Protein AF-A0A3D1RCG9-F1 (afdb_monomer_lite)

Structure (mmCIF, N/CA/C/O backbone):
data_AF-A0A3D1RCG9-F1
#
_entry.id   AF-A0A3D1RCG9-F1
#
loop_
_atom_site.group_PDB
_atom_site.id
_atom_site.type_symbol
_atom_site.label_atom_id
_atom_site.label_alt_id
_atom_site.label_comp_id
_atom_site.label_asym_id
_atom_site.label_entity_id
_atom_site.label_seq_id
_atom_site.pdbx_PDB_ins_code
_atom_site.Cartn_x
_atom_site.Cartn_y
_atom_site.Cartn_z
_atom_site.occupancy
_atom_site.B_iso_or_equiv
_atom_site.auth_seq_id
_atom_site.auth_comp_id
_atom_site.auth_asym_id
_atom_site.auth_atom_id
_atom_site.pdbx_PDB_model_num
ATOM 1 N N . MET A 1 1 ? 2.437 -28.682 -64.687 1.00 34.19 1 MET A N 1
ATOM 2 C CA . MET A 1 1 ? 3.011 -30.013 -64.985 1.00 34.19 1 MET A CA 1
ATOM 3 C C . MET A 1 1 ? 4.506 -29.854 -64.715 1.00 34.19 1 MET A C 1
ATOM 5 O O . MET A 1 1 ? 5.179 -29.267 -65.538 1.00 34.19 1 MET A O 1
ATOM 9 N N . TRP A 1 2 ? 5.026 -30.056 -63.510 1.00 29.64 2 TRP A N 1
ATOM 10 C CA . TRP A 1 2 ? 5.151 -31.311 -62.768 1.00 29.64 2 TRP A CA 1
ATOM 11 C C . TRP A 1 2 ? 5.197 -31.039 -61.247 1.00 29.64 2 TRP A C 1
ATOM 13 O O . TRP A 1 2 ? 5.788 -30.066 -60.798 1.00 29.64 2 TRP A O 1
ATOM 23 N N . VAL A 1 3 ? 4.573 -31.942 -60.502 1.00 31.45 3 VAL A N 1
ATOM 24 C CA . VAL A 1 3 ? 4.642 -32.264 -59.059 1.00 31.45 3 VAL A CA 1
ATOM 25 C C . VAL A 1 3 ? 4.696 -33.816 -59.059 1.00 31.45 3 VAL A C 1
ATOM 27 O O . VAL A 1 3 ? 4.182 -34.364 -60.044 1.00 31.45 3 VAL A O 1
ATOM 30 N N . PRO A 1 4 ? 5.220 -34.578 -58.066 1.00 47.38 4 PRO A N 1
ATOM 31 C CA . PRO A 1 4 ? 5.682 -34.233 -56.707 1.00 47.38 4 PRO A CA 1
ATOM 32 C C . PRO A 1 4 ? 7.040 -34.858 -56.303 1.00 47.38 4 PRO A C 1
ATOM 34 O O . PRO A 1 4 ? 7.557 -35.753 -56.966 1.00 47.38 4 PRO A O 1
ATOM 37 N N . LEU A 1 5 ? 7.525 -34.521 -55.103 1.00 31.67 5 LEU A N 1
ATOM 38 C CA . LEU A 1 5 ? 7.952 -35.575 -54.178 1.00 31.67 5 LEU A CA 1
ATOM 39 C C . LEU A 1 5 ? 7.589 -35.191 -52.738 1.00 31.67 5 LEU A C 1
ATOM 41 O O . LEU A 1 5 ? 8.054 -34.187 -52.208 1.00 31.67 5 LEU A O 1
ATOM 45 N N . ALA A 1 6 ? 6.703 -35.992 -52.153 1.00 33.25 6 ALA A N 1
ATOM 46 C CA . ALA A 1 6 ? 6.346 -35.972 -50.747 1.00 33.25 6 ALA A CA 1
ATOM 47 C C . ALA A 1 6 ? 7.415 -36.724 -49.943 1.00 33.25 6 ALA A C 1
ATOM 49 O O . ALA A 1 6 ? 7.851 -37.795 -50.364 1.00 33.25 6 ALA A O 1
ATOM 50 N N . ALA A 1 7 ? 7.785 -36.200 -48.777 1.00 33.34 7 ALA A N 1
ATOM 51 C CA . ALA A 1 7 ? 8.502 -36.948 -47.753 1.00 33.34 7 ALA A CA 1
ATOM 52 C C . ALA A 1 7 ? 7.617 -37.008 -46.503 1.00 33.34 7 ALA A C 1
ATOM 54 O O . ALA A 1 7 ? 7.304 -35.986 -45.896 1.00 33.34 7 ALA A O 1
ATOM 55 N N . LEU A 1 8 ? 7.176 -38.223 -46.183 1.00 32.25 8 LEU A N 1
ATOM 56 C CA . LEU A 1 8 ? 6.490 -38.603 -44.954 1.00 32.25 8 LEU A CA 1
ATOM 57 C C . LEU A 1 8 ? 7.491 -39.355 -44.060 1.00 32.25 8 LEU A C 1
ATOM 59 O O . LEU A 1 8 ? 8.308 -40.113 -44.580 1.00 32.25 8 LEU A O 1
ATOM 63 N N . LEU A 1 9 ? 7.280 -39.226 -42.745 1.00 29.39 9 LEU A N 1
ATOM 64 C CA . LEU A 1 9 ? 7.710 -40.105 -41.641 1.00 29.39 9 LEU A CA 1
ATOM 65 C C . LEU A 1 9 ? 9.187 -40.077 -41.209 1.00 29.39 9 LEU A C 1
ATOM 67 O O . LEU A 1 9 ? 10.054 -40.638 -41.865 1.00 29.39 9 LEU A O 1
ATOM 71 N N . ALA A 1 10 ? 9.425 -39.619 -39.975 1.00 29.39 10 ALA A N 1
ATOM 72 C CA . ALA A 1 10 ? 9.486 -40.540 -38.833 1.00 29.39 10 ALA A CA 1
ATOM 73 C C . ALA A 1 10 ? 9.425 -39.766 -37.502 1.00 29.39 10 ALA A C 1
ATOM 75 O O . ALA A 1 10 ? 10.284 -38.939 -37.206 1.00 29.39 10 ALA A O 1
ATOM 76 N N . ALA A 1 11 ? 8.398 -40.057 -36.703 1.00 34.09 11 ALA A N 1
ATOM 77 C CA . ALA A 1 11 ? 8.335 -39.706 -35.293 1.00 34.09 11 ALA A CA 1
ATOM 78 C C . ALA A 1 11 ? 9.263 -40.653 -34.519 1.00 34.09 11 ALA A C 1
ATOM 80 O O . ALA A 1 11 ? 9.048 -41.865 -34.516 1.00 34.09 11 ALA A O 1
ATOM 81 N N . GLY A 1 12 ? 10.299 -40.102 -33.892 1.00 29.33 12 GLY A N 1
ATOM 82 C CA . GLY A 1 12 ? 11.113 -40.804 -32.908 1.00 29.33 12 GLY A CA 1
ATOM 83 C C . GLY A 1 12 ? 10.587 -40.500 -31.513 1.00 29.33 12 GLY A C 1
ATOM 84 O O . GLY A 1 12 ? 10.895 -39.446 -30.969 1.00 29.33 12 GLY A O 1
ATOM 85 N N . LEU A 1 13 ? 9.801 -41.417 -30.940 1.00 31.75 13 LEU A N 1
ATOM 86 C CA . LEU A 1 13 ? 9.673 -41.515 -29.488 1.00 31.75 13 LEU A CA 1
ATOM 87 C C . LEU A 1 13 ? 11.038 -41.950 -28.946 1.00 31.75 13 LEU A C 1
ATOM 89 O O . LEU A 1 13 ? 11.442 -43.097 -29.145 1.00 31.75 13 LEU A O 1
ATOM 93 N N . LEU A 1 14 ? 11.741 -41.042 -28.274 1.00 31.98 14 LEU A N 1
ATOM 94 C CA . LEU A 1 14 ? 12.840 -41.408 -27.392 1.00 31.98 14 LEU A CA 1
ATOM 95 C C . LEU A 1 14 ? 12.258 -41.558 -25.986 1.00 31.98 14 LEU A C 1
ATOM 97 O O . LEU A 1 14 ? 11.885 -40.580 -25.344 1.00 31.98 14 LEU A O 1
ATOM 101 N N . ALA A 1 15 ? 12.130 -42.809 -25.552 1.00 32.38 15 ALA A N 1
ATOM 102 C CA . ALA A 1 15 ? 11.925 -43.149 -24.157 1.00 32.38 15 ALA A CA 1
ATOM 103 C C . ALA A 1 15 ? 13.205 -42.787 -23.389 1.00 32.38 15 ALA A C 1
ATOM 105 O O . ALA A 1 15 ? 14.261 -43.363 -23.657 1.00 32.38 15 ALA A O 1
ATOM 106 N N . CYS A 1 16 ? 13.116 -41.834 -22.464 1.00 31.16 16 CYS A N 1
ATOM 107 C CA . CYS A 1 16 ? 14.121 -41.674 -21.421 1.00 31.16 16 CYS A CA 1
ATOM 108 C C . CYS A 1 16 ? 13.727 -42.595 -20.269 1.00 31.16 16 CYS A C 1
ATOM 110 O O . CYS A 1 16 ? 12.628 -42.490 -19.730 1.00 31.16 16 CYS A O 1
ATOM 112 N N . ALA A 1 17 ? 14.618 -43.543 -20.000 1.00 34.47 17 ALA A N 1
ATOM 113 C CA . ALA A 1 17 ? 14.542 -44.487 -18.907 1.00 34.47 17 ALA A CA 1
ATOM 114 C C . ALA A 1 17 ? 14.677 -43.780 -17.553 1.00 34.47 17 ALA A C 1
ATOM 116 O O . AL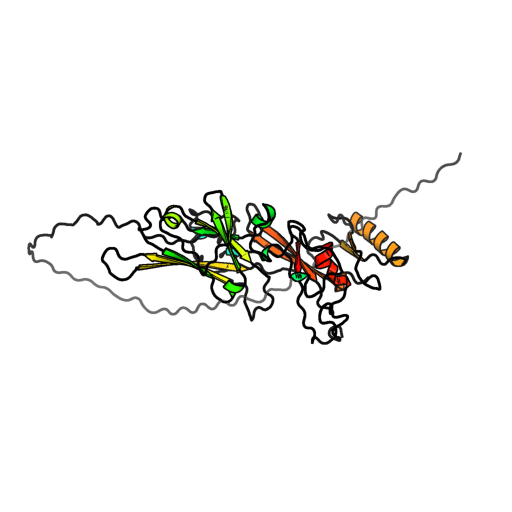A A 1 17 ? 15.325 -42.737 -17.444 1.00 34.47 17 ALA A O 1
ATOM 117 N N . ASP A 1 18 ? 14.054 -44.406 -16.563 1.00 35.06 18 ASP A N 1
ATOM 118 C CA . ASP A 1 18 ? 14.111 -44.105 -15.142 1.00 35.06 18 ASP A CA 1
ATOM 119 C C . ASP A 1 18 ? 15.556 -44.055 -14.622 1.00 35.06 18 ASP A C 1
ATOM 121 O O . ASP A 1 18 ? 16.304 -45.022 -14.756 1.00 35.06 18 ASP A O 1
ATOM 125 N N . ASP A 1 19 ? 15.911 -42.948 -13.975 1.00 33.25 19 ASP A N 1
ATOM 126 C CA . ASP A 1 19 ? 16.990 -42.875 -12.988 1.00 33.25 19 ASP A CA 1
ATOM 127 C C . ASP A 1 19 ? 16.524 -41.895 -11.897 1.00 33.25 19 ASP A C 1
ATOM 129 O O . ASP A 1 19 ? 16.665 -40.677 -12.018 1.00 33.25 19 ASP A O 1
ATOM 133 N N . GLU A 1 20 ? 15.887 -42.433 -10.852 1.00 36.00 20 GLU A N 1
ATOM 134 C CA . GLU A 1 20 ? 15.619 -41.727 -9.594 1.00 36.00 20 GLU A CA 1
ATOM 135 C C . GLU A 1 20 ? 16.940 -41.518 -8.832 1.00 36.00 20 GLU A C 1
ATOM 137 O O . GLU A 1 20 ? 17.564 -42.499 -8.410 1.00 36.00 20 GLU A O 1
ATOM 142 N N . PRO A 1 21 ? 17.371 -40.276 -8.551 1.00 39.41 21 PRO A N 1
ATOM 143 C CA . PRO A 1 21 ? 18.319 -40.038 -7.479 1.00 39.41 21 PRO A CA 1
ATOM 144 C C . PRO A 1 21 ? 17.587 -40.052 -6.130 1.00 39.41 21 PRO A C 1
ATOM 146 O O . PRO A 1 21 ? 16.629 -39.315 -5.903 1.00 39.41 21 PRO A O 1
ATOM 149 N N . ALA A 1 22 ? 18.072 -40.908 -5.231 1.00 37.47 22 ALA A N 1
ATOM 150 C CA . ALA A 1 22 ? 17.589 -41.081 -3.867 1.00 37.47 22 ALA A CA 1
ATOM 151 C C . ALA A 1 22 ? 17.413 -39.749 -3.111 1.00 37.47 22 ALA A C 1
ATOM 153 O O . ALA A 1 22 ? 18.302 -38.894 -3.098 1.00 37.47 22 ALA A O 1
ATOM 154 N N . ALA A 1 23 ? 16.270 -39.621 -2.433 1.00 36.56 23 ALA A N 1
ATOM 155 C CA . ALA A 1 23 ? 15.947 -38.504 -1.557 1.00 36.56 23 ALA A CA 1
ATOM 156 C C . ALA A 1 23 ? 16.976 -38.356 -0.415 1.00 36.56 23 ALA A C 1
ATOM 158 O O . ALA A 1 23 ? 17.335 -39.356 0.218 1.00 36.56 23 ALA A O 1
ATOM 159 N N . PRO A 1 24 ? 17.431 -37.131 -0.093 1.00 39.31 24 PRO A N 1
ATOM 160 C CA . PRO A 1 24 ? 18.223 -36.895 1.103 1.00 39.31 24 PRO A CA 1
ATOM 161 C C . PRO A 1 24 ? 17.350 -37.065 2.355 1.00 39.31 24 PRO A C 1
ATOM 163 O O . PRO A 1 24 ? 16.297 -36.448 2.506 1.00 39.31 24 PRO A O 1
ATOM 166 N N . THR A 1 25 ? 17.812 -37.926 3.256 1.00 38.97 25 THR A N 1
ATOM 167 C CA . THR A 1 25 ? 17.244 -38.188 4.582 1.00 38.97 25 THR A CA 1
ATOM 168 C C . THR A 1 25 ? 17.194 -36.915 5.430 1.00 38.97 25 THR A C 1
ATOM 170 O O . THR A 1 25 ? 18.218 -36.253 5.608 1.00 38.97 25 THR A O 1
ATOM 173 N N . ALA A 1 26 ? 16.017 -36.606 5.979 1.00 37.47 26 ALA A N 1
ATOM 174 C CA . ALA A 1 26 ? 15.819 -35.550 6.968 1.00 37.47 26 ALA A CA 1
ATOM 175 C C . ALA A 1 26 ? 16.604 -35.847 8.265 1.00 37.47 26 ALA A C 1
ATOM 177 O O . ALA A 1 26 ? 16.613 -37.000 8.702 1.00 37.47 26 ALA A O 1
ATOM 178 N N . PRO A 1 27 ? 17.248 -34.849 8.898 1.00 35.97 27 PRO A N 1
ATOM 179 C CA . PRO A 1 27 ? 17.785 -35.003 10.242 1.00 35.97 27 PRO A CA 1
ATOM 180 C C . PRO A 1 27 ? 16.684 -34.891 11.308 1.00 35.97 27 PRO A C 1
ATOM 182 O O . PRO A 1 27 ? 15.728 -34.127 11.177 1.00 35.97 27 PRO A O 1
ATOM 185 N N . ASP A 1 28 ? 16.869 -35.693 12.353 1.00 31.50 28 ASP A N 1
ATOM 186 C CA . ASP A 1 28 ? 15.939 -36.025 13.427 1.00 31.50 28 ASP A CA 1
ATOM 187 C C . ASP A 1 28 ? 15.313 -34.833 14.169 1.00 31.50 28 ASP A C 1
ATOM 189 O O . ASP A 1 28 ? 15.989 -33.913 14.636 1.00 31.50 28 ASP A O 1
ATOM 193 N N . ALA A 1 29 ? 14.000 -34.939 14.387 1.00 32.19 29 ALA A N 1
ATOM 194 C CA . ALA A 1 29 ? 13.270 -34.183 15.392 1.00 32.19 29 ALA A CA 1
ATOM 195 C C . ALA A 1 29 ? 13.639 -34.705 16.791 1.00 32.19 29 ALA A C 1
ATOM 197 O O . ALA A 1 29 ? 13.179 -35.763 17.222 1.00 32.19 29 ALA A O 1
ATOM 198 N N . ALA A 1 30 ? 14.464 -33.955 17.519 1.00 31.39 30 ALA A N 1
ATOM 199 C CA . ALA A 1 30 ? 14.709 -34.206 18.932 1.00 31.39 30 ALA A CA 1
ATOM 200 C C . ALA A 1 30 ? 13.603 -33.554 19.775 1.00 31.39 30 ALA A C 1
ATOM 202 O O . ALA A 1 30 ? 13.588 -32.344 19.995 1.00 31.39 30 ALA A O 1
ATOM 203 N N . SER A 1 31 ? 12.684 -34.389 20.262 1.00 30.66 31 SER A N 1
ATOM 204 C CA . SER A 1 31 ? 11.810 -34.072 21.387 1.00 30.66 31 SER A CA 1
ATOM 205 C C . SER A 1 31 ? 12.621 -34.033 22.684 1.00 30.66 31 SER A C 1
ATOM 207 O O . SER A 1 31 ? 13.357 -34.980 22.970 1.00 30.66 31 SER A O 1
ATOM 209 N N . ALA A 1 32 ? 12.403 -33.024 23.519 1.00 31.39 32 ALA A N 1
ATOM 210 C CA . ALA A 1 32 ? 12.687 -33.115 24.945 1.00 31.39 32 ALA A CA 1
ATOM 211 C C . ALA A 1 32 ? 11.501 -32.524 25.711 1.00 31.39 32 ALA A C 1
ATOM 213 O O . ALA A 1 32 ? 11.423 -31.323 25.954 1.00 31.39 32 ALA A O 1
ATOM 214 N N . ALA A 1 33 ? 10.558 -33.402 26.047 1.00 30.77 33 ALA A N 1
ATOM 215 C CA . ALA A 1 33 ? 9.705 -33.225 27.207 1.00 30.77 33 ALA A CA 1
ATOM 216 C C . ALA A 1 33 ? 10.542 -33.581 28.442 1.00 30.77 33 ALA A C 1
ATOM 218 O O . ALA A 1 33 ? 11.133 -34.662 28.479 1.00 30.77 33 ALA A O 1
ATOM 219 N N . ASP A 1 34 ? 10.582 -32.694 29.435 1.00 30.09 34 ASP A N 1
ATOM 220 C CA . ASP A 1 34 ? 10.979 -33.059 30.791 1.00 30.09 34 ASP A CA 1
ATOM 221 C C . ASP A 1 34 ? 9.743 -33.010 31.688 1.00 30.09 34 ASP A C 1
ATOM 223 O O . ASP A 1 34 ? 9.008 -32.021 31.742 1.00 30.09 34 ASP A O 1
ATOM 227 N N . ALA A 1 35 ? 9.498 -34.146 32.329 1.00 31.56 35 ALA A N 1
ATOM 228 C CA . ALA A 1 35 ? 8.375 -34.427 33.191 1.00 31.56 35 ALA A CA 1
ATOM 229 C C . ALA A 1 35 ? 8.864 -34.366 34.640 1.00 31.56 35 ALA A C 1
ATOM 231 O O . ALA A 1 35 ? 9.537 -35.274 35.122 1.00 31.56 35 ALA A O 1
ATOM 232 N N . GLY A 1 36 ? 8.476 -33.312 35.355 1.00 28.45 36 GLY A N 1
ATOM 233 C CA . GLY A 1 36 ? 8.586 -33.243 36.808 1.00 28.45 36 GLY A CA 1
ATOM 234 C C . GLY A 1 36 ? 7.328 -33.801 37.468 1.00 28.45 36 GLY A C 1
ATOM 235 O O . GLY A 1 36 ? 6.353 -33.079 37.651 1.00 28.45 36 GLY A O 1
ATOM 236 N N . ALA A 1 37 ? 7.346 -35.083 37.828 1.00 32.75 37 ALA A N 1
ATOM 237 C CA . ALA A 1 37 ? 6.343 -35.708 38.685 1.00 32.75 37 ALA A CA 1
ATOM 238 C C . ALA A 1 37 ? 6.680 -35.479 40.165 1.00 32.75 37 ALA A C 1
ATOM 240 O O . ALA A 1 37 ? 7.789 -35.819 40.569 1.00 32.75 37 ALA A O 1
ATOM 241 N N . LEU A 1 38 ? 5.720 -35.029 40.986 1.00 33.28 38 LEU A N 1
ATOM 242 C CA . LEU A 1 38 ? 5.709 -35.292 42.432 1.00 33.28 38 LEU A CA 1
ATOM 243 C C . LEU A 1 38 ? 4.276 -35.434 42.993 1.00 33.28 38 LEU A C 1
ATOM 245 O O . LEU A 1 38 ? 3.543 -34.466 43.150 1.00 33.28 38 LEU A O 1
ATOM 249 N N . SER A 1 39 ? 3.969 -36.696 43.314 1.00 33.34 39 SER A N 1
ATOM 250 C CA . SER A 1 39 ? 3.220 -37.232 44.467 1.00 33.34 39 SER A CA 1
ATOM 251 C C . SER A 1 39 ? 1.773 -36.808 44.764 1.00 33.34 39 SER A C 1
ATOM 253 O O . SER A 1 39 ? 1.505 -35.769 45.359 1.00 33.34 39 SER A O 1
ATOM 255 N N . ASP A 1 40 ? 0.892 -37.776 44.505 1.00 30.92 40 ASP A N 1
ATOM 256 C CA . ASP A 1 40 ? -0.314 -38.130 45.260 1.00 30.92 40 ASP A CA 1
ATOM 257 C C . ASP A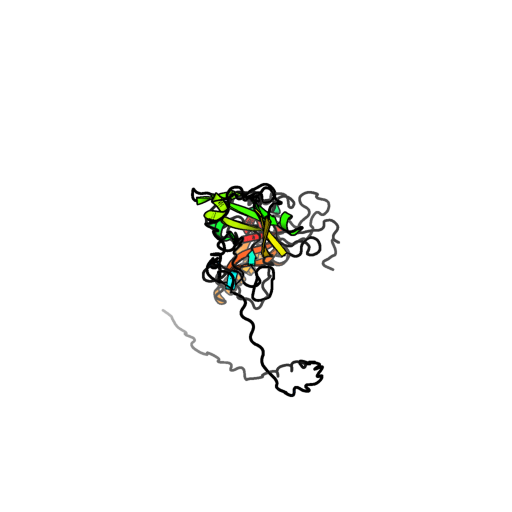 1 40 ? 0.031 -38.604 46.690 1.00 30.92 40 ASP A C 1
ATOM 259 O O . ASP A 1 40 ? 0.975 -39.382 46.860 1.00 30.92 40 ASP A O 1
ATOM 263 N N . ALA A 1 41 ? -0.733 -38.144 47.691 1.00 32.12 41 ALA A N 1
ATOM 264 C CA . ALA A 1 41 ? -1.102 -38.919 48.881 1.00 32.12 41 ALA A CA 1
ATOM 265 C C . ALA A 1 41 ? -2.119 -38.167 49.772 1.00 32.12 41 ALA A C 1
ATOM 267 O O . ALA A 1 41 ? -1.760 -37.235 50.489 1.00 32.12 41 ALA A O 1
ATOM 268 N N . GLY A 1 42 ? -3.345 -38.694 49.843 1.00 29.84 42 GLY A N 1
ATOM 269 C CA . GLY A 1 42 ? -3.958 -39.013 51.140 1.00 29.84 42 GLY A CA 1
ATOM 270 C C . GLY A 1 42 ? -5.070 -38.101 51.673 1.00 29.84 42 GLY A C 1
ATOM 271 O O . GLY A 1 42 ? -4.811 -37.161 52.417 1.00 29.84 42 GLY A O 1
ATOM 272 N N . ALA A 1 43 ? -6.320 -38.508 51.439 1.00 35.28 43 ALA A N 1
ATOM 273 C CA . ALA A 1 43 ? -7.392 -38.385 52.434 1.00 35.28 43 ALA A CA 1
ATOM 274 C C . ALA A 1 43 ? -7.352 -39.605 53.381 1.00 35.28 43 ALA A C 1
ATOM 276 O O . ALA A 1 43 ? -6.892 -40.679 52.971 1.00 35.28 43 ALA A O 1
ATOM 277 N N . PRO A 1 44 ? -7.828 -39.463 54.630 1.00 46.09 44 PRO A N 1
ATOM 278 C CA . PRO A 1 44 ? -9.066 -40.171 54.962 1.00 46.09 44 PRO A CA 1
ATOM 279 C C . PRO A 1 44 ? -10.031 -39.418 55.901 1.00 46.09 44 PRO A C 1
ATOM 281 O O . PRO A 1 44 ? -9.686 -38.430 56.547 1.00 46.09 44 PRO A O 1
ATOM 284 N N . ASP A 1 45 ? -11.244 -39.970 55.917 1.00 34.00 45 ASP A N 1
ATOM 285 C CA . ASP A 1 45 ? -12.447 -39.687 56.708 1.00 34.00 45 ASP A CA 1
ATOM 286 C C . ASP A 1 45 ? -12.225 -39.512 58.226 1.00 34.00 45 ASP A C 1
ATOM 288 O O . ASP A 1 45 ? -11.363 -40.182 58.789 1.00 34.00 45 ASP A O 1
ATOM 292 N N . ASP A 1 46 ? -13.070 -38.718 58.909 1.00 33.91 46 ASP A N 1
ATOM 293 C CA . ASP A 1 46 ? -14.019 -39.260 59.909 1.00 33.91 46 ASP A CA 1
ATOM 294 C C . ASP A 1 46 ? -15.072 -38.232 60.398 1.00 33.91 46 ASP A C 1
ATOM 296 O O . ASP A 1 46 ? -14.913 -37.016 60.306 1.00 33.91 46 ASP A O 1
ATOM 300 N N . ALA A 1 47 ? -16.166 -38.793 60.907 1.00 33.12 47 ALA A N 1
ATOM 301 C CA . ALA A 1 47 ? -17.494 -38.271 61.189 1.00 33.12 47 ALA A CA 1
ATOM 302 C C . ALA A 1 47 ? -17.676 -37.394 62.452 1.00 33.12 47 ALA A C 1
ATOM 304 O O . ALA A 1 47 ? -16.900 -37.450 63.402 1.00 33.12 47 ALA A O 1
ATOM 305 N N . GLY A 1 48 ? -18.830 -36.703 62.516 1.00 30.06 48 GLY A N 1
ATOM 306 C CA . GLY A 1 48 ? -19.470 -36.273 63.773 1.00 30.06 48 GLY A CA 1
ATOM 307 C C . GLY A 1 48 ? -20.329 -35.002 63.666 1.00 30.06 48 GLY A C 1
ATOM 308 O O . GLY A 1 48 ? -19.793 -33.906 63.755 1.00 30.06 48 GLY A O 1
ATOM 309 N N . GLY A 1 49 ? -21.654 -35.135 63.494 1.00 29.19 49 GLY A N 1
ATOM 310 C CA . GLY A 1 49 ? -22.626 -34.024 63.641 1.00 29.19 49 GLY A CA 1
ATOM 311 C C . GLY A 1 49 ? -23.071 -33.817 65.099 1.00 29.19 49 GLY A C 1
ATOM 312 O O . GLY A 1 49 ? -22.386 -34.303 65.997 1.00 29.19 49 GLY A O 1
ATOM 313 N N . PRO A 1 50 ? -24.289 -33.304 65.358 1.00 49.41 50 PRO A N 1
ATOM 314 C CA . PRO A 1 50 ? -24.965 -32.127 64.801 1.00 49.41 50 PRO A CA 1
ATOM 315 C C . PRO A 1 50 ? -25.164 -31.046 65.895 1.00 49.41 50 PRO A C 1
ATOM 317 O O . PRO A 1 50 ? -25.098 -31.365 67.074 1.00 49.41 50 PRO A O 1
ATOM 320 N N . ASP A 1 51 ? -25.484 -29.803 65.531 1.00 33.34 51 ASP A N 1
ATOM 321 C CA . ASP A 1 51 ? -26.274 -28.931 66.413 1.00 33.34 51 ASP A CA 1
ATOM 322 C C . ASP A 1 51 ? -27.071 -27.920 65.583 1.00 33.34 51 ASP A C 1
ATOM 324 O O . ASP A 1 51 ? -26.559 -27.257 64.679 1.00 33.34 51 ASP A O 1
ATOM 328 N N . GLU A 1 52 ? -28.366 -27.898 65.875 1.00 36.50 52 GLU A N 1
ATOM 329 C CA . GLU A 1 52 ? -29.378 -27.014 65.325 1.00 36.50 52 GLU A CA 1
ATOM 330 C C . GLU A 1 52 ? -29.191 -25.614 65.918 1.00 36.50 52 GLU A C 1
ATOM 332 O O . GLU A 1 52 ? -29.190 -25.463 67.138 1.00 36.50 52 GLU A O 1
ATOM 337 N N . ASP A 1 53 ? -29.122 -24.577 65.082 1.00 36.44 53 ASP A N 1
ATOM 338 C CA . ASP A 1 53 ? -29.618 -23.272 65.510 1.00 36.44 53 ASP A CA 1
ATOM 339 C C . ASP A 1 53 ? -30.256 -22.515 64.344 1.00 36.44 53 ASP A C 1
ATOM 341 O O . ASP A 1 53 ? -29.718 -22.398 63.240 1.00 36.44 53 ASP A O 1
ATOM 345 N N . ALA A 1 54 ? -31.474 -22.064 64.607 1.00 39.19 54 ALA A N 1
ATOM 346 C CA . ALA A 1 54 ? -32.373 -21.436 63.667 1.00 39.19 54 ALA A CA 1
ATOM 347 C C . ALA A 1 54 ? -32.060 -19.936 63.594 1.00 39.19 54 ALA A C 1
ATOM 349 O O . ALA A 1 54 ? -32.430 -19.166 64.477 1.00 39.19 54 ALA A O 1
ATOM 350 N N . GLY A 1 55 ? -31.419 -19.511 62.506 1.00 31.30 55 GLY A N 1
ATOM 351 C CA . GLY A 1 55 ? -31.226 -18.104 62.156 1.00 31.30 55 GLY A CA 1
ATOM 352 C C . GLY A 1 55 ? -31.821 -17.826 60.781 1.00 31.30 55 GLY A C 1
ATOM 353 O O . GLY A 1 55 ? -31.411 -18.434 59.799 1.00 31.30 55 GLY A O 1
ATOM 354 N N . GLY A 1 56 ? -32.824 -16.948 60.724 1.00 30.66 56 GLY A N 1
ATOM 355 C CA . GLY A 1 56 ? -33.575 -16.617 59.514 1.00 30.66 56 GLY A CA 1
ATOM 356 C C . GLY A 1 56 ? -32.692 -16.191 58.339 1.00 30.66 56 GLY A C 1
ATOM 357 O O . GLY A 1 56 ? -31.806 -15.350 58.480 1.00 30.66 56 GLY A O 1
ATOM 358 N N . LEU A 1 57 ? -32.982 -16.773 57.176 1.00 32.16 57 LEU A N 1
ATOM 359 C CA . LEU A 1 57 ? -32.442 -16.362 55.886 1.00 32.16 57 LEU A CA 1
ATOM 360 C C . LEU A 1 57 ? -32.845 -14.902 55.613 1.00 32.16 57 LEU A C 1
ATOM 362 O O . LEU A 1 57 ? -34.044 -14.604 55.658 1.00 32.16 57 LEU A O 1
ATOM 366 N N . PRO A 1 58 ? -31.899 -13.990 55.331 1.00 36.81 58 PRO A N 1
ATOM 367 C CA . PRO A 1 58 ? -32.246 -12.730 54.702 1.00 36.81 58 PRO A CA 1
ATOM 368 C C . PRO A 1 58 ? -32.796 -13.012 53.303 1.00 36.81 58 PRO A C 1
ATOM 370 O O . PRO A 1 58 ? -32.308 -13.887 52.587 1.00 36.81 58 PRO A O 1
ATOM 373 N N . ASP A 1 59 ? -33.851 -12.270 52.987 1.00 35.84 59 ASP A N 1
ATOM 374 C CA . ASP A 1 59 ? -34.503 -12.138 51.690 1.00 35.84 59 ASP A CA 1
ATOM 375 C C . ASP A 1 59 ? -33.482 -12.257 50.550 1.00 35.84 59 ASP A C 1
ATOM 377 O O 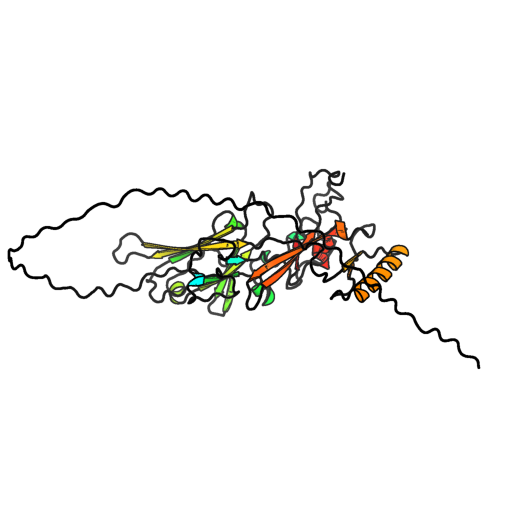. ASP A 1 59 ? -32.546 -11.457 50.451 1.00 35.84 59 ASP A O 1
ATOM 381 N N . ALA A 1 60 ? -33.617 -13.311 49.743 1.00 38.19 60 ALA A N 1
ATOM 382 C CA . ALA A 1 60 ? -32.834 -13.475 48.534 1.00 38.19 60 ALA A CA 1
ATOM 383 C C . ALA A 1 60 ? -33.296 -12.382 47.574 1.00 38.19 60 ALA A C 1
ATOM 385 O O . ALA A 1 60 ? -34.306 -12.541 46.889 1.00 38.19 60 ALA A O 1
ATOM 386 N N . GLY A 1 61 ? -32.574 -11.259 47.590 1.00 35.00 61 GLY A N 1
ATOM 387 C CA . GLY A 1 61 ? -32.712 -10.214 46.592 1.00 35.00 61 GLY A CA 1
ATOM 388 C C . GLY A 1 61 ? -32.746 -10.855 45.212 1.00 35.00 61 GLY A C 1
ATOM 389 O O . GLY A 1 61 ? -31.980 -11.783 44.931 1.00 35.00 61 GLY A O 1
ATOM 390 N N . GLU A 1 62 ? -33.690 -10.396 44.392 1.00 40.00 62 GLU A N 1
ATOM 391 C CA . GLU A 1 62 ? -33.739 -10.719 42.972 1.00 40.00 62 GLU A CA 1
ATOM 392 C C . GLU A 1 62 ? -32.317 -10.650 42.396 1.00 40.00 62 GLU A C 1
ATOM 394 O O . GLU A 1 62 ? -31.572 -9.731 42.756 1.00 40.00 62 GLU A O 1
ATOM 399 N N . PRO A 1 63 ? -31.904 -11.611 41.547 1.00 40.84 63 PRO A N 1
ATOM 400 C CA . PRO A 1 63 ? -30.645 -11.471 40.844 1.00 40.84 63 PRO A CA 1
ATOM 401 C C . PRO A 1 63 ? -30.717 -10.144 40.100 1.00 40.84 63 PRO A C 1
ATOM 403 O O . PRO A 1 63 ? -31.607 -9.950 39.270 1.00 40.84 63 PRO A O 1
ATOM 406 N N . ASP A 1 64 ? -29.813 -9.235 40.463 1.00 41.12 64 ASP A N 1
ATOM 407 C CA . ASP A 1 64 ? -29.525 -8.039 39.696 1.00 41.12 64 ASP A CA 1
ATOM 408 C C . ASP A 1 64 ? -29.406 -8.503 38.246 1.00 41.12 64 ASP A C 1
ATOM 410 O O . ASP A 1 64 ? -28.560 -9.345 37.920 1.00 41.12 64 ASP A O 1
ATOM 414 N N . ALA A 1 65 ? -30.365 -8.093 37.416 1.00 42.25 65 ALA A N 1
ATOM 415 C CA . ALA A 1 65 ? -30.340 -8.360 35.995 1.00 42.25 65 ALA A CA 1
ATOM 416 C C . ALA A 1 65 ? -29.176 -7.529 35.476 1.00 42.25 65 ALA A C 1
ATOM 418 O O . ALA A 1 65 ? -29.368 -6.372 35.104 1.00 42.25 65 ALA A O 1
ATOM 419 N N . GLY A 1 66 ? -27.976 -8.111 35.591 1.00 38.72 66 GLY A N 1
ATOM 420 C CA . GLY A 1 66 ? -26.712 -7.452 35.347 1.00 38.72 66 GLY A CA 1
ATOM 421 C C . GLY A 1 66 ? -26.845 -6.648 34.076 1.00 38.72 66 GLY A C 1
ATOM 422 O O . GLY A 1 66 ? -27.297 -7.177 33.054 1.00 38.72 66 GLY A O 1
ATOM 423 N N . LEU A 1 67 ? -26.537 -5.355 34.187 1.00 41.19 67 LEU A N 1
ATOM 424 C CA . LEU A 1 67 ? -26.453 -4.473 33.037 1.00 41.19 67 LEU A CA 1
ATOM 425 C C . LEU A 1 67 ? -25.733 -5.247 31.922 1.00 41.19 67 LEU A C 1
ATOM 427 O O . LEU A 1 67 ? -24.718 -5.891 32.211 1.00 41.19 67 LEU A O 1
ATOM 431 N N . PRO A 1 68 ? -26.280 -5.281 30.693 1.00 51.66 68 PRO A N 1
ATOM 432 C CA . PRO A 1 68 ? -25.635 -5.997 29.604 1.00 51.66 68 PRO A CA 1
ATOM 433 C C . PRO A 1 68 ? -24.176 -5.550 29.541 1.00 51.66 68 PRO A C 1
ATOM 435 O O . PRO A 1 68 ? -23.913 -4.346 29.587 1.00 51.66 68 PRO A O 1
ATOM 438 N N . LEU A 1 69 ? -23.266 -6.533 29.526 1.00 58.44 69 LEU A N 1
ATOM 439 C CA . LEU A 1 69 ? -21.818 -6.325 29.562 1.00 58.44 69 LEU A CA 1
ATOM 440 C C . LEU A 1 69 ? -21.443 -5.191 28.606 1.00 58.44 69 LEU A C 1
ATOM 442 O O . LEU A 1 69 ? -21.957 -5.120 27.488 1.00 58.44 69 LEU A O 1
ATOM 446 N N . ALA A 1 70 ? -20.595 -4.279 29.067 1.00 62.59 70 ALA A N 1
ATOM 447 C CA . ALA A 1 70 ? -20.048 -3.259 28.196 1.00 62.59 70 ALA A CA 1
ATOM 448 C C . ALA A 1 70 ? -19.198 -3.948 27.121 1.00 62.59 70 ALA A C 1
ATOM 450 O O . ALA A 1 70 ? -18.332 -4.760 27.443 1.00 62.59 70 ALA A O 1
ATOM 451 N N . ILE A 1 71 ? -19.497 -3.665 25.853 1.00 82.12 71 ILE A N 1
ATOM 452 C CA . ILE A 1 71 ? -18.831 -4.277 24.702 1.00 82.12 71 ILE A CA 1
ATOM 453 C C . ILE A 1 71 ? -18.133 -3.136 23.970 1.00 82.12 71 ILE A C 1
ATOM 455 O O . ILE A 1 71 ? -18.762 -2.359 23.258 1.00 82.12 71 ILE A O 1
ATOM 459 N N . ILE A 1 72 ? -16.838 -2.987 24.225 1.00 92.75 72 ILE A N 1
ATOM 460 C CA . ILE A 1 72 ? -15.931 -2.293 23.317 1.00 92.75 72 ILE A CA 1
ATOM 461 C C . ILE A 1 72 ? -15.208 -3.402 22.590 1.00 92.75 72 ILE A C 1
ATOM 463 O O . ILE A 1 72 ? -14.578 -4.228 23.239 1.00 92.75 72 ILE A O 1
ATOM 467 N N . ASP A 1 73 ? -15.412 -3.447 21.283 1.00 95.38 73 ASP A N 1
ATOM 468 C CA . ASP A 1 73 ? -15.105 -4.613 20.473 1.00 95.38 73 ASP A CA 1
ATOM 469 C C . ASP A 1 73 ? -14.760 -4.128 19.059 1.00 95.38 73 ASP A C 1
ATOM 471 O O . ASP A 1 73 ? -15.562 -3.446 18.397 1.00 95.38 73 ASP A O 1
ATOM 475 N N . LEU A 1 74 ? -13.523 -4.396 18.655 1.00 96.75 74 LEU A N 1
ATOM 476 C CA . LEU A 1 74 ? -13.031 -4.225 17.304 1.00 96.75 74 LEU A CA 1
ATOM 477 C C . LEU A 1 74 ? -13.114 -5.564 16.571 1.00 96.75 74 LEU A C 1
ATOM 479 O O . LEU A 1 74 ? -12.887 -6.623 17.131 1.00 96.75 74 LEU A O 1
ATOM 483 N N . ARG A 1 75 ? -13.395 -5.511 15.267 1.00 97.75 75 ARG A N 1
ATOM 484 C CA . ARG A 1 75 ? -13.368 -6.690 14.393 1.00 97.75 75 ARG A CA 1
ATOM 485 C C . ARG A 1 75 ? -12.607 -6.425 13.113 1.00 97.75 75 ARG A C 1
ATOM 487 O O . ARG A 1 75 ? -12.770 -5.374 12.485 1.00 97.75 75 ARG A O 1
ATOM 494 N N . ALA A 1 76 ? -11.804 -7.401 12.719 1.00 97.81 76 ALA A N 1
ATOM 495 C CA . ALA A 1 76 ? -11.084 -7.446 11.458 1.00 97.81 76 ALA A CA 1
ATOM 496 C C . ALA A 1 76 ? -10.975 -8.900 10.990 1.00 97.81 76 ALA A C 1
ATOM 498 O O . ALA A 1 76 ? -11.199 -9.826 11.764 1.00 97.81 76 ALA A O 1
ATOM 499 N N . ASP A 1 77 ? -10.549 -9.086 9.744 1.00 97.62 77 ASP A N 1
ATOM 500 C CA . ASP A 1 77 ? -10.341 -10.404 9.144 1.00 97.62 77 ASP A CA 1
ATOM 501 C C . ASP A 1 77 ? -9.069 -11.066 9.713 1.00 97.62 77 ASP A C 1
ATOM 503 O O . ASP A 1 77 ? -7.997 -11.088 9.095 1.00 97.62 77 ASP A O 1
ATOM 507 N N . VAL A 1 78 ? -9.144 -11.535 10.962 1.00 97.25 78 VAL A N 1
ATOM 508 C CA . VAL A 1 78 ? -8.019 -12.196 11.640 1.00 97.25 78 VAL A CA 1
ATOM 509 C C . VAL A 1 78 ? -7.950 -13.688 11.322 1.00 97.25 78 VAL A C 1
ATOM 511 O O . VAL A 1 78 ? -6.875 -14.270 11.472 1.00 97.25 78 VAL A O 1
ATOM 514 N N . ASN A 1 79 ? -9.042 -14.300 10.854 1.00 95.88 79 ASN A N 1
ATOM 515 C CA . ASN A 1 79 ? -9.081 -15.697 10.412 1.00 95.88 79 ASN A CA 1
ATOM 516 C C . ASN A 1 79 ? -8.673 -15.864 8.927 1.00 95.88 79 ASN A C 1
ATOM 518 O O . ASN A 1 79 ? -8.373 -16.981 8.496 1.00 95.88 79 ASN A O 1
ATOM 522 N N . ARG A 1 80 ? -8.549 -14.748 8.191 1.00 96.25 80 ARG A N 1
ATOM 523 C CA . ARG A 1 80 ? -8.033 -14.625 6.820 1.00 96.25 80 ARG A CA 1
ATOM 524 C C . ARG A 1 80 ? -8.919 -15.284 5.771 1.00 96.25 80 ARG A C 1
ATOM 526 O O . ARG A 1 80 ? -8.399 -15.886 4.823 1.00 96.25 80 ARG A O 1
ATOM 533 N N . ASP A 1 81 ? -10.232 -15.182 5.930 1.00 95.12 81 ASP A N 1
ATOM 534 C CA . ASP A 1 81 ? -11.207 -15.680 4.956 1.00 95.12 81 ASP A CA 1
ATOM 535 C C . ASP A 1 81 ? -11.680 -14.614 3.946 1.00 95.12 81 ASP A C 1
ATOM 537 O O . ASP A 1 81 ? -12.340 -14.941 2.949 1.00 95.12 81 ASP A O 1
ATOM 541 N N . GLY A 1 82 ? -11.252 -13.363 4.148 1.00 95.69 82 GLY A N 1
ATOM 542 C CA . GLY A 1 82 ? -11.522 -12.227 3.279 1.00 95.69 82 GLY A CA 1
ATOM 543 C C . GLY A 1 82 ? -12.770 -11.425 3.640 1.00 95.69 82 GLY A C 1
ATOM 544 O O . GLY A 1 82 ? -13.139 -10.532 2.873 1.00 95.69 82 GLY A O 1
ATOM 545 N N . VAL A 1 83 ? -13.451 -11.729 4.745 1.00 95.12 83 VAL A N 1
ATOM 546 C CA . VAL A 1 83 ? -14.645 -11.013 5.216 1.00 95.12 83 VAL A CA 1
ATOM 547 C C . VAL A 1 83 ? -14.437 -10.574 6.672 1.00 95.12 83 VAL A C 1
ATOM 549 O O . VAL A 1 83 ? -13.547 -11.060 7.347 1.00 95.12 83 VAL A O 1
ATOM 552 N N . VAL A 1 84 ? -15.208 -9.576 7.121 1.00 96.88 84 VAL A N 1
ATOM 553 C CA . VAL A 1 84 ? -15.336 -9.236 8.548 1.00 96.88 84 VAL A CA 1
ATOM 554 C C . VAL A 1 84 ? -16.763 -9.564 8.986 1.00 96.88 84 VAL A C 1
ATOM 556 O O . VAL A 1 84 ? -17.697 -8.827 8.643 1.00 96.88 84 VAL A O 1
ATOM 559 N N . ASP A 1 85 ? -16.939 -10.677 9.690 1.00 95.12 85 ASP A N 1
ATOM 560 C CA . ASP A 1 85 ? -18.182 -11.156 10.293 1.00 95.12 85 ASP A CA 1
ATOM 561 C C . ASP A 1 85 ? -18.191 -10.927 11.814 1.00 95.12 85 ASP A C 1
ATOM 563 O O . ASP A 1 85 ? -17.603 -11.660 12.606 1.00 95.12 85 ASP A O 1
ATOM 567 N N . LEU A 1 86 ? -18.982 -9.939 12.243 1.00 95.44 86 LEU A N 1
ATOM 568 C CA . LEU A 1 86 ? -19.112 -9.550 13.652 1.00 95.44 86 LEU A CA 1
ATOM 569 C C . LEU A 1 86 ? -19.660 -10.660 14.564 1.00 95.44 86 LEU A C 1
ATOM 571 O O . LEU A 1 86 ? -19.589 -10.525 15.791 1.00 95.44 86 LEU A O 1
ATOM 575 N N . GLU A 1 87 ? -20.259 -11.707 13.996 1.00 93.94 87 GLU A N 1
ATOM 576 C CA . GLU A 1 87 ? -20.819 -12.840 14.731 1.00 93.94 87 GLU A CA 1
ATOM 577 C C . GLU A 1 87 ? -19.917 -14.083 14.701 1.00 93.94 87 GLU A C 1
ATOM 579 O O . GLU A 1 87 ? -20.219 -15.057 15.400 1.00 93.94 87 GLU A O 1
ATOM 584 N N . ASP A 1 88 ? -18.810 -14.062 13.951 1.00 93.75 88 ASP A N 1
ATOM 585 C CA . ASP A 1 88 ? -17.835 -15.149 13.942 1.00 93.75 88 ASP A CA 1
ATOM 586 C C . ASP A 1 88 ? -16.867 -15.017 15.136 1.00 93.75 88 ASP A C 1
ATOM 588 O O . ASP A 1 88 ? -16.044 -14.102 15.187 1.00 93.75 88 ASP A O 1
ATOM 592 N N . PRO A 1 89 ? -16.898 -15.940 16.119 1.00 92.06 89 PRO A N 1
ATOM 593 C CA . PRO A 1 89 ? -15.993 -15.881 17.265 1.00 92.06 89 PRO A CA 1
ATOM 594 C C . PRO A 1 89 ? -14.522 -16.116 16.893 1.00 92.06 89 PRO A C 1
ATOM 596 O O . PRO A 1 89 ? -13.644 -15.867 17.716 1.00 92.06 89 PRO A O 1
ATOM 599 N N . THR A 1 90 ? -14.230 -16.631 15.695 1.00 91.88 90 THR A N 1
ATOM 600 C CA . THR A 1 90 ? -12.852 -16.770 15.210 1.00 91.88 90 THR A CA 1
ATOM 601 C C . THR A 1 90 ? -12.237 -15.435 14.805 1.00 91.88 90 THR A C 1
ATOM 603 O O . THR A 1 90 ? -11.013 -15.361 14.733 1.00 91.88 90 THR A O 1
ATOM 606 N N . GLU A 1 91 ? -13.049 -14.389 14.613 1.00 91.12 91 GLU A N 1
ATOM 607 C CA . GLU A 1 91 ? -12.551 -13.030 14.392 1.00 91.12 91 GLU A CA 1
ATOM 608 C C . GLU A 1 91 ? -12.169 -12.292 15.682 1.00 91.12 91 GLU A C 1
ATOM 610 O O . GLU A 1 91 ? -11.368 -11.369 15.647 1.00 91.12 91 GLU A O 1
ATOM 615 N N . ASP A 1 92 ? -12.722 -12.718 16.818 1.00 91.56 92 ASP A N 1
ATOM 616 C CA . ASP A 1 92 ? -12.437 -12.180 18.159 1.00 91.56 92 ASP A CA 1
ATOM 617 C C . ASP A 1 92 ? -11.271 -12.905 18.840 1.00 91.56 92 ASP A C 1
ATOM 619 O O . ASP A 1 92 ? -10.571 -12.395 19.715 1.00 91.56 92 ASP A O 1
ATOM 623 N N . TRP A 1 93 ? -11.087 -14.178 18.497 1.00 90.12 93 TRP A N 1
ATOM 624 C CA . TRP A 1 93 ? -10.147 -15.024 19.208 1.00 90.12 93 TRP A CA 1
ATOM 625 C C . TRP A 1 93 ? -8.696 -14.633 18.900 1.00 90.12 93 TRP A C 1
ATOM 627 O O . TRP A 1 93 ? -8.221 -14.787 17.777 1.00 90.12 93 TRP A O 1
ATOM 637 N N . ALA A 1 94 ? -7.970 -14.218 19.945 1.00 91.75 94 ALA A N 1
ATOM 638 C CA . ALA A 1 94 ? -6.540 -13.900 19.904 1.00 91.75 94 ALA A CA 1
ATOM 639 C C . ALA A 1 94 ? -6.163 -12.805 18.884 1.00 91.75 94 ALA A C 1
ATOM 641 O O . ALA A 1 94 ? -5.034 -12.795 18.371 1.00 91.75 94 ALA A O 1
ATOM 642 N N . GLU A 1 95 ? -7.093 -11.889 18.598 1.00 95.31 95 GLU A N 1
ATOM 643 C CA . GLU A 1 95 ? -6.940 -10.793 17.638 1.00 95.31 95 GLU A CA 1
ATOM 644 C C . GLU A 1 95 ? -5.793 -9.823 17.976 1.00 95.31 95 GLU A C 1
ATOM 646 O O . GLU A 1 95 ? -5.234 -9.177 17.088 1.00 95.31 95 GLU A O 1
ATOM 651 N N . GLU A 1 96 ? -5.355 -9.780 19.236 1.00 96.50 96 GLU A N 1
ATOM 652 C CA . GLU A 1 96 ? -4.221 -8.994 19.723 1.00 96.50 96 GLU A CA 1
ATOM 653 C C . GLU A 1 96 ? -2.851 -9.618 19.384 1.00 96.50 96 GLU A C 1
ATOM 655 O O . GLU A 1 96 ? -1.784 -9.025 19.612 1.00 96.50 96 GLU A O 1
ATOM 660 N N . THR A 1 97 ? -2.860 -10.836 18.840 1.00 96.38 97 THR A N 1
ATOM 661 C CA . THR A 1 97 ? -1.672 -11.602 18.460 1.00 96.38 97 THR A CA 1
ATOM 662 C C . THR A 1 97 ? -1.593 -11.818 16.950 1.00 96.38 97 THR A C 1
ATOM 664 O O . THR A 1 97 ? -2.485 -11.457 16.190 1.00 96.38 97 THR A O 1
ATOM 667 N N . TRP A 1 98 ? -0.461 -12.343 16.477 1.00 96.88 98 TRP A N 1
ATOM 668 C CA . TRP A 1 98 ? -0.284 -12.642 15.059 1.00 96.88 98 TRP A CA 1
ATOM 669 C C . TRP A 1 98 ? 0.606 -13.869 14.877 1.00 96.88 98 TRP A C 1
ATOM 671 O O . TRP A 1 98 ? 1.729 -13.908 15.389 1.00 96.88 98 TRP A O 1
ATOM 681 N N . ASP A 1 99 ? 0.134 -14.846 14.105 1.00 95.25 99 ASP A N 1
ATOM 682 C CA . ASP A 1 99 ? 0.873 -16.057 13.752 1.00 95.25 99 ASP A CA 1
ATOM 683 C C . ASP A 1 99 ? 0.624 -16.499 12.293 1.00 95.25 99 ASP A C 1
ATOM 685 O O . ASP A 1 99 ? 0.063 -15.776 11.467 1.00 95.25 99 ASP A O 1
ATOM 689 N N . SER A 1 100 ? 1.096 -17.693 11.921 1.00 92.88 100 SER A N 1
ATOM 690 C CA . SER A 1 100 ? 0.945 -18.224 10.558 1.00 92.88 100 SER A CA 1
ATOM 691 C C . SER A 1 100 ? -0.506 -18.452 10.120 1.00 92.88 100 SER A C 1
ATOM 693 O O . SER A 1 100 ? -0.753 -18.586 8.927 1.00 92.88 100 SER A O 1
ATOM 695 N N . THR A 1 101 ? -1.446 -18.482 11.056 1.00 90.75 101 THR A N 1
ATOM 696 C CA . THR A 1 101 ? -2.861 -18.827 10.870 1.00 90.75 101 THR A CA 1
ATOM 697 C C . THR A 1 101 ? -3.830 -17.738 11.329 1.00 90.75 101 THR A C 1
ATOM 699 O O . THR A 1 101 ? -4.941 -17.722 10.824 1.00 90.75 101 THR A O 1
ATOM 702 N N . HIS A 1 102 ? -3.409 -16.821 12.205 1.00 93.50 102 HIS A N 1
ATOM 703 C CA . HIS A 1 102 ? -4.272 -15.798 12.801 1.00 93.50 102 HIS A CA 1
ATOM 704 C C . HIS A 1 102 ? -3.635 -14.406 12.785 1.00 93.50 102 HIS A C 1
ATOM 706 O O . HIS A 1 102 ? -2.410 -14.258 12.871 1.00 93.50 102 HIS A O 1
ATOM 712 N N . GLY A 1 103 ? -4.480 -13.385 12.690 1.00 95.56 103 GLY A N 1
ATOM 713 C CA . GLY A 1 103 ? -4.134 -11.969 12.741 1.00 95.56 103 GLY A CA 1
ATOM 714 C C . GLY A 1 103 ? -4.327 -11.280 11.393 1.00 95.56 103 GLY A C 1
ATOM 715 O O . GLY A 1 103 ? -3.997 -11.846 10.340 1.00 95.56 103 GLY A O 1
ATOM 716 N N . ALA A 1 104 ? -4.829 -10.047 11.450 1.00 98.06 104 ALA A N 1
ATOM 717 C CA . ALA A 1 104 ? -5.242 -9.280 10.284 1.00 98.06 104 ALA A CA 1
ATOM 718 C C . ALA A 1 104 ? -4.054 -8.875 9.398 1.00 98.06 104 ALA A C 1
ATOM 720 O O . ALA A 1 104 ? -2.927 -8.655 9.865 1.00 98.06 104 ALA A O 1
ATOM 721 N N . VAL A 1 105 ? -4.312 -8.774 8.095 1.00 98.56 105 VAL A N 1
ATOM 722 C CA . VAL A 1 105 ? -3.333 -8.390 7.070 1.00 98.56 105 VAL A CA 1
ATOM 723 C C . VAL A 1 105 ? -3.842 -7.159 6.329 1.00 98.56 105 VAL A C 1
ATOM 725 O O . VAL A 1 105 ? -5.039 -7.023 6.112 1.00 98.56 105 VAL A O 1
ATOM 728 N N . PHE A 1 106 ? -2.938 -6.264 5.941 1.00 98.81 106 PHE A N 1
ATOM 729 C CA . PHE A 1 106 ? -3.266 -5.104 5.112 1.00 98.81 106 PHE A CA 1
ATOM 730 C C . PHE A 1 106 ? -2.199 -4.864 4.045 1.00 98.81 106 PHE A C 1
ATOM 732 O O . PHE A 1 106 ? -1.052 -5.303 4.191 1.00 98.81 106 PHE A O 1
ATOM 739 N N . LEU A 1 107 ? -2.574 -4.171 2.972 1.00 98.88 107 LEU A N 1
ATOM 740 C CA . LEU A 1 107 ? -1.677 -3.819 1.875 1.00 98.88 107 LEU A CA 1
ATOM 741 C C . LEU A 1 107 ? -1.085 -2.420 2.050 1.00 98.88 107 LEU A C 1
ATOM 743 O O . LEU A 1 107 ? -1.629 -1.567 2.753 1.00 98.88 107 LEU A O 1
ATOM 747 N N . ALA A 1 108 ? 0.052 -2.189 1.393 1.00 98.81 108 ALA A N 1
ATOM 748 C CA . ALA A 1 108 ? 0.501 -0.833 1.118 1.00 98.81 108 ALA A CA 1
ATOM 749 C C . ALA A 1 108 ? -0.245 -0.358 -0.134 1.00 98.81 108 ALA A C 1
ATOM 751 O O . ALA A 1 108 ? -0.017 -0.904 -1.207 1.00 98.81 108 ALA A O 1
ATOM 752 N N . ASN A 1 109 ? -1.107 0.643 -0.006 1.00 98.69 109 ASN A N 1
ATOM 753 C CA . ASN A 1 109 ? -1.915 1.175 -1.100 1.00 98.69 109 ASN A CA 1
ATOM 754 C C . ASN A 1 109 ? -1.075 2.138 -1.970 1.00 98.69 109 ASN A C 1
ATOM 756 O O . ASN A 1 109 ? -1.152 3.366 -1.881 1.00 98.69 109 ASN A O 1
ATOM 760 N N . ILE A 1 110 ? -0.096 1.566 -2.676 1.00 98.44 110 ILE A N 1
ATOM 761 C CA . ILE A 1 110 ? 0.984 2.295 -3.364 1.00 98.44 110 ILE A CA 1
ATOM 762 C C . ILE A 1 110 ? 0.991 2.099 -4.889 1.00 98.44 110 ILE A C 1
ATOM 764 O O . ILE A 1 110 ? 2.004 2.360 -5.555 1.00 98.44 110 ILE A O 1
ATOM 768 N N . ASP A 1 111 ? -0.110 1.622 -5.447 1.00 98.50 111 ASP A N 1
ATOM 769 C CA . ASP A 1 111 ? -0.379 1.590 -6.875 1.00 98.50 111 ASP A CA 1
ATOM 770 C C . ASP A 1 111 ? -1.071 2.882 -7.355 1.00 98.50 111 ASP A C 1
ATOM 772 O O . ASP A 1 111 ? -0.781 3.959 -6.825 1.00 98.50 111 ASP A O 1
ATOM 776 N N . ASP A 1 112 ? -1.744 2.838 -8.506 1.00 98.06 112 ASP A N 1
ATOM 777 C CA . ASP A 1 112 ? -2.242 4.031 -9.215 1.00 98.06 112 ASP A CA 1
ATOM 778 C C . ASP A 1 112 ? -3.473 3.665 -10.051 1.00 98.06 112 ASP A C 1
ATOM 780 O O . ASP A 1 112 ? -3.421 3.621 -11.292 1.00 98.06 112 ASP A O 1
ATOM 784 N N . ASP A 1 113 ? -4.574 3.383 -9.369 1.00 97.94 113 ASP A N 1
ATOM 785 C CA . ASP A 1 113 ? -5.804 2.854 -9.956 1.00 97.94 113 ASP A CA 1
ATOM 786 C C . ASP A 1 113 ? -6.410 3.753 -11.019 1.00 97.94 113 ASP A C 1
ATOM 788 O O . ASP A 1 113 ? -6.779 3.318 -12.118 1.00 97.94 113 ASP A O 1
ATOM 792 N N . LEU A 1 114 ? -6.444 5.055 -10.741 1.00 96.00 114 LEU A N 1
ATOM 793 C CA . LEU A 1 114 ? -6.959 6.043 -11.683 1.00 96.00 114 LEU A CA 1
ATOM 794 C C . LEU A 1 114 ? -5.965 6.406 -12.789 1.00 96.00 114 LEU A C 1
ATOM 796 O O . LEU A 1 114 ? -6.285 7.231 -13.654 1.00 96.00 114 LEU A O 1
ATOM 800 N N . SER A 1 115 ? -4.763 5.820 -12.790 1.00 95.50 115 SER A N 1
ATOM 801 C CA . SER A 1 115 ? -3.675 6.213 -13.691 1.00 95.50 115 SER A CA 1
ATOM 802 C C . SER A 1 115 ? -3.396 7.726 -13.646 1.00 95.50 115 SER A C 1
ATOM 804 O O . SER A 1 115 ? -3.070 8.348 -14.665 1.00 95.50 115 SER A O 1
ATOM 806 N N . ALA A 1 116 ? -3.563 8.332 -12.470 1.00 95.25 116 ALA A N 1
ATOM 807 C CA . ALA A 1 116 ? -3.385 9.755 -12.224 1.00 95.25 116 ALA A CA 1
ATOM 808 C C . ALA A 1 116 ? -1.899 10.131 -12.163 1.00 95.25 116 ALA A C 1
ATOM 810 O O . ALA A 1 116 ? -1.521 11.274 -12.461 1.00 95.25 116 ALA A O 1
ATOM 811 N N . CYS A 1 117 ? -1.031 9.176 -11.822 1.00 97.31 117 CYS A N 1
ATOM 812 C CA . CYS A 1 117 ? 0.383 9.456 -11.688 1.00 97.31 117 CYS A CA 1
ATOM 813 C C . CYS A 1 117 ? 1.090 9.703 -13.029 1.00 97.31 117 CYS A C 1
ATOM 815 O O . CYS A 1 117 ? 0.838 9.029 -14.034 1.00 97.31 117 CYS A O 1
ATOM 817 N N . PRO A 1 118 ? 2.070 10.630 -13.071 1.00 96.56 118 PRO A N 1
ATOM 818 C CA . PRO A 1 118 ? 2.770 10.946 -14.308 1.00 96.56 118 PRO A CA 1
ATOM 819 C C . PRO A 1 118 ? 3.490 9.732 -14.909 1.00 96.56 118 PRO A C 1
ATOM 821 O O . PRO A 1 118 ? 4.354 9.127 -14.272 1.00 96.56 118 PRO A O 1
ATOM 824 N N . LYS A 1 119 ? 3.232 9.459 -16.192 1.00 95.06 119 LYS A N 1
ATOM 825 C CA . LYS A 1 119 ? 3.945 8.442 -16.992 1.00 95.06 119 LYS A CA 1
ATOM 826 C C . LYS A 1 119 ? 5.157 9.008 -17.753 1.00 95.06 119 LYS A C 1
ATOM 828 O O . LYS A 1 119 ? 5.617 8.439 -18.738 1.00 95.06 119 LYS A O 1
ATOM 833 N N . SER A 1 120 ? 5.674 10.167 -17.336 1.00 93.56 120 SER A N 1
ATOM 834 C CA . SER A 1 120 ? 6.778 10.847 -18.027 1.00 93.56 120 SER A CA 1
ATOM 835 C C . SER A 1 120 ? 8.139 10.511 -17.424 1.00 93.56 120 SER A C 1
ATOM 837 O O . SER A 1 120 ? 8.380 10.746 -16.240 1.00 93.56 120 SER A O 1
ATOM 839 N N . ALA A 1 121 ? 9.087 10.111 -18.274 1.00 87.69 121 ALA A N 1
ATOM 840 C CA . ALA A 1 121 ? 10.487 9.920 -17.891 1.00 87.69 121 ALA A CA 1
ATOM 841 C C . ALA A 1 121 ? 11.204 11.222 -17.467 1.00 87.69 121 ALA A C 1
ATOM 843 O O . ALA A 1 121 ? 12.321 11.170 -16.954 1.00 87.69 121 ALA A O 1
ATOM 844 N N . THR A 1 122 ? 10.582 12.392 -17.667 1.00 93.25 122 THR A N 1
ATOM 845 C CA . THR A 1 122 ? 11.121 13.687 -17.218 1.00 93.25 122 THR A CA 1
ATOM 846 C C . THR A 1 122 ? 10.916 13.943 -15.727 1.00 93.25 122 THR A C 1
ATOM 848 O O . THR A 1 122 ? 11.523 14.867 -15.188 1.00 93.25 122 THR A O 1
ATOM 851 N N . VAL A 1 123 ? 10.047 13.179 -15.056 1.00 96.88 123 VAL A N 1
ATOM 852 C CA . VAL A 1 123 ? 9.880 13.283 -13.602 1.00 96.88 123 VAL A CA 1
ATOM 853 C C . VAL A 1 123 ? 11.144 12.768 -12.923 1.00 96.88 123 VAL A C 1
ATOM 855 O O . VAL A 1 123 ? 11.703 11.740 -13.312 1.00 96.88 123 VAL A O 1
ATOM 858 N N . SER A 1 124 ? 11.623 13.512 -11.927 1.00 96.81 124 SER A N 1
ATOM 859 C CA . SER A 1 124 ? 12.869 13.193 -11.240 1.00 96.81 124 SER A CA 1
ATOM 860 C C . SER A 1 124 ? 12.768 11.902 -10.430 1.00 96.81 124 SER A C 1
ATOM 862 O O . SER A 1 124 ? 11.698 11.568 -9.923 1.00 96.81 124 SER A O 1
ATOM 864 N N . ASP A 1 125 ? 13.887 11.202 -10.250 1.00 96.69 125 ASP A N 1
ATOM 865 C CA . ASP A 1 125 ? 13.933 9.944 -9.489 1.00 96.69 125 ASP A CA 1
ATOM 866 C C . ASP A 1 125 ? 13.396 10.099 -8.069 1.00 96.69 125 ASP A C 1
ATOM 868 O O . ASP A 1 125 ? 12.698 9.227 -7.578 1.00 96.69 125 ASP A O 1
ATOM 872 N N . VAL A 1 126 ? 13.667 11.236 -7.428 1.00 96.19 126 VAL A N 1
ATOM 873 C CA . VAL A 1 126 ? 13.198 11.531 -6.063 1.00 96.19 126 VAL A CA 1
ATOM 874 C C . VAL A 1 126 ? 11.715 11.915 -5.975 1.00 96.19 126 VAL A C 1
ATOM 876 O O . VAL A 1 126 ? 11.193 12.056 -4.873 1.00 96.19 126 VAL A O 1
ATOM 879 N N . ASN A 1 127 ? 11.044 12.158 -7.106 1.00 97.50 127 ASN A N 1
ATOM 880 C CA . ASN A 1 127 ? 9.629 12.544 -7.140 1.00 97.50 127 ASN A CA 1
ATOM 881 C C . ASN A 1 127 ? 8.727 11.457 -7.732 1.00 97.50 127 ASN A C 1
ATOM 883 O O . ASN A 1 127 ? 7.551 11.430 -7.392 1.00 97.50 127 ASN A O 1
ATOM 887 N N . LEU A 1 128 ? 9.257 10.561 -8.572 1.00 96.81 128 LEU A N 1
ATOM 888 C CA . LEU A 1 128 ? 8.515 9.415 -9.106 1.00 96.81 128 LEU A CA 1
ATOM 889 C C . LEU A 1 128 ? 7.777 8.590 -8.033 1.00 96.81 128 LEU A C 1
ATOM 891 O O . LEU A 1 128 ? 6.582 8.366 -8.238 1.00 96.81 128 LEU A O 1
ATOM 895 N N . PRO A 1 129 ? 8.407 8.195 -6.904 1.00 96.69 129 PRO A N 1
ATOM 896 C CA . PRO A 1 129 ? 7.743 7.370 -5.892 1.00 96.69 129 PRO A CA 1
ATOM 897 C C . PRO A 1 129 ? 6.760 8.135 -4.997 1.00 96.69 129 PRO A C 1
ATOM 899 O O . PRO A 1 129 ? 6.119 7.517 -4.167 1.00 96.69 129 PRO A O 1
ATOM 902 N N . LYS A 1 130 ? 6.628 9.464 -5.131 1.00 97.12 130 LYS A N 1
ATOM 903 C CA . LYS A 1 130 ? 5.726 10.274 -4.284 1.00 97.12 130 LYS A CA 1
ATOM 904 C C . LYS A 1 130 ? 4.274 10.298 -4.764 1.00 97.12 130 LYS A C 1
ATOM 906 O O . LYS A 1 130 ? 3.469 11.019 -4.191 1.00 97.12 130 LYS A O 1
ATOM 911 N N . CYS A 1 131 ? 3.983 9.633 -5.875 1.00 97.69 131 CYS A N 1
ATOM 912 C CA . CYS A 1 131 ? 2.643 9.563 -6.434 1.00 97.69 131 CYS A CA 1
ATOM 913 C C . CYS A 1 131 ? 2.185 8.111 -6.420 1.00 97.69 131 CYS A C 1
ATOM 915 O O . CYS A 1 131 ? 2.880 7.258 -6.982 1.00 97.69 131 CYS A O 1
ATOM 917 N N . HIS A 1 132 ? 1.058 7.883 -5.768 1.00 97.88 132 HIS A N 1
ATOM 918 C CA . HIS A 1 132 ? 0.337 6.626 -5.622 1.00 97.88 132 HIS A CA 1
ATOM 919 C C . HIS A 1 132 ? -0.987 6.927 -4.896 1.00 97.88 132 HIS A C 1
ATOM 921 O O . HIS A 1 132 ? -1.157 8.060 -4.435 1.00 97.88 132 HIS A O 1
ATOM 927 N N . ASP A 1 133 ? -1.880 5.952 -4.752 1.00 98.31 133 ASP A N 1
ATOM 928 C CA . ASP A 1 133 ? -3.206 6.181 -4.161 1.00 98.31 133 ASP A CA 1
ATOM 929 C C . ASP A 1 133 ? -3.141 6.626 -2.684 1.00 98.31 133 ASP A C 1
ATOM 931 O O . ASP A 1 133 ? -3.675 7.680 -2.339 1.00 98.31 133 ASP A O 1
ATOM 935 N N . ALA A 1 134 ? -2.298 6.013 -1.841 1.00 98.00 134 ALA A N 1
ATOM 936 C CA . ALA A 1 134 ? -2.101 6.487 -0.458 1.00 98.00 134 ALA A CA 1
ATOM 937 C C . ALA A 1 134 ? -1.373 7.851 -0.307 1.00 98.00 134 ALA A C 1
ATOM 939 O O . ALA A 1 134 ? -1.081 8.277 0.824 1.00 98.00 134 ALA A O 1
ATOM 940 N N . ALA A 1 135 ? -1.018 8.544 -1.399 1.00 97.19 135 ALA A N 1
ATOM 941 C CA . ALA A 1 135 ? -0.271 9.808 -1.345 1.00 97.19 135 ALA A CA 1
ATOM 942 C C . ALA A 1 135 ? -1.114 10.989 -0.830 1.00 97.19 135 ALA A C 1
ATOM 944 O O . ALA A 1 135 ? -0.554 11.978 -0.344 1.00 97.19 135 ALA A O 1
ATOM 945 N N . ASP A 1 136 ? -2.440 10.886 -0.898 1.00 95.88 136 ASP A N 1
ATOM 946 C CA . ASP A 1 136 ? -3.385 11.809 -0.274 1.00 95.88 136 ASP A CA 1
ATOM 947 C C . ASP A 1 136 ? -4.397 11.047 0.593 1.00 95.88 136 ASP A C 1
ATOM 949 O O . ASP A 1 136 ? -4.117 9.926 0.996 1.00 95.88 136 ASP A O 1
ATOM 953 N N . SER A 1 137 ? -5.486 11.691 1.012 1.00 96.38 137 SER A N 1
ATOM 954 C CA . SER A 1 137 ? -6.486 11.100 1.904 1.00 96.38 137 SER A CA 1
ATOM 955 C C . SER A 1 137 ? -7.859 10.925 1.257 1.00 96.38 137 SER A C 1
ATOM 957 O O . SER A 1 137 ? -8.896 11.056 1.915 1.00 96.38 137 SER A O 1
ATOM 959 N N . VAL A 1 138 ? -7.872 10.645 -0.044 1.00 96.62 138 VAL A N 1
ATOM 960 C CA . VAL A 1 138 ? -9.079 10.376 -0.824 1.00 96.62 138 VAL A CA 1
ATOM 961 C C . VAL A 1 138 ? -9.047 8.936 -1.319 1.00 96.62 138 VAL A C 1
ATOM 963 O O . VAL A 1 138 ? -8.091 8.541 -1.966 1.00 96.62 138 VAL A O 1
ATOM 966 N N . ILE A 1 139 ? -10.130 8.192 -1.075 1.00 97.25 139 ILE A N 1
ATOM 967 C CA . ILE A 1 139 ? -10.362 6.911 -1.754 1.00 97.25 139 ILE A CA 1
ATOM 968 C C . ILE A 1 139 ? -10.882 7.216 -3.163 1.00 97.25 139 ILE A C 1
ATOM 970 O O . ILE A 1 139 ? -11.967 7.785 -3.336 1.00 97.25 139 ILE A O 1
ATOM 974 N N . ASN A 1 140 ? -10.098 6.858 -4.167 1.00 90.69 140 ASN A N 1
ATOM 975 C CA . ASN A 1 140 ? -10.204 7.270 -5.558 1.00 90.69 140 ASN A CA 1
ATOM 976 C C . ASN A 1 140 ? -10.975 6.285 -6.451 1.00 90.69 140 ASN A C 1
ATOM 978 O O . ASN A 1 140 ? -10.806 6.280 -7.667 1.00 90.69 140 ASN A O 1
ATOM 982 N N . GLY A 1 141 ? -11.901 5.503 -5.901 1.00 93.06 141 GLY A N 1
ATOM 983 C CA . GLY A 1 141 ? -12.777 4.646 -6.698 1.00 93.06 141 GLY A CA 1
ATOM 984 C C . GLY A 1 141 ? -13.166 3.365 -5.983 1.00 93.06 141 GLY A C 1
ATOM 985 O O . GLY A 1 141 ? -12.872 3.180 -4.808 1.00 93.06 141 GLY A O 1
ATOM 986 N N . GLU A 1 142 ? -13.872 2.495 -6.705 1.00 95.44 142 GLU A N 1
ATOM 987 C CA . GLU A 1 142 ? -14.184 1.148 -6.213 1.00 95.44 142 GLU A CA 1
ATOM 988 C C . GLU A 1 142 ? -12.966 0.227 -6.243 1.00 95.44 142 GLU A C 1
ATOM 990 O O . GLU A 1 142 ? -12.938 -0.705 -5.456 1.00 95.44 142 GLU A O 1
ATOM 995 N N . ASP A 1 143 ? -11.998 0.485 -7.127 1.00 97.25 143 ASP A N 1
ATOM 996 C CA . ASP A 1 143 ? -10.766 -0.301 -7.210 1.00 97.25 143 ASP A CA 1
ATOM 997 C C . ASP A 1 143 ? -9.864 -0.003 -6.001 1.00 97.25 143 ASP A C 1
ATOM 999 O O . ASP A 1 143 ? -9.612 -0.923 -5.239 1.00 97.25 143 ASP A O 1
ATOM 1003 N N . ASP A 1 144 ? -9.606 1.278 -5.713 1.00 98.06 144 ASP A N 1
ATOM 1004 C CA . ASP A 1 144 ? -8.798 1.709 -4.554 1.00 98.06 144 ASP A CA 1
ATOM 1005 C C . ASP A 1 144 ? -9.396 1.192 -3.239 1.00 98.06 144 ASP A C 1
ATOM 1007 O O . ASP A 1 144 ? -8.725 0.689 -2.345 1.00 98.06 144 ASP A O 1
ATOM 1011 N N . LEU A 1 145 ? -10.729 1.187 -3.150 1.00 97.56 145 LEU A N 1
ATOM 1012 C CA . LEU A 1 145 ? -11.444 0.612 -2.014 1.00 97.56 145 LEU A CA 1
ATOM 1013 C C . LEU A 1 145 ? -11.107 -0.874 -1.757 1.00 97.56 145 LEU A C 1
ATOM 1015 O O . LEU A 1 145 ? -11.219 -1.313 -0.610 1.00 97.56 145 LEU A O 1
ATOM 1019 N N . LEU A 1 146 ? -10.731 -1.649 -2.781 1.00 97.44 146 LEU A N 1
ATOM 1020 C CA . LEU A 1 146 ? -10.339 -3.057 -2.647 1.00 97.44 146 LEU A CA 1
ATOM 1021 C C . LEU A 1 146 ? -8.944 -3.229 -2.040 1.00 97.44 146 LEU A C 1
ATOM 1023 O O . LEU A 1 146 ? -8.684 -4.296 -1.489 1.00 97.44 146 LEU A O 1
ATOM 1027 N N . ASP A 1 147 ? -8.082 -2.211 -2.077 1.00 98.50 147 ASP A N 1
ATOM 1028 C CA . ASP A 1 147 ? -6.731 -2.245 -1.497 1.00 98.50 147 ASP A CA 1
ATOM 1029 C C . ASP A 1 147 ? -6.717 -2.022 0.020 1.00 98.50 147 ASP A C 1
ATOM 1031 O O . ASP A 1 147 ? -5.716 -2.279 0.703 1.00 98.50 147 ASP A O 1
ATOM 1035 N N . LEU A 1 148 ? -7.844 -1.567 0.573 1.00 98.69 148 LEU A N 1
ATOM 1036 C CA . LEU A 1 148 ? -7.988 -1.220 1.977 1.00 98.69 148 LEU A CA 1
ATOM 1037 C C . LEU A 1 148 ? -8.481 -2.399 2.823 1.00 98.69 148 LEU A C 1
ATOM 1039 O O . LEU A 1 148 ? -9.474 -3.055 2.513 1.00 98.69 148 LEU A O 1
ATOM 1043 N N . ALA A 1 149 ? -7.838 -2.611 3.972 1.00 98.56 149 ALA A N 1
ATOM 1044 C CA . ALA A 1 149 ? -8.232 -3.634 4.932 1.00 98.56 149 ALA A CA 1
ATOM 1045 C C . ALA A 1 149 ? -9.479 -3.193 5.727 1.00 98.56 149 ALA A C 1
ATOM 1047 O O . ALA A 1 149 ? -9.454 -2.131 6.365 1.00 98.56 149 ALA A O 1
ATOM 1048 N N . PRO A 1 150 ? -10.567 -3.985 5.746 1.00 97.88 150 PRO A N 1
ATOM 1049 C CA . PRO A 1 150 ? -11.744 -3.670 6.546 1.00 97.88 150 PRO A CA 1
ATOM 1050 C C . PRO A 1 150 ? -11.483 -3.778 8.053 1.00 97.88 150 PRO A C 1
ATOM 1052 O O . PRO A 1 150 ? -10.851 -4.714 8.535 1.00 97.88 150 PRO A O 1
ATOM 1055 N N . LEU A 1 151 ? -12.032 -2.821 8.799 1.00 97.38 151 LEU A N 1
ATOM 1056 C CA . LEU A 1 151 ? -12.067 -2.795 10.262 1.00 97.38 151 LEU A CA 1
ATOM 1057 C C . LEU A 1 151 ? -13.473 -2.377 10.702 1.00 97.38 151 LEU A C 1
ATOM 1059 O O . LEU A 1 151 ? -14.138 -1.579 10.032 1.00 97.38 151 LEU A O 1
ATOM 1063 N N . ARG A 1 152 ? -13.973 -2.916 11.807 1.00 97.75 152 ARG A N 1
ATOM 1064 C CA . ARG A 1 152 ? -15.312 -2.614 12.317 1.00 97.75 152 ARG A CA 1
ATOM 1065 C C . ARG A 1 152 ? -15.269 -2.380 13.819 1.00 97.75 152 ARG A C 1
ATOM 1067 O O . ARG A 1 152 ? -14.512 -3.028 14.524 1.00 97.75 152 ARG A O 1
ATOM 1074 N N . VAL A 1 153 ? -16.100 -1.460 14.297 1.00 97.31 153 VAL A N 1
ATOM 1075 C CA . VAL A 1 153 ? -16.471 -1.371 15.714 1.00 97.31 153 VAL A CA 1
ATOM 1076 C C . VAL A 1 153 ? -17.809 -2.076 15.862 1.00 97.31 153 VAL A C 1
ATOM 1078 O O . VAL A 1 153 ? -18.782 -1.648 15.226 1.00 97.31 153 VAL A O 1
ATOM 1081 N N . LYS A 1 154 ? -17.873 -3.143 16.664 1.00 96.62 154 LYS A N 1
ATOM 1082 C CA . LYS A 1 154 ? -19.122 -3.879 16.874 1.00 96.62 154 LYS A CA 1
ATOM 1083 C C . LYS A 1 154 ? -20.149 -2.977 17.576 1.00 96.62 154 LYS A C 1
ATOM 1085 O O . LYS A 1 154 ? -19.788 -2.242 18.497 1.00 96.62 154 LYS A O 1
ATOM 1090 N N . PRO A 1 155 ? -21.433 -3.003 17.171 1.00 96.12 155 PRO A N 1
ATOM 1091 C CA . PRO A 1 155 ? -22.459 -2.214 17.838 1.00 96.12 155 PRO A CA 1
ATOM 1092 C C . PRO A 1 155 ? -22.595 -2.575 19.323 1.00 96.12 155 PRO A C 1
ATOM 1094 O O . PRO A 1 155 ? -22.760 -3.739 19.689 1.00 96.12 155 PRO A O 1
ATOM 1097 N N . TRP A 1 156 ? -22.648 -1.549 20.167 1.00 95.62 156 TRP A N 1
ATOM 1098 C CA . TRP A 1 156 ? -22.995 -1.606 21.583 1.00 95.62 156 TRP A CA 1
ATOM 1099 C C . TRP A 1 156 ? -24.297 -0.822 21.827 1.00 95.62 156 TRP A C 1
ATOM 1101 O O . TRP A 1 156 ? -24.263 0.330 22.266 1.00 95.62 156 TRP A O 1
ATOM 1111 N N . PRO A 1 157 ? -25.488 -1.411 21.580 1.00 95.19 157 PRO A N 1
ATOM 1112 C CA . PRO A 1 157 ? -26.771 -0.690 21.619 1.00 95.19 157 PRO A CA 1
ATOM 1113 C C . PRO A 1 157 ? -27.097 0.010 22.946 1.00 95.19 157 PRO A C 1
ATOM 1115 O O . PRO A 1 157 ? -27.951 0.893 22.990 1.00 95.19 157 PRO A O 1
ATOM 1118 N N . GLN A 1 158 ? -26.433 -0.396 24.030 1.00 93.06 158 GLN A N 1
ATOM 1119 C CA . GLN A 1 158 ? -26.613 0.127 25.383 1.00 93.06 158 GLN A CA 1
ATOM 1120 C C . GLN A 1 158 ? -25.496 1.100 25.792 1.00 93.06 158 GLN A C 1
ATOM 1122 O O . GLN A 1 158 ? -25.402 1.439 26.970 1.00 93.06 158 GLN A O 1
ATOM 1127 N N . ALA A 1 159 ? -24.658 1.558 24.850 1.00 93.69 159 ALA A N 1
ATOM 1128 C CA . ALA A 1 159 ? -23.574 2.487 25.148 1.00 93.69 159 ALA A CA 1
ATOM 1129 C C . ALA A 1 159 ? -24.116 3.728 25.890 1.00 93.69 159 ALA A C 1
ATOM 1131 O O . ALA A 1 159 ? -25.086 4.357 25.426 1.00 93.69 159 ALA A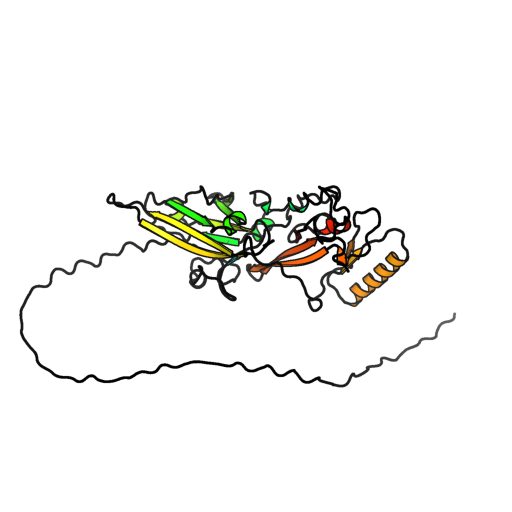 O 1
ATOM 1132 N N . PRO A 1 160 ? -23.537 4.077 27.053 1.00 92.25 160 PRO A N 1
ATOM 1133 C CA . PRO A 1 160 ? -24.067 5.118 27.917 1.00 92.25 160 PRO A CA 1
ATOM 1134 C C . PRO A 1 160 ? -23.950 6.488 27.257 1.00 92.25 160 PRO A C 1
ATOM 1136 O O . PRO A 1 160 ? -23.161 6.713 26.339 1.00 92.25 160 PRO A O 1
ATOM 1139 N N . GLU A 1 161 ? -24.775 7.425 27.708 1.00 92.75 161 GLU A N 1
ATOM 1140 C CA . GLU A 1 161 ? -24.695 8.798 27.223 1.00 92.75 161 GLU A CA 1
ATOM 1141 C C . GLU A 1 161 ? -23.376 9.449 27.665 1.00 92.75 161 GLU A C 1
ATOM 1143 O O . GLU A 1 161 ? -22.986 9.338 28.825 1.00 92.75 161 GLU A O 1
ATOM 1148 N N . GLY A 1 162 ? -22.696 10.133 26.743 1.00 92.88 162 GLY A N 1
ATOM 1149 C CA . GLY A 1 162 ? -21.436 10.825 27.022 1.00 92.88 162 GLY A CA 1
ATOM 1150 C C . GLY A 1 162 ? -20.189 9.936 27.030 1.00 92.88 162 GLY A C 1
ATOM 1151 O O . GLY A 1 162 ? -19.120 10.435 27.368 1.00 92.88 162 GLY A O 1
ATOM 1152 N N . VAL A 1 163 ? -20.300 8.653 26.660 1.00 94.62 163 VAL A N 1
ATOM 1153 C CA . VAL A 1 163 ? -19.121 7.827 26.358 1.00 94.62 163 VAL A CA 1
ATOM 1154 C C . VAL A 1 163 ? -18.353 8.420 25.178 1.00 94.62 163 VAL A C 1
ATOM 1156 O O . VAL A 1 163 ? -18.946 8.852 24.185 1.00 94.62 163 VAL A O 1
ATOM 1159 N N . GLU A 1 164 ? -17.031 8.415 25.289 1.00 95.69 164 GLU A N 1
ATOM 1160 C CA . GLU A 1 164 ? -16.125 8.828 24.223 1.00 95.69 164 GLU A CA 1
ATOM 1161 C C . GLU A 1 164 ? -15.150 7.700 23.918 1.00 95.69 164 GLU A C 1
ATOM 1163 O O . GLU A 1 164 ? -14.367 7.320 24.787 1.00 95.69 164 GLU A O 1
ATOM 1168 N N . ALA A 1 165 ? -15.150 7.203 22.683 1.00 96.62 165 ALA A N 1
ATOM 1169 C CA . ALA A 1 165 ? -14.146 6.264 22.210 1.00 96.62 165 ALA A CA 1
ATOM 1170 C C . ALA A 1 165 ? -13.201 6.893 21.184 1.00 96.62 165 ALA A C 1
ATOM 1172 O O . ALA A 1 165 ? -13.579 7.791 20.430 1.00 96.62 165 ALA A O 1
ATOM 1173 N N . ARG A 1 166 ? -11.951 6.431 21.168 1.00 96.75 166 ARG A N 1
ATOM 1174 C CA . ARG A 1 166 ? -10.900 6.880 20.250 1.00 96.75 166 ARG A CA 1
ATOM 1175 C C . ARG A 1 166 ? -10.166 5.677 19.683 1.00 96.75 166 ARG A C 1
ATOM 1177 O O . ARG A 1 166 ? -9.928 4.706 20.399 1.00 96.75 166 ARG A O 1
ATOM 1184 N N . LEU A 1 167 ? -9.827 5.761 18.401 1.00 97.56 167 LEU A N 1
ATOM 1185 C CA . LEU A 1 167 ? -8.976 4.782 17.740 1.00 97.56 167 LEU A CA 1
ATOM 1186 C C . LEU A 1 167 ? -7.517 5.206 17.913 1.00 97.56 167 LEU A C 1
ATOM 1188 O O . LEU A 1 167 ? -7.181 6.364 17.701 1.00 97.56 167 LEU A O 1
ATOM 1192 N N . GLU A 1 168 ? -6.643 4.280 18.272 1.00 97.44 168 GLU A N 1
ATOM 1193 C CA . GLU A 1 168 ? -5.218 4.518 18.473 1.00 97.44 168 GLU A CA 1
ATOM 1194 C C . GLU A 1 168 ? -4.428 3.516 17.628 1.00 97.44 168 GLU A C 1
ATOM 1196 O O . GLU A 1 168 ? -4.739 2.330 17.617 1.00 97.44 168 GLU A O 1
ATOM 1201 N N . ALA A 1 169 ? -3.383 3.973 16.936 1.00 97.75 169 ALA A N 1
ATOM 1202 C CA . ALA A 1 169 ? -2.413 3.094 16.286 1.00 97.75 169 ALA A CA 1
ATOM 1203 C C . ALA A 1 169 ? -1.089 3.132 17.057 1.00 97.75 169 ALA A C 1
ATOM 1205 O O . ALA A 1 169 ? -0.597 4.205 17.418 1.00 97.75 169 ALA A O 1
ATOM 1206 N N . SER A 1 170 ? -0.480 1.972 17.300 1.00 97.75 170 SER A N 1
ATOM 1207 C CA . SER A 1 170 ? 0.789 1.895 18.026 1.00 97.75 170 SER A CA 1
ATOM 1208 C C . SER A 1 170 ? 1.950 2.488 17.222 1.00 97.75 170 SER A C 1
ATOM 1210 O O . SER A 1 170 ? 2.101 2.223 16.027 1.00 97.75 170 SER A O 1
ATOM 1212 N N . SER A 1 171 ? 2.836 3.226 17.890 1.00 96.88 171 SER A N 1
ATOM 1213 C CA . SER A 1 171 ? 4.119 3.652 17.317 1.00 96.88 171 SER A CA 1
ATOM 1214 C C . SER A 1 171 ? 5.080 2.457 17.163 1.00 96.88 171 SER A C 1
ATOM 1216 O O . SER A 1 171 ? 5.099 1.601 18.050 1.00 96.88 171 SER A O 1
ATOM 1218 N N . PRO A 1 172 ? 5.898 2.383 16.092 1.00 97.38 172 PRO A N 1
ATOM 1219 C CA . PRO A 1 172 ? 6.031 3.359 15.000 1.00 97.38 172 PRO A CA 1
ATOM 1220 C C . PRO A 1 172 ? 4.995 3.203 13.873 1.00 97.38 172 PRO A C 1
ATOM 1222 O O . PRO A 1 172 ? 4.872 4.109 13.050 1.00 97.38 172 PRO A O 1
ATOM 1225 N N . GLY A 1 173 ? 4.226 2.108 13.849 1.00 97.69 173 GLY A N 1
ATOM 1226 C CA . GLY A 1 173 ? 3.263 1.776 12.788 1.00 97.69 173 GLY A CA 1
ATOM 1227 C C . GLY A 1 173 ? 2.224 2.863 12.489 1.00 97.69 173 GLY A C 1
ATOM 1228 O O . GLY A 1 173 ? 1.851 3.044 11.335 1.00 97.69 173 GLY A O 1
ATOM 1229 N N . ALA A 1 174 ? 1.839 3.673 13.481 1.00 97.44 174 ALA A N 1
ATOM 1230 C CA . ALA A 1 174 ? 0.957 4.833 13.301 1.00 97.44 174 ALA A CA 1
ATOM 1231 C C . ALA A 1 174 ? 1.409 5.797 12.186 1.00 97.44 174 ALA A C 1
ATOM 1233 O O . ALA A 1 174 ? 0.585 6.393 11.495 1.00 97.44 174 ALA A O 1
ATOM 1234 N N . ALA A 1 175 ? 2.722 5.943 11.970 1.00 97.06 175 ALA A N 1
ATOM 1235 C CA . ALA A 1 175 ? 3.254 6.797 10.910 1.00 97.06 175 ALA A CA 1
ATOM 1236 C C . ALA A 1 175 ? 3.026 6.224 9.501 1.00 97.06 175 ALA A C 1
ATOM 1238 O O . ALA A 1 175 ? 3.113 6.974 8.529 1.00 97.06 175 ALA A O 1
ATOM 1239 N N . TYR A 1 176 ? 2.687 4.940 9.389 1.00 98.25 176 TYR A N 1
ATOM 1240 C CA . TYR A 1 176 ? 2.621 4.179 8.143 1.00 98.25 176 TYR A CA 1
ATOM 1241 C C . TYR A 1 176 ? 1.216 3.723 7.761 1.00 98.25 176 TYR A C 1
ATOM 1243 O O . TYR A 1 176 ? 1.060 3.127 6.703 1.00 98.25 176 TYR A O 1
ATOM 1251 N N . VAL A 1 177 ? 0.202 4.053 8.558 1.00 98.38 177 VAL A N 1
ATOM 1252 C CA . VAL A 1 177 ? -1.197 3.750 8.241 1.00 98.38 177 VAL A CA 1
ATOM 1253 C C . VAL A 1 177 ? -2.042 5.013 8.113 1.00 98.38 177 VAL A C 1
ATOM 1255 O O . VAL A 1 177 ? -1.645 6.090 8.582 1.00 98.38 177 VAL A O 1
ATOM 1258 N N . ARG A 1 178 ? -3.194 4.878 7.461 1.00 98.38 178 ARG A N 1
ATOM 1259 C CA . ARG A 1 178 ? -4.292 5.850 7.460 1.00 98.38 178 ARG A CA 1
ATOM 1260 C C . ARG A 1 178 ? -5.606 5.101 7.653 1.00 98.38 178 ARG A C 1
ATOM 1262 O O . ARG A 1 178 ? -5.744 3.967 7.204 1.00 98.38 178 ARG A O 1
ATOM 1269 N N . PHE A 1 179 ? -6.544 5.743 8.344 1.00 98.56 179 PHE A N 1
ATOM 1270 C CA . PHE A 1 179 ? -7.878 5.207 8.573 1.00 98.56 179 PHE A CA 1
ATOM 1271 C C . PHE A 1 179 ? -8.915 6.012 7.806 1.00 98.56 179 PHE A C 1
ATOM 1273 O O . PHE A 1 179 ? -8.812 7.235 7.710 1.00 98.56 179 PHE A O 1
ATOM 1280 N N . PHE A 1 180 ? -9.958 5.335 7.348 1.00 98.69 180 PHE A N 1
ATOM 1281 C CA . PHE A 1 180 ? -11.156 5.966 6.815 1.00 98.69 180 PHE A CA 1
ATOM 1282 C C . PHE A 1 180 ? -12.369 5.472 7.575 1.00 98.69 180 PHE A C 1
ATOM 1284 O O . PHE A 1 180 ? -12.419 4.328 8.021 1.00 98.69 180 PHE A O 1
ATOM 1291 N N . ARG A 1 181 ? -13.360 6.344 7.707 1.00 98.06 181 ARG A N 1
ATOM 1292 C CA . ARG A 1 181 ? -14.653 6.041 8.304 1.00 98.06 181 ARG A CA 1
ATOM 1293 C C . ARG A 1 181 ? -15.739 6.210 7.260 1.00 98.06 181 ARG A C 1
ATOM 1295 O O . ARG A 1 181 ? -15.732 7.184 6.506 1.00 98.06 181 ARG A O 1
ATOM 1302 N N . LYS A 1 182 ? -16.701 5.293 7.276 1.00 97.88 182 LYS A N 1
ATOM 1303 C CA . LYS A 1 182 ? -17.922 5.420 6.492 1.00 97.88 182 LYS A CA 1
ATOM 1304 C C . LYS A 1 182 ? -18.891 6.375 7.181 1.00 97.88 182 LYS A C 1
ATOM 1306 O O . LYS A 1 182 ? -19.212 6.218 8.363 1.00 97.88 182 LYS A O 1
ATOM 1311 N N . GLY A 1 183 ? -19.345 7.375 6.443 1.00 95.19 183 GLY A N 1
ATOM 1312 C CA . GLY A 1 183 ? -20.381 8.301 6.859 1.00 95.19 183 GLY A CA 1
ATOM 1313 C C . GLY A 1 183 ? -21.786 7.692 6.750 1.00 95.19 183 GLY A C 1
ATOM 1314 O O . GLY A 1 183 ? -21.987 6.690 6.059 1.00 95.19 183 GLY A O 1
ATOM 1315 N N . PRO A 1 184 ? -22.799 8.324 7.370 1.00 91.81 184 PRO A N 1
ATOM 1316 C CA . PRO A 1 184 ? -24.199 7.896 7.266 1.00 91.81 184 PRO A CA 1
ATOM 1317 C C . PRO A 1 184 ? -24.765 7.928 5.837 1.00 91.81 184 PRO A C 1
ATOM 1319 O O . PRO A 1 184 ? -25.758 7.267 5.545 1.00 91.81 184 PRO A O 1
ATOM 1322 N N . ASP A 1 185 ? -24.159 8.715 4.945 1.00 93.62 185 ASP A N 1
ATOM 1323 C CA . ASP A 1 185 ? -24.498 8.785 3.520 1.00 93.62 185 ASP A CA 1
ATOM 1324 C C . ASP A 1 185 ? -23.798 7.704 2.677 1.00 93.62 185 ASP A C 1
ATOM 1326 O O . ASP A 1 185 ? -23.998 7.640 1.464 1.00 93.62 185 ASP A O 1
ATOM 1330 N N . GLY A 1 186 ? -22.999 6.846 3.318 1.00 93.56 186 GLY A N 1
ATOM 1331 C CA . GLY A 1 186 ? -22.222 5.787 2.688 1.00 93.56 186 GLY A CA 1
ATOM 1332 C C . GLY A 1 186 ? -20.886 6.242 2.104 1.00 93.56 186 GLY A C 1
ATOM 1333 O O . GLY A 1 186 ? -20.169 5.397 1.573 1.00 93.56 186 GLY A O 1
ATOM 1334 N N . SER A 1 187 ? -20.539 7.532 2.191 1.00 95.06 187 SER A N 1
ATOM 1335 C CA . SER A 1 187 ? -19.250 8.044 1.714 1.00 95.06 187 SER A CA 1
ATOM 1336 C C . SER A 1 187 ? -18.113 7.713 2.682 1.00 95.06 187 SER A C 1
ATOM 1338 O O . SER A 1 187 ? -18.332 7.576 3.883 1.00 95.06 187 SER A O 1
ATOM 1340 N N . TRP A 1 188 ? -16.890 7.586 2.168 1.00 97.81 188 TRP A N 1
ATOM 1341 C CA . TRP A 1 188 ? -15.693 7.406 2.987 1.00 97.81 188 TRP A CA 1
ATOM 1342 C C . TRP A 1 188 ? -14.968 8.734 3.183 1.00 97.81 188 TRP A C 1
ATOM 1344 O O . TRP A 1 188 ? -14.803 9.510 2.242 1.00 97.81 188 TRP A O 1
ATOM 1354 N N . SER A 1 189 ? -14.506 8.982 4.404 1.00 97.00 189 SER A N 1
ATOM 1355 C CA . SER A 1 189 ? -13.671 10.136 4.741 1.00 97.00 189 SER A CA 1
ATOM 1356 C C . SER A 1 189 ? -12.547 9.723 5.677 1.00 97.00 189 SER A C 1
ATOM 1358 O O . SER A 1 189 ? -12.761 8.867 6.537 1.00 97.00 189 SER A O 1
ATOM 1360 N N . GLU A 1 190 ? -11.381 10.355 5.548 1.00 97.44 190 GLU A N 1
ATOM 1361 C CA . GLU A 1 190 ? -10.259 10.149 6.466 1.00 97.44 190 GLU A CA 1
ATOM 1362 C C . GLU A 1 190 ? -10.695 10.335 7.927 1.00 97.44 190 GLU A C 1
ATOM 1364 O O . GLU A 1 190 ? -11.365 11.307 8.288 1.00 97.44 190 GLU A O 1
ATOM 1369 N N . LEU A 1 191 ? -10.298 9.384 8.769 1.00 97.06 191 LEU A N 1
ATOM 1370 C CA . LEU A 1 191 ? -10.451 9.427 10.212 1.00 97.06 191 LEU A CA 1
ATOM 1371 C C . LEU A 1 191 ? -9.082 9.729 10.828 1.00 97.06 191 LEU A C 1
ATOM 1373 O O . LEU A 1 191 ? -8.210 8.862 10.891 1.00 97.06 191 LEU A O 1
ATOM 1377 N N . ASP A 1 192 ? -8.903 10.949 11.331 1.00 93.75 192 ASP A N 1
ATOM 1378 C CA . ASP A 1 192 ? -7.727 11.285 12.135 1.00 93.75 192 ASP A CA 1
ATOM 1379 C C . ASP A 1 192 ? -7.828 10.595 13.502 1.00 93.75 192 ASP A C 1
ATOM 1381 O O . ASP A 1 192 ? -8.473 11.103 14.418 1.00 93.75 192 ASP A O 1
ATOM 1385 N N . ALA A 1 193 ? -7.190 9.432 13.639 1.00 88.75 193 ALA A N 1
ATOM 1386 C CA . ALA A 1 193 ? -7.175 8.638 14.867 1.00 88.75 193 ALA A CA 1
ATOM 1387 C C . ALA A 1 193 ? -6.711 9.442 16.102 1.00 88.75 193 ALA A C 1
ATOM 1389 O O . ALA A 1 193 ? -7.187 9.214 17.210 1.00 88.75 193 ALA A O 1
ATOM 1390 N N . ALA A 1 194 ? -5.840 10.445 15.932 1.00 82.69 194 ALA A N 1
ATOM 1391 C CA . ALA A 1 194 ? -5.351 11.250 17.051 1.00 82.69 194 ALA A CA 1
ATOM 1392 C C . ALA A 1 194 ? -6.373 12.285 17.560 1.00 82.69 194 ALA A C 1
ATOM 1394 O O . ALA A 1 194 ? -6.233 12.784 18.680 1.00 82.69 194 ALA A O 1
ATOM 1395 N N . ALA A 1 195 ? -7.376 12.638 16.750 1.00 88.69 195 ALA A N 1
ATOM 1396 C CA . ALA A 1 195 ? -8.315 13.722 17.042 1.00 88.69 195 ALA A CA 1
ATOM 1397 C C . ALA A 1 195 ? -9.785 13.283 17.076 1.00 88.69 195 ALA A C 1
ATOM 1399 O O . ALA A 1 195 ? -10.591 13.898 17.779 1.00 88.69 195 ALA A O 1
ATOM 1400 N N . ALA A 1 196 ? -10.150 12.256 16.311 1.00 93.62 196 ALA A N 1
ATOM 1401 C CA . ALA A 1 196 ? -11.524 11.824 16.150 1.00 93.62 196 ALA A CA 1
ATOM 1402 C C . ALA A 1 196 ? -12.064 11.167 17.425 1.00 93.62 196 ALA A C 1
ATOM 1404 O O . ALA A 1 196 ? -11.392 10.370 18.077 1.00 93.62 196 ALA A O 1
ATOM 1405 N N . VAL A 1 197 ? -13.312 11.497 17.754 1.00 96.25 197 VAL A N 1
ATOM 1406 C CA . VAL A 1 197 ? -14.050 10.919 18.878 1.00 96.25 197 VAL A CA 1
ATOM 1407 C C . VAL A 1 197 ? -15.279 10.216 18.330 1.00 96.25 197 VAL A C 1
ATOM 1409 O O . VAL A 1 197 ? -16.062 10.825 17.600 1.00 96.25 197 VAL A O 1
ATOM 1412 N N . LEU A 1 198 ? -15.441 8.950 18.696 1.00 96.50 198 LEU A N 1
ATOM 1413 C CA . LEU A 1 198 ? -16.640 8.160 18.458 1.00 96.50 198 LEU A CA 1
ATOM 1414 C C . LEU A 1 198 ? -17.543 8.285 19.688 1.00 96.50 198 LEU A C 1
ATOM 1416 O O . LEU A 1 198 ? -17.162 7.891 20.791 1.00 96.50 198 LEU A O 1
ATOM 1420 N N . GLY A 1 199 ? -18.708 8.903 19.512 1.00 96.12 199 GLY A N 1
ATOM 1421 C CA . GLY A 1 199 ? -19.645 9.165 20.609 1.00 96.12 199 GLY A CA 1
ATOM 1422 C C . GLY A 1 199 ? -20.639 8.027 20.846 1.00 96.12 199 GLY A C 1
ATOM 1423 O O . GLY A 1 199 ? -20.648 7.027 20.132 1.00 96.12 199 GLY A O 1
ATOM 1424 N N . SER A 1 200 ? -21.559 8.219 21.796 1.00 96.25 200 SER A N 1
ATOM 1425 C CA . SER A 1 200 ? -22.613 7.245 22.120 1.00 96.25 200 SER A CA 1
ATOM 1426 C C . SER A 1 200 ? -23.387 6.738 20.898 1.00 96.25 200 SER A C 1
ATOM 1428 O O . SER A 1 200 ? -23.649 5.546 20.809 1.00 96.25 200 SER A O 1
ATOM 1430 N N . THR A 1 201 ? -23.760 7.610 19.953 1.00 96.50 201 THR A N 1
ATOM 1431 C CA . THR A 1 201 ? -24.479 7.194 18.733 1.00 96.50 201 THR A CA 1
ATOM 1432 C C . THR A 1 201 ? -23.635 6.263 17.871 1.00 96.50 201 THR A C 1
ATOM 1434 O O . THR A 1 201 ? -24.125 5.214 17.468 1.00 96.50 201 THR A O 1
ATOM 1437 N N . ASP A 1 202 ? -22.363 6.608 17.662 1.00 96.56 202 ASP A N 1
ATOM 1438 C CA . ASP A 1 202 ? -21.435 5.806 16.861 1.00 96.56 202 ASP A CA 1
ATOM 1439 C C . ASP A 1 202 ? -21.262 4.412 17.471 1.00 96.56 202 ASP A C 1
ATOM 1441 O O . ASP A 1 202 ? -21.339 3.411 16.769 1.00 96.56 202 ASP A O 1
ATOM 1445 N N . LEU A 1 203 ? -21.098 4.329 18.795 1.00 96.69 203 LEU A N 1
ATOM 1446 C CA . LEU A 1 203 ? -20.954 3.042 19.474 1.00 96.69 203 LEU A CA 1
ATOM 1447 C C . LEU A 1 203 ? -22.259 2.241 19.482 1.00 96.69 203 LEU A C 1
ATOM 1449 O O . LEU A 1 203 ? -22.211 1.028 19.334 1.00 96.69 203 LEU A O 1
ATOM 1453 N N . ARG A 1 204 ? -23.430 2.882 19.603 1.00 96.50 204 ARG A N 1
ATOM 1454 C CA . ARG A 1 204 ? -24.731 2.184 19.552 1.00 96.50 204 ARG A CA 1
ATOM 1455 C C . ARG A 1 204 ? -25.015 1.560 18.193 1.00 96.50 204 ARG A C 1
ATOM 1457 O O . ARG A 1 204 ? -25.625 0.493 18.144 1.00 96.50 204 ARG A O 1
ATOM 1464 N N . GLU A 1 205 ? -24.607 2.227 17.120 1.00 96.06 205 GLU A N 1
ATOM 1465 C CA . GLU A 1 205 ? -24.831 1.785 15.740 1.00 96.06 205 GLU A CA 1
ATOM 1466 C C . GLU A 1 205 ? -23.703 0.889 15.210 1.00 96.06 205 GLU A C 1
ATOM 1468 O O . GLU A 1 205 ? -23.938 0.104 14.293 1.00 96.06 205 GLU A O 1
ATOM 1473 N N . GLY A 1 206 ? -22.512 0.969 15.808 1.00 96.81 206 GLY A N 1
ATOM 1474 C CA . GLY A 1 206 ? -21.280 0.420 15.252 1.00 96.81 206 GLY A CA 1
ATOM 1475 C C . GLY A 1 206 ? -20.668 1.354 14.207 1.00 96.81 206 GLY A C 1
ATOM 1476 O O . GLY A 1 206 ? -21.293 2.303 13.728 1.00 96.81 206 GLY A O 1
ATOM 1477 N N . VAL A 1 207 ? -19.411 1.096 13.844 1.00 97.81 207 VAL A N 1
ATOM 1478 C CA . VAL A 1 207 ? -18.671 1.945 12.896 1.00 97.81 207 VAL A CA 1
ATOM 1479 C C . VAL A 1 207 ? -17.982 1.089 11.847 1.00 97.81 207 VAL A C 1
ATOM 1481 O O . VAL A 1 207 ? -17.255 0.153 12.173 1.00 97.81 207 VAL A O 1
ATOM 1484 N N . GLU A 1 208 ? -18.179 1.441 10.576 1.00 98.38 208 GLU A N 1
ATOM 1485 C CA . GLU A 1 208 ? -17.419 0.871 9.468 1.00 98.38 208 GLU A CA 1
ATOM 1486 C C . GLU A 1 208 ? -16.154 1.694 9.210 1.00 98.38 208 GLU A C 1
ATOM 1488 O O . GLU A 1 208 ? -16.222 2.904 8.966 1.00 98.38 208 GLU A O 1
ATOM 1493 N N . LEU A 1 209 ? -15.007 1.020 9.264 1.00 98.50 209 LEU A N 1
ATOM 1494 C CA . LEU A 1 209 ? -13.682 1.589 9.076 1.00 98.50 209 LEU A CA 1
ATOM 1495 C C . LEU A 1 209 ? -12.921 0.860 7.961 1.00 98.50 209 LEU A C 1
ATOM 1497 O O . LEU A 1 209 ? -13.236 -0.276 7.590 1.00 98.50 209 LEU A O 1
ATOM 1501 N N . LEU A 1 210 ? -11.897 1.527 7.449 1.00 98.62 210 LEU A N 1
ATOM 1502 C CA . LEU A 1 210 ? -10.899 0.964 6.550 1.00 98.62 210 LEU A CA 1
ATOM 1503 C C . LEU A 1 210 ? -9.507 1.395 7.003 1.00 98.62 210 LEU A C 1
ATOM 1505 O O . LEU A 1 210 ? -9.356 2.488 7.557 1.00 98.62 210 LEU A O 1
ATOM 1509 N N . LEU A 1 211 ? -8.511 0.555 6.741 1.00 98.69 211 LEU A N 1
ATOM 1510 C CA . LEU A 1 211 ? -7.098 0.809 7.000 1.00 98.69 211 LEU A CA 1
ATOM 1511 C C . LEU A 1 211 ? -6.302 0.606 5.709 1.00 98.69 211 LEU A C 1
ATOM 1513 O O . LEU A 1 211 ? -6.376 -0.454 5.097 1.00 98.69 211 LEU A O 1
ATOM 1517 N N . GLU A 1 212 ? -5.479 1.585 5.345 1.00 98.62 212 GLU A N 1
ATOM 1518 C CA . GLU A 1 212 ? -4.443 1.420 4.316 1.00 98.62 212 GLU A CA 1
ATOM 1519 C C . GLU A 1 212 ? -3.039 1.556 4.901 1.00 98.62 212 GLU A C 1
ATOM 1521 O O . GLU A 1 212 ? -2.804 2.326 5.841 1.00 98.62 212 GLU A O 1
ATOM 1526 N N . GLY A 1 213 ? -2.082 0.843 4.308 1.00 98.62 213 GLY A N 1
ATOM 1527 C CA . GLY A 1 213 ? -0.661 1.115 4.468 1.00 98.62 213 GLY A CA 1
ATOM 1528 C C . GLY A 1 213 ? -0.201 2.188 3.482 1.00 98.62 213 GLY A C 1
ATOM 1529 O O . GLY A 1 213 ? -0.549 2.156 2.309 1.00 98.62 213 GLY A O 1
ATOM 1530 N N . LYS A 1 214 ? 0.627 3.129 3.935 1.00 98.44 214 LYS A N 1
ATOM 1531 C CA . LYS A 1 214 ? 1.120 4.250 3.111 1.00 98.44 214 LYS A CA 1
ATOM 1532 C C . LYS A 1 214 ? 2.432 3.957 2.385 1.00 98.44 214 LYS A C 1
ATOM 1534 O O . LYS A 1 214 ? 2.825 4.718 1.508 1.00 98.44 214 LYS A O 1
ATOM 1539 N N . ASP A 1 215 ? 3.145 2.913 2.800 1.00 97.81 215 ASP A N 1
ATOM 1540 C CA . ASP A 1 215 ? 4.391 2.452 2.185 1.00 97.81 215 ASP A CA 1
ATOM 1541 C C . ASP A 1 215 ? 4.685 1.006 2.617 1.00 97.81 215 ASP A C 1
ATOM 1543 O O . ASP A 1 215 ? 4.121 0.511 3.595 1.00 97.81 215 ASP A O 1
ATOM 1547 N N . ILE A 1 216 ? 5.603 0.347 1.912 1.00 98.19 216 ILE A N 1
ATOM 1548 C CA . ILE A 1 216 ? 6.165 -0.949 2.307 1.00 98.19 216 ILE A CA 1
ATOM 1549 C C . ILE A 1 216 ? 7.131 -0.802 3.495 1.00 98.19 216 ILE A C 1
ATOM 1551 O O . ILE A 1 216 ? 7.631 0.286 3.792 1.00 98.19 216 ILE A O 1
ATOM 1555 N N . VAL A 1 217 ? 7.497 -1.916 4.139 1.00 98.06 217 VAL A N 1
ATOM 1556 C CA . VAL A 1 217 ? 8.618 -1.916 5.094 1.00 98.06 217 VAL A CA 1
ATOM 1557 C C . VAL A 1 217 ? 9.935 -1.697 4.340 1.00 98.06 217 VAL A C 1
ATOM 1559 O O . VAL A 1 217 ? 10.456 -2.604 3.693 1.00 98.06 217 VAL A O 1
ATOM 1562 N N . ARG A 1 218 ? 10.481 -0.480 4.439 1.00 95.44 218 ARG A N 1
ATOM 1563 C CA . ARG A 1 218 ? 11.781 -0.090 3.855 1.00 95.44 218 ARG A CA 1
ATOM 1564 C C . ARG A 1 218 ? 12.971 -0.524 4.711 1.00 95.44 218 ARG A C 1
ATOM 1566 O O . ARG A 1 218 ? 14.002 -0.932 4.189 1.00 95.44 218 ARG A O 1
ATOM 1573 N N . ASP A 1 219 ? 12.827 -0.420 6.030 1.00 95.56 219 ASP A N 1
ATOM 1574 C CA . ASP A 1 219 ? 13.848 -0.784 7.011 1.00 95.56 219 ASP A CA 1
ATOM 1575 C C . ASP A 1 219 ? 13.172 -1.348 8.263 1.00 95.56 219 ASP A C 1
ATOM 1577 O O . ASP A 1 219 ? 12.542 -0.615 9.031 1.00 95.56 219 ASP A O 1
ATOM 1581 N N . SER A 1 220 ? 13.346 -2.649 8.498 1.00 96.06 220 SER A N 1
ATOM 1582 C CA . SER A 1 220 ? 12.744 -3.353 9.635 1.00 96.06 220 SER A CA 1
ATOM 1583 C C . SER A 1 220 ? 13.261 -2.880 10.997 1.00 96.06 220 SER A C 1
ATOM 1585 O O . SER A 1 220 ? 12.697 -3.232 12.029 1.00 96.06 220 SER A O 1
ATOM 1587 N N . ARG A 1 221 ? 14.347 -2.096 11.031 1.00 96.75 221 ARG A N 1
ATOM 1588 C CA . ARG A 1 221 ? 14.857 -1.455 12.253 1.00 96.75 221 ARG A CA 1
ATOM 1589 C C . ARG A 1 221 ? 14.093 -0.175 12.593 1.00 96.75 221 ARG A C 1
ATOM 1591 O O . ARG A 1 221 ? 14.174 0.276 13.732 1.00 96.75 221 ARG A O 1
ATOM 1598 N N . VAL A 1 222 ? 13.400 0.419 11.618 1.00 97.50 222 VAL A N 1
ATOM 1599 C CA . VAL A 1 222 ? 12.541 1.598 11.804 1.00 97.50 222 VAL A CA 1
ATOM 1600 C C . VAL A 1 222 ? 11.120 1.159 12.138 1.00 97.50 222 VAL A C 1
ATOM 1602 O O . VAL A 1 222 ? 10.543 1.659 13.098 1.00 97.50 222 VAL A O 1
ATOM 1605 N N . TRP A 1 223 ? 10.577 0.211 11.374 1.00 98.00 223 TRP A N 1
ATOM 1606 C CA . TRP A 1 223 ? 9.282 -0.413 11.625 1.00 98.00 223 TRP A CA 1
ATOM 1607 C C . TRP A 1 223 ? 9.254 -1.813 11.013 1.00 98.00 223 TRP A C 1
ATOM 1609 O O . TRP A 1 223 ? 9.709 -2.009 9.893 1.00 98.00 223 TRP A O 1
ATOM 1619 N N . ASP A 1 224 ? 8.722 -2.788 11.741 1.00 97.75 224 ASP A N 1
ATOM 1620 C CA . ASP A 1 224 ? 8.721 -4.209 11.382 1.00 97.75 224 ASP A CA 1
ATOM 1621 C C . ASP A 1 224 ? 7.476 -4.662 10.596 1.00 97.75 224 ASP A C 1
ATOM 1623 O O . ASP A 1 224 ? 7.335 -5.847 10.291 1.00 97.75 224 ASP A O 1
ATOM 1627 N N . GLY A 1 225 ? 6.581 -3.731 10.257 1.00 98.25 225 GLY A N 1
ATOM 1628 C CA . GLY A 1 225 ? 5.332 -4.011 9.551 1.00 98.25 225 GLY A CA 1
ATOM 1629 C C . GLY A 1 225 ? 4.155 -4.356 10.467 1.00 98.25 225 GLY A C 1
ATOM 1630 O O . GLY A 1 225 ? 3.062 -4.581 9.955 1.00 98.25 225 GLY A O 1
ATOM 1631 N N . PHE A 1 226 ? 4.331 -4.390 11.793 1.00 98.56 226 PHE A N 1
ATOM 1632 C CA . PHE A 1 226 ? 3.228 -4.610 12.732 1.00 98.56 226 PHE A CA 1
ATOM 1633 C C . PHE A 1 226 ? 2.644 -3.308 13.271 1.00 98.56 226 PHE A C 1
ATOM 1635 O O . PHE A 1 226 ? 3.370 -2.384 13.639 1.00 98.56 226 PHE A O 1
ATOM 1642 N N . VAL A 1 227 ? 1.323 -3.249 13.389 1.00 98.56 227 VAL A N 1
ATOM 1643 C CA . VAL A 1 227 ? 0.635 -2.153 14.073 1.00 98.56 227 VAL A CA 1
ATOM 1644 C C . VAL A 1 227 ? -0.500 -2.722 14.909 1.00 98.56 227 VAL A C 1
ATOM 1646 O O . VAL A 1 227 ? -1.320 -3.492 14.416 1.00 98.56 227 VAL A O 1
ATOM 1649 N N . ASN A 1 228 ? -0.531 -2.356 16.186 1.00 98.44 228 ASN A N 1
ATOM 1650 C CA . ASN A 1 228 ? -1.685 -2.608 17.031 1.00 98.44 228 ASN A CA 1
ATOM 1651 C C . ASN A 1 228 ? -2.646 -1.435 16.865 1.00 98.44 228 ASN A C 1
ATOM 1653 O O . ASN A 1 228 ? -2.233 -0.276 16.985 1.00 98.44 228 ASN A O 1
ATOM 1657 N N . VAL A 1 229 ? -3.902 -1.748 16.581 1.00 98.31 229 VAL A N 1
ATOM 1658 C CA . VAL A 1 229 ? -5.001 -0.795 16.503 1.00 98.31 229 VAL A CA 1
ATOM 1659 C C . VAL A 1 229 ? -5.886 -1.026 17.715 1.00 98.31 229 VAL A C 1
ATOM 1661 O O . VAL A 1 229 ? -6.427 -2.113 17.884 1.00 98.31 229 VAL A O 1
ATOM 1664 N N . THR A 1 230 ? -6.006 -0.011 18.561 1.00 98.19 230 THR A N 1
ATOM 1665 C CA . THR A 1 230 ? -6.728 -0.078 19.830 1.00 98.19 230 THR A CA 1
ATOM 1666 C C . THR A 1 230 ? -7.922 0.864 19.787 1.00 98.19 230 THR A C 1
ATOM 1668 O O . THR A 1 230 ? -7.769 2.040 19.468 1.00 98.19 230 THR A O 1
ATOM 1671 N N . LEU A 1 231 ? -9.108 0.381 20.145 1.00 97.88 231 LEU A N 1
ATOM 1672 C CA . LEU A 1 231 ? -10.254 1.231 20.452 1.00 97.88 231 LEU A CA 1
ATOM 1673 C C . LEU A 1 231 ? -10.293 1.430 21.961 1.00 97.88 231 LEU A C 1
ATOM 1675 O O . LEU A 1 231 ? -10.437 0.461 22.695 1.00 97.88 231 LEU A O 1
ATOM 1679 N N . ARG A 1 232 ? -10.168 2.669 22.433 1.00 96.81 232 ARG A N 1
ATOM 1680 C CA . ARG A 1 232 ? -10.218 3.017 23.860 1.00 96.81 232 ARG A CA 1
ATOM 1681 C C . ARG A 1 232 ? -11.453 3.854 24.136 1.00 96.81 232 ARG A C 1
ATOM 1683 O O . ARG A 1 232 ? -11.585 4.925 23.549 1.00 96.81 232 ARG A O 1
ATOM 1690 N N . ALA A 1 233 ? -12.326 3.401 25.029 1.00 95.88 233 ALA A N 1
ATOM 1691 C CA . ALA A 1 233 ? -13.531 4.111 25.438 1.00 95.88 233 ALA A CA 1
ATOM 1692 C C . ALA A 1 233 ? -13.453 4.578 26.890 1.00 95.88 233 ALA A C 1
ATOM 1694 O O . ALA A 1 233 ? -13.092 3.815 27.781 1.00 95.88 233 ALA A O 1
ATOM 1695 N N . LEU A 1 234 ? -13.850 5.827 27.116 1.00 94.81 234 LEU A N 1
ATOM 1696 C CA . LEU A 1 234 ? -14.003 6.444 28.426 1.00 94.81 234 LEU A CA 1
ATOM 1697 C C . LEU A 1 234 ? -15.492 6.617 28.717 1.00 94.81 234 LEU A C 1
ATOM 1699 O O . LEU A 1 234 ? -16.190 7.368 28.031 1.00 94.81 234 LEU A O 1
ATOM 1703 N N . ILE A 1 235 ? -15.978 5.915 29.732 1.00 92.44 235 ILE A N 1
ATOM 1704 C CA . ILE A 1 235 ? -17.373 5.893 30.157 1.00 92.44 235 ILE A CA 1
ATOM 1705 C C . ILE A 1 235 ? -17.529 6.813 31.373 1.00 92.44 235 ILE A C 1
ATOM 1707 O O . ILE A 1 235 ? -16.931 6.554 32.419 1.00 92.44 235 ILE A O 1
ATOM 1711 N N . PRO A 1 236 ? -18.330 7.886 31.287 1.00 89.88 236 PRO A N 1
ATOM 1712 C CA . PRO A 1 236 ? -18.523 8.785 32.415 1.00 89.88 236 PRO A CA 1
ATOM 1713 C C . PRO A 1 236 ? -19.250 8.084 33.570 1.00 89.88 236 PRO A C 1
ATOM 1715 O O . PRO A 1 236 ? -20.226 7.361 33.366 1.00 89.88 236 PRO A O 1
ATOM 1718 N N . SER A 1 237 ? -18.818 8.351 34.804 1.00 84.44 237 SER A N 1
ATOM 1719 C CA . SER A 1 237 ? -19.507 7.858 35.999 1.00 84.44 237 SER A CA 1
ATOM 1720 C C . SER A 1 237 ? -20.871 8.531 36.173 1.00 84.44 237 SER A C 1
ATOM 1722 O O . SER A 1 237 ? -20.971 9.760 36.207 1.00 84.44 237 SER A O 1
ATOM 1724 N N . SER A 1 238 ? -21.922 7.735 36.382 1.00 76.00 238 SER A N 1
ATOM 1725 C CA . SER A 1 238 ? -23.263 8.233 36.718 1.00 76.00 238 SER A CA 1
ATOM 1726 C C . SER A 1 238 ? -23.372 8.807 38.138 1.00 76.00 238 SER A C 1
ATOM 1728 O O . SER A 1 238 ? -24.322 9.532 38.429 1.00 76.00 238 SER A O 1
ATOM 1730 N N . GLU A 1 239 ? -22.412 8.511 39.020 1.00 79.81 239 GLU A N 1
ATOM 1731 C CA . GLU A 1 239 ? -22.418 8.911 40.439 1.00 79.81 239 GLU A CA 1
ATOM 1732 C C . GLU A 1 239 ? -21.342 9.959 40.784 1.00 79.81 239 GLU A C 1
ATOM 1734 O O . GLU A 1 239 ? -21.112 10.263 41.954 1.00 79.81 239 GLU A O 1
ATOM 1739 N N . GLY A 1 240 ? -20.693 10.553 39.775 1.00 72.31 240 GLY A N 1
ATOM 1740 C CA . GLY A 1 240 ? -19.647 11.564 39.975 1.00 72.31 240 GLY A CA 1
ATOM 1741 C C . GLY A 1 240 ? -18.297 11.001 40.438 1.00 72.31 240 GLY A C 1
ATOM 1742 O O . GLY A 1 240 ? -17.498 11.751 41.000 1.00 72.31 240 GLY A O 1
ATOM 1743 N N . GLY A 1 241 ? -18.059 9.703 40.226 1.00 77.56 241 GLY A N 1
ATOM 1744 C CA . GLY A 1 241 ? -16.755 9.053 40.379 1.00 77.56 241 GLY A CA 1
ATOM 1745 C C . GLY A 1 241 ? -15.871 9.175 39.132 1.00 77.56 241 GLY A C 1
ATOM 1746 O O . GLY A 1 241 ? -16.209 9.887 38.183 1.00 77.56 241 GLY A O 1
ATOM 1747 N N . ASP A 1 242 ? -14.740 8.468 39.137 1.00 84.44 242 ASP A N 1
ATOM 1748 C CA . ASP A 1 242 ? -13.840 8.404 37.982 1.00 84.44 242 ASP A CA 1
ATOM 1749 C C . ASP A 1 242 ? -14.525 7.711 36.795 1.00 84.44 242 ASP A C 1
ATOM 1751 O O . ASP A 1 242 ? -15.371 6.831 36.973 1.00 84.44 242 ASP A O 1
ATOM 1755 N N . ALA A 1 243 ? -14.174 8.134 35.580 1.00 86.50 243 ALA A N 1
ATOM 1756 C CA . ALA A 1 243 ? -14.633 7.465 34.371 1.00 86.50 243 ALA A CA 1
ATOM 1757 C C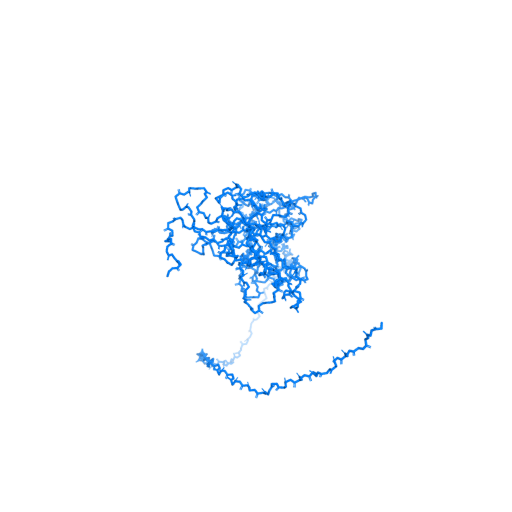 . ALA A 1 243 ? -14.077 6.034 34.316 1.00 86.50 243 ALA A C 1
ATOM 1759 O O . ALA A 1 243 ? -12.918 5.801 34.661 1.00 86.50 243 ALA A O 1
ATOM 1760 N N . GLU A 1 244 ? -14.903 5.092 33.874 1.00 91.00 244 GLU A N 1
ATOM 1761 C CA . GLU A 1 244 ? -14.461 3.735 33.568 1.00 91.00 244 GLU A CA 1
ATOM 1762 C C . GLU A 1 244 ? -13.802 3.718 32.187 1.00 91.00 244 GLU A C 1
ATOM 1764 O O . GLU A 1 244 ? -14.235 4.417 31.271 1.00 91.00 244 GLU A O 1
ATOM 1769 N N . GLU A 1 245 ? -12.747 2.926 32.037 1.00 93.19 245 GLU A N 1
ATOM 1770 C CA . GLU A 1 245 ? -12.014 2.796 30.786 1.00 93.19 245 GLU A CA 1
ATOM 1771 C C . GLU A 1 245 ? -12.080 1.356 30.288 1.00 93.19 245 GLU A C 1
ATOM 1773 O O . GLU A 1 245 ? -11.730 0.424 31.012 1.00 93.19 245 GLU A O 1
ATOM 1778 N N . LEU A 1 246 ? -12.509 1.195 29.040 1.00 94.69 246 LEU A N 1
ATOM 1779 C CA . LEU A 1 246 ? -12.535 -0.076 28.328 1.00 94.69 246 LEU A CA 1
ATOM 1780 C C . LEU A 1 246 ? -11.693 0.043 27.067 1.00 94.69 246 LEU A C 1
ATOM 1782 O O . LEU A 1 246 ? -11.603 1.116 26.466 1.00 94.69 246 LEU A O 1
ATOM 1786 N N . SER A 1 247 ? -11.091 -1.060 26.644 1.00 95.88 247 SER A N 1
ATOM 1787 C CA . SER A 1 247 ? -10.334 -1.075 25.404 1.00 95.88 247 SER A CA 1
ATOM 1788 C C . SER A 1 247 ? -10.319 -2.439 24.759 1.00 95.88 247 SER A C 1
ATOM 1790 O O . SER A 1 247 ? -10.276 -3.437 25.474 1.00 95.88 247 SER A O 1
ATOM 1792 N N . ASP A 1 248 ? -10.215 -2.437 23.439 1.00 97.44 248 ASP A N 1
ATOM 1793 C CA . ASP A 1 248 ? -10.003 -3.636 22.643 1.00 97.44 248 ASP A CA 1
ATOM 1794 C C . ASP A 1 248 ? -8.926 -3.413 21.579 1.00 97.44 248 ASP A C 1
ATOM 1796 O O . ASP A 1 248 ? -8.664 -2.261 21.218 1.00 97.44 248 ASP A O 1
ATOM 1800 N N . THR A 1 249 ? -8.213 -4.459 21.157 1.00 97.81 249 THR A N 1
ATOM 1801 C CA . THR A 1 249 ? -6.998 -4.314 20.338 1.00 97.81 249 THR A CA 1
ATOM 1802 C C . THR A 1 249 ? -6.802 -5.428 19.326 1.00 97.81 249 THR A C 1
ATOM 1804 O O . THR A 1 249 ? -6.515 -6.560 19.691 1.00 97.81 249 THR A O 1
ATOM 1807 N N . ILE A 1 250 ? -6.684 -5.023 18.061 1.00 98.31 250 ILE A N 1
ATOM 1808 C CA . ILE A 1 250 ? -6.318 -5.904 16.953 1.00 98.31 250 ILE A CA 1
ATOM 1809 C C . ILE A 1 250 ? -4.874 -5.658 16.534 1.00 98.31 250 ILE A C 1
ATOM 1811 O O . ILE A 1 250 ? -4.429 -4.515 16.374 1.00 98.31 250 ILE A O 1
ATOM 1815 N N . ARG A 1 251 ? -4.135 -6.736 16.279 1.00 98.44 251 ARG A N 1
ATOM 1816 C CA . ARG A 1 251 ? -2.805 -6.694 15.677 1.00 98.44 251 ARG A CA 1
ATOM 1817 C C . ARG A 1 251 ? -2.872 -6.935 14.171 1.00 98.44 251 ARG A C 1
ATOM 1819 O O . ARG A 1 251 ? -3.173 -8.028 13.697 1.00 98.44 251 ARG A O 1
ATOM 1826 N N . PHE A 1 252 ? -2.467 -5.922 13.418 1.00 98.56 252 PHE A N 1
ATOM 1827 C CA . PHE A 1 252 ? -2.333 -5.973 11.968 1.00 98.56 252 PHE A CA 1
ATOM 1828 C C . PHE A 1 252 ? -0.883 -6.207 11.544 1.00 98.56 252 PHE A C 1
ATOM 1830 O O . PHE A 1 252 ? 0.062 -5.735 12.192 1.00 98.56 252 PHE A O 1
ATOM 1837 N N . ARG A 1 253 ? -0.703 -6.874 10.401 1.00 98.56 253 ARG A N 1
ATOM 1838 C CA . ARG A 1 253 ? 0.584 -7.004 9.714 1.00 98.56 253 ARG A CA 1
ATOM 1839 C C . ARG A 1 253 ? 0.493 -6.509 8.274 1.00 98.56 253 ARG A C 1
ATOM 1841 O O . ARG A 1 253 ? -0.336 -6.987 7.505 1.00 98.56 253 ARG A O 1
ATOM 1848 N N . LEU A 1 254 ? 1.400 -5.615 7.896 1.00 98.88 254 LEU A N 1
ATOM 1849 C CA . LEU A 1 254 ? 1.573 -5.214 6.507 1.00 98.88 254 LEU A CA 1
ATOM 1850 C C . LEU A 1 254 ? 2.037 -6.425 5.690 1.00 98.88 254 LEU A C 1
ATOM 1852 O O . LEU A 1 254 ? 3.009 -7.090 6.072 1.00 98.88 254 LEU A O 1
ATOM 1856 N N . SER A 1 255 ? 1.380 -6.702 4.563 1.00 98.50 255 SER A N 1
ATOM 1857 C CA . SER A 1 255 ? 1.829 -7.745 3.642 1.00 98.50 255 SER A CA 1
ATOM 1858 C C . SER A 1 255 ? 3.257 -7.435 3.182 1.00 98.50 255 SER A C 1
ATOM 1860 O O . SER A 1 255 ? 3.503 -6.363 2.623 1.00 98.50 255 SER A O 1
ATOM 1862 N N . PRO A 1 256 ? 4.220 -8.356 3.365 1.00 97.50 256 PRO A N 1
ATOM 1863 C CA . PRO A 1 256 ? 5.529 -8.187 2.763 1.00 97.50 256 PRO A CA 1
ATOM 1864 C C . PRO A 1 256 ? 5.401 -8.250 1.240 1.00 97.50 256 PRO A C 1
ATOM 1866 O O . PRO A 1 256 ? 4.483 -8.874 0.703 1.00 97.50 256 PRO A O 1
ATOM 1869 N N . VAL A 1 257 ? 6.363 -7.648 0.547 1.00 98.06 257 VAL A N 1
ATOM 1870 C CA . VAL A 1 257 ? 6.513 -7.873 -0.888 1.00 98.06 257 VAL A CA 1
ATOM 1871 C C . VAL A 1 257 ? 7.310 -9.154 -1.095 1.00 98.06 257 VAL A C 1
ATOM 1873 O O . VAL A 1 257 ? 8.423 -9.298 -0.587 1.00 98.06 257 VAL A O 1
ATOM 1876 N N . MET A 1 258 ? 6.740 -10.077 -1.856 1.00 97.00 258 MET A N 1
ATOM 1877 C CA . MET A 1 258 ? 7.338 -11.360 -2.192 1.00 97.00 258 MET A CA 1
ATOM 1878 C C . MET A 1 258 ? 7.784 -11.347 -3.652 1.00 97.00 258 MET A C 1
ATOM 1880 O O . MET A 1 258 ? 7.012 -10.984 -4.538 1.00 97.00 258 MET A O 1
ATOM 1884 N N . THR A 1 259 ? 9.023 -11.754 -3.922 1.00 95.56 259 THR A N 1
ATOM 1885 C CA . THR A 1 259 ? 9.497 -11.969 -5.295 1.00 95.56 259 THR A CA 1
ATOM 1886 C C . THR A 1 259 ? 9.131 -13.366 -5.780 1.00 95.56 259 THR A C 1
ATOM 1888 O O . THR A 1 259 ? 8.947 -14.302 -4.996 1.00 95.56 259 THR A O 1
ATOM 1891 N N . SER A 1 260 ? 9.019 -13.515 -7.098 1.00 93.38 260 SER A N 1
ATOM 1892 C CA . SER A 1 260 ? 8.797 -14.821 -7.719 1.00 93.38 260 SER A CA 1
ATOM 1893 C C . SER A 1 260 ? 10.127 -15.530 -7.958 1.00 93.38 260 SER A C 1
ATOM 1895 O O . SER A 1 260 ? 11.093 -14.928 -8.415 1.00 93.38 260 SER A O 1
ATOM 1897 N N . HIS A 1 261 ? 10.185 -16.834 -7.692 1.00 93.50 261 HIS A N 1
ATOM 1898 C CA . HIS A 1 261 ? 11.336 -17.656 -8.082 1.00 93.50 261 HIS A CA 1
ATOM 1899 C C . HIS A 1 261 ? 11.142 -18.228 -9.494 1.00 93.50 261 HIS A C 1
ATOM 1901 O O . HIS A 1 261 ? 10.013 -18.396 -9.949 1.00 93.50 261 HIS A O 1
ATOM 1907 N N . HIS A 1 262 ? 12.223 -18.644 -10.162 1.00 92.94 262 HIS A N 1
ATOM 1908 C CA . HIS A 1 262 ? 12.198 -19.142 -11.553 1.00 92.94 262 HIS A CA 1
ATOM 1909 C C . HIS A 1 262 ? 11.412 -20.449 -11.797 1.00 92.94 262 HIS A C 1
ATOM 1911 O O . HIS A 1 262 ? 11.313 -20.889 -12.938 1.00 92.94 262 HIS A O 1
ATOM 1917 N N . LEU A 1 263 ? 10.886 -21.096 -10.750 1.00 94.06 263 LEU A N 1
ATOM 1918 C CA . LEU A 1 263 ? 9.976 -22.249 -10.895 1.00 94.06 263 LEU A CA 1
ATOM 1919 C C . LEU A 1 263 ? 8.498 -21.836 -10.805 1.00 94.06 263 LEU A C 1
ATOM 1921 O O . LEU A 1 263 ? 7.622 -22.683 -10.954 1.00 94.06 263 LEU A O 1
ATOM 1925 N N . SER A 1 264 ? 8.224 -20.556 -10.543 1.00 93.75 264 SER A N 1
ATOM 1926 C CA . SER A 1 264 ? 6.872 -20.005 -10.594 1.00 93.75 264 SER A CA 1
ATOM 1927 C C . SER A 1 264 ? 6.379 -20.015 -12.045 1.00 93.75 264 SER A C 1
ATOM 1929 O O . SER A 1 264 ? 7.192 -19.853 -12.962 1.00 93.75 264 SER A O 1
ATOM 1931 N N . PRO A 1 265 ? 5.069 -20.191 -12.285 1.00 93.00 265 PRO A N 1
ATOM 1932 C CA . PRO A 1 265 ? 4.506 -20.063 -13.621 1.00 93.00 265 PRO A CA 1
ATOM 1933 C C . PRO A 1 265 ? 4.873 -18.718 -14.252 1.00 93.00 265 PRO A C 1
ATOM 1935 O O . PRO A 1 265 ? 4.729 -17.666 -13.634 1.00 93.00 265 PRO A O 1
ATOM 1938 N N . VAL A 1 266 ? 5.349 -18.756 -15.495 1.00 94.12 266 VAL A N 1
ATOM 1939 C CA . VAL A 1 266 ? 5.684 -17.543 -16.241 1.00 94.12 266 VAL A CA 1
ATOM 1940 C C . VAL A 1 266 ? 4.413 -16.970 -16.852 1.00 94.12 266 VAL A C 1
ATOM 1942 O O . VAL A 1 266 ? 3.735 -17.651 -17.619 1.00 94.12 266 VAL A O 1
ATOM 1945 N N . GLU A 1 267 ? 4.116 -15.712 -16.544 1.00 94.38 267 GLU A N 1
ATOM 1946 C CA . GLU A 1 267 ? 2.927 -15.021 -17.056 1.00 94.38 267 GLU A CA 1
ATOM 1947 C C . GLU A 1 267 ? 3.236 -14.112 -18.244 1.00 94.38 267 GLU A C 1
ATOM 1949 O O . GLU A 1 267 ? 2.467 -14.084 -19.205 1.00 94.38 267 GLU A O 1
ATOM 1954 N N . THR A 1 268 ? 4.364 -13.400 -18.183 1.00 94.81 268 THR A N 1
ATOM 1955 C CA . THR A 1 268 ? 4.780 -12.393 -19.166 1.00 94.81 268 THR A CA 1
ATOM 1956 C C . THR A 1 268 ? 6.301 -12.387 -19.276 1.00 94.81 268 THR A C 1
ATOM 1958 O O . THR A 1 268 ? 7.000 -12.535 -18.274 1.00 94.81 268 THR A O 1
ATOM 1961 N N . LEU A 1 269 ? 6.825 -12.200 -20.489 1.00 96.06 269 LEU A N 1
ATOM 1962 C CA . LEU A 1 269 ? 8.246 -11.925 -20.717 1.00 96.06 269 LEU A CA 1
ATOM 1963 C C . LEU A 1 269 ? 8.414 -10.485 -21.188 1.00 96.06 269 LEU A C 1
ATOM 1965 O O . LEU A 1 269 ? 7.599 -9.992 -21.966 1.00 96.06 269 LEU A O 1
ATOM 1969 N N . TYR A 1 270 ? 9.518 -9.864 -20.779 1.00 96.44 270 TYR A N 1
ATOM 1970 C CA . TYR A 1 270 ? 9.868 -8.495 -21.137 1.00 96.44 270 TYR A CA 1
ATOM 1971 C C . TYR A 1 270 ? 11.200 -8.449 -21.882 1.00 96.44 270 TYR A C 1
ATOM 1973 O O . TYR A 1 270 ? 12.142 -9.154 -21.521 1.00 96.44 270 TYR A O 1
ATOM 1981 N N . ALA A 1 271 ? 11.303 -7.597 -22.902 1.00 96.62 271 ALA A N 1
ATOM 1982 C CA . ALA A 1 271 ? 12.572 -7.329 -23.581 1.00 96.62 271 ALA A CA 1
ATOM 1983 C C . ALA A 1 271 ? 12.665 -5.881 -24.072 1.00 96.62 271 ALA A C 1
ATOM 1985 O O . ALA A 1 271 ? 11.745 -5.374 -24.716 1.00 96.62 271 ALA A O 1
ATOM 1986 N N . THR A 1 272 ? 13.800 -5.219 -23.846 1.00 96.19 272 THR A N 1
ATOM 1987 C CA . THR A 1 272 ? 14.026 -3.857 -24.349 1.00 96.19 272 THR A CA 1
ATOM 1988 C C . THR A 1 272 ? 14.121 -3.816 -25.871 1.00 96.19 272 THR A C 1
ATOM 1990 O O . THR A 1 272 ? 14.823 -4.607 -26.505 1.00 96.19 272 THR A O 1
ATOM 1993 N N . ILE A 1 273 ? 13.471 -2.820 -26.471 1.00 94.75 273 ILE A N 1
ATOM 1994 C CA . ILE A 1 273 ? 13.711 -2.421 -27.856 1.00 94.75 273 ILE A CA 1
ATOM 1995 C C . ILE A 1 273 ? 15.049 -1.685 -27.922 1.00 94.75 273 ILE A C 1
ATOM 1997 O O . ILE A 1 273 ? 15.152 -0.591 -27.373 1.00 94.75 273 ILE A O 1
ATOM 2001 N N . VAL A 1 274 ? 16.038 -2.213 -28.651 1.00 92.62 274 VAL A N 1
ATOM 2002 C CA . VAL A 1 274 ? 17.260 -1.465 -28.995 1.00 92.62 274 VAL A CA 1
ATOM 2003 C C . VAL A 1 274 ? 17.114 -0.932 -30.426 1.00 92.62 274 VAL A C 1
ATOM 2005 O O . VAL A 1 274 ? 17.251 -1.692 -31.390 1.00 92.62 274 VAL A O 1
ATOM 2008 N N . PRO A 1 275 ? 16.752 0.352 -30.619 1.00 85.31 275 PRO A N 1
ATOM 2009 C CA . PRO A 1 275 ? 16.407 0.863 -31.935 1.00 85.31 275 PRO A CA 1
ATOM 2010 C C . PRO A 1 275 ? 17.600 0.804 -32.881 1.00 85.31 275 PRO A C 1
ATOM 2012 O O . PRO A 1 275 ? 18.702 1.201 -32.519 1.00 85.31 275 PRO A O 1
ATOM 2015 N N . ARG A 1 276 ? 17.331 0.434 -34.137 1.00 85.56 276 ARG A N 1
ATOM 2016 C CA . ARG A 1 276 ? 18.313 0.397 -35.238 1.00 85.56 276 ARG A CA 1
ATOM 2017 C C . ARG A 1 276 ? 19.387 -0.688 -35.114 1.00 85.56 276 ARG A C 1
ATOM 2019 O O . ARG A 1 276 ? 20.258 -0.714 -35.976 1.00 85.56 276 ARG A O 1
ATOM 2026 N N . GLU A 1 277 ? 19.266 -1.603 -34.153 1.00 92.56 277 GLU A N 1
ATOM 2027 C CA . GLU A 1 277 ? 20.142 -2.771 -34.036 1.00 92.56 277 GLU A CA 1
ATOM 2028 C C . GLU A 1 277 ? 19.480 -4.028 -34.628 1.00 92.56 277 GLU A C 1
ATOM 2030 O O . GLU A 1 277 ? 18.504 -4.534 -34.061 1.00 92.56 277 GLU A O 1
ATOM 2035 N N . PRO A 1 278 ? 19.971 -4.558 -35.770 1.00 94.69 278 PRO A N 1
ATOM 2036 C CA . PRO A 1 278 ? 19.396 -5.746 -36.406 1.00 94.69 278 PRO A CA 1
ATOM 2037 C C . PRO A 1 278 ? 19.377 -6.977 -35.493 1.00 94.69 278 PRO A C 1
ATOM 2039 O O . PRO A 1 278 ? 18.412 -7.739 -35.526 1.00 94.69 278 PRO A O 1
ATOM 2042 N N . ASP A 1 279 ? 20.391 -7.133 -34.641 1.00 94.94 279 ASP A N 1
ATOM 2043 C CA . ASP A 1 279 ? 20.500 -8.269 -33.721 1.00 94.94 279 ASP A CA 1
ATOM 2044 C C . ASP A 1 279 ? 19.422 -8.223 -32.627 1.00 94.94 279 ASP A C 1
ATOM 2046 O O . ASP A 1 279 ? 18.859 -9.257 -32.276 1.00 94.94 279 ASP A O 1
ATOM 2050 N N . SER A 1 280 ? 19.036 -7.029 -32.155 1.00 94.62 280 SER A N 1
ATOM 2051 C CA . SER A 1 280 ? 17.900 -6.864 -31.231 1.00 94.62 280 SER A CA 1
ATOM 2052 C C . SER A 1 280 ? 16.573 -7.237 -31.896 1.00 94.62 280 SER A C 1
ATOM 2054 O O . SER A 1 280 ? 15.704 -7.851 -31.273 1.00 94.62 280 SER A O 1
ATOM 2056 N N . VAL A 1 281 ? 16.401 -6.903 -33.180 1.00 95.19 281 VAL A N 1
ATOM 2057 C CA . VAL A 1 281 ? 15.207 -7.298 -33.943 1.00 95.19 281 VAL A CA 1
ATOM 2058 C C . VAL A 1 281 ? 15.147 -8.818 -34.102 1.00 95.19 281 VAL A C 1
ATOM 2060 O O . VAL A 1 281 ? 14.088 -9.399 -33.866 1.00 95.19 281 VAL A O 1
ATOM 2063 N N . ALA A 1 282 ? 16.266 -9.455 -34.457 1.00 96.75 282 ALA A N 1
ATOM 2064 C CA . ALA A 1 282 ? 16.355 -10.907 -34.584 1.00 96.75 282 ALA A CA 1
ATOM 2065 C C . ALA A 1 282 ? 16.073 -11.608 -33.245 1.00 96.75 282 ALA A C 1
ATOM 2067 O O . ALA A 1 282 ? 15.171 -12.440 -33.174 1.00 96.75 282 ALA A O 1
ATOM 2068 N N . PHE A 1 283 ? 16.745 -11.190 -32.168 1.00 96.69 283 PHE A N 1
ATOM 2069 C CA . PHE A 1 283 ? 16.553 -11.733 -30.823 1.00 96.69 283 PHE A CA 1
ATOM 2070 C C . PHE A 1 283 ? 15.091 -11.669 -30.366 1.00 96.69 283 PHE A C 1
ATOM 2072 O O . PHE A 1 283 ? 14.520 -12.681 -29.968 1.00 96.69 283 PHE A O 1
ATOM 2079 N N . ARG A 1 284 ? 14.448 -10.498 -30.459 1.00 96.56 284 ARG A N 1
ATOM 2080 C CA . ARG A 1 284 ? 13.049 -10.344 -30.021 1.00 96.56 284 ARG A CA 1
ATOM 2081 C C . ARG A 1 284 ? 12.069 -11.093 -30.922 1.00 96.56 284 ARG A C 1
ATOM 2083 O O . ARG A 1 284 ? 11.026 -11.540 -30.452 1.00 96.56 284 ARG A O 1
ATOM 2090 N N . SER A 1 285 ? 12.390 -11.254 -32.208 1.00 96.88 285 SER A N 1
ATOM 2091 C CA . SER A 1 285 ? 11.611 -12.106 -33.112 1.00 96.88 285 SER A CA 1
ATOM 2092 C C . SER A 1 285 ? 11.645 -13.565 -32.660 1.00 96.88 285 SER A C 1
ATOM 2094 O O . SER A 1 285 ? 10.585 -14.177 -32.522 1.00 96.88 285 SER A O 1
ATOM 2096 N N . ASP A 1 286 ? 12.833 -14.097 -32.376 1.00 98.00 286 ASP A N 1
ATOM 2097 C CA . ASP A 1 286 ? 13.003 -15.473 -31.903 1.00 98.00 286 ASP A CA 1
ATOM 2098 C C . ASP A 1 286 ? 12.365 -15.670 -30.521 1.00 98.00 286 ASP A C 1
ATOM 2100 O O . ASP A 1 286 ? 11.653 -16.651 -30.300 1.00 98.00 286 ASP A O 1
ATOM 2104 N N . LEU A 1 287 ? 12.522 -14.697 -29.618 1.00 97.12 287 LEU A N 1
ATOM 2105 C CA . LEU A 1 287 ? 11.901 -14.727 -28.296 1.00 97.12 287 LEU A CA 1
ATOM 2106 C C . LEU A 1 287 ? 10.371 -14.746 -28.390 1.00 97.12 287 LEU A C 1
ATOM 2108 O O . LEU A 1 287 ? 9.732 -15.546 -27.716 1.00 97.12 287 LEU A O 1
ATOM 2112 N N . ARG A 1 288 ? 9.766 -13.941 -29.273 1.00 97.31 288 ARG A N 1
ATOM 2113 C CA . ARG A 1 288 ? 8.311 -13.963 -29.504 1.00 97.31 288 ARG A CA 1
ATOM 2114 C C . ARG A 1 288 ? 7.824 -15.339 -29.969 1.00 97.31 288 ARG A C 1
ATOM 2116 O O . ARG A 1 288 ? 6.769 -15.790 -29.527 1.00 97.31 288 ARG A O 1
ATOM 2123 N N . LEU A 1 289 ? 8.577 -16.007 -30.847 1.00 97.06 289 LEU A N 1
ATOM 2124 C CA . LEU A 1 289 ? 8.254 -17.368 -31.289 1.00 97.06 289 LEU A CA 1
ATOM 2125 C C . LEU A 1 289 ? 8.358 -18.372 -30.133 1.00 97.06 289 LEU A C 1
ATOM 2127 O O . LEU A 1 289 ? 7.490 -19.233 -30.004 1.00 97.06 289 LEU A O 1
ATOM 2131 N N . ALA A 1 290 ? 9.371 -18.237 -29.275 1.00 96.75 290 ALA A N 1
ATOM 2132 C CA . ALA A 1 290 ? 9.537 -19.079 -28.094 1.00 96.75 290 ALA A CA 1
ATOM 2133 C C . ALA A 1 290 ? 8.411 -18.875 -27.064 1.00 96.75 290 ALA A C 1
ATOM 2135 O O . ALA A 1 290 ? 7.863 -19.856 -26.573 1.00 96.75 290 ALA A O 1
ATOM 2136 N N . VAL A 1 291 ? 8.010 -17.628 -26.788 1.00 96.25 291 VAL A N 1
ATOM 2137 C CA . VAL A 1 291 ? 6.870 -17.297 -25.907 1.00 96.25 291 VAL A CA 1
ATOM 2138 C C . VAL A 1 291 ? 5.590 -17.972 -26.403 1.00 96.25 291 VAL A C 1
ATOM 2140 O O . VAL A 1 291 ? 4.915 -18.658 -25.637 1.00 96.25 291 VAL A O 1
ATOM 2143 N N . ALA A 1 292 ? 5.300 -17.849 -27.703 1.00 94.25 292 ALA A N 1
ATOM 2144 C CA . ALA A 1 292 ? 4.133 -18.477 -28.315 1.00 94.25 292 ALA A CA 1
ATOM 2145 C C . ALA A 1 292 ? 4.191 -20.015 -28.257 1.00 94.25 292 ALA A C 1
ATOM 2147 O O . ALA A 1 292 ? 3.182 -20.659 -27.981 1.00 94.25 292 ALA A O 1
ATOM 2148 N N . ALA A 1 293 ? 5.364 -20.614 -28.491 1.00 96.56 293 ALA A N 1
ATOM 2149 C CA . ALA A 1 293 ? 5.548 -22.064 -28.423 1.00 96.56 293 ALA A CA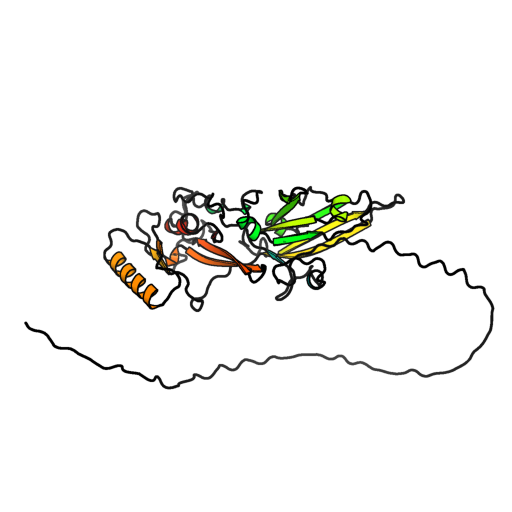 1
ATOM 2150 C C . ALA A 1 293 ? 5.417 -22.617 -26.992 1.00 96.56 293 ALA A C 1
ATOM 2152 O O . ALA A 1 293 ? 4.934 -23.734 -26.810 1.00 96.56 293 ALA A O 1
ATOM 2153 N N . SER A 1 294 ? 5.807 -21.831 -25.986 1.00 94.94 294 SER A N 1
ATOM 2154 C CA . SER A 1 294 ? 5.751 -22.197 -24.566 1.00 94.94 294 SER A CA 1
ATOM 2155 C C . SER A 1 294 ? 4.382 -21.976 -23.919 1.00 94.94 294 SER A C 1
ATOM 2157 O O . SER A 1 294 ? 4.216 -22.298 -22.748 1.00 94.94 294 SER A O 1
ATOM 2159 N N . SER A 1 295 ? 3.392 -21.459 -24.660 1.00 93.00 295 SER A N 1
ATOM 2160 C CA . SER A 1 295 ? 2.043 -21.165 -24.143 1.00 93.00 295 SER A CA 1
ATOM 2161 C C . SER A 1 295 ? 2.042 -20.238 -22.918 1.00 93.00 295 SER A C 1
ATOM 2163 O O . SER A 1 295 ? 1.206 -20.385 -22.027 1.00 93.00 295 SER A O 1
ATOM 2165 N N . VAL A 1 296 ? 2.981 -19.287 -22.872 1.00 94.75 296 VAL A N 1
ATOM 2166 C CA . VAL A 1 296 ? 2.971 -18.215 -21.867 1.00 94.75 296 VAL A CA 1
ATOM 2167 C C . VAL A 1 296 ? 1.680 -17.395 -22.047 1.00 94.75 296 VAL A C 1
ATOM 2169 O O . VAL A 1 296 ? 1.339 -17.085 -23.193 1.00 94.75 296 VAL A O 1
ATOM 2172 N N . PRO A 1 297 ? 0.950 -17.057 -20.965 1.00 95.44 297 PRO A N 1
ATOM 2173 C CA . PRO A 1 297 ? -0.354 -16.397 -21.049 1.00 95.44 297 PRO A CA 1
ATOM 2174 C C . PRO A 1 297 ? -0.357 -15.083 -21.839 1.00 95.44 297 PRO A C 1
ATOM 2176 O O . PRO A 1 297 ? -1.285 -14.843 -22.615 1.00 95.44 297 PRO A O 1
ATOM 2179 N N . HIS A 1 298 ? 0.675 -14.254 -21.673 1.00 95.19 298 HIS A N 1
ATOM 2180 C CA . HIS A 1 298 ? 0.791 -12.962 -22.346 1.00 95.19 298 HIS A CA 1
ATOM 2181 C C . HIS A 1 298 ? 1.862 -12.980 -23.445 1.00 95.19 298 HIS A C 1
ATOM 2183 O O . HIS A 1 298 ? 2.852 -13.716 -23.352 1.00 95.19 298 HIS A O 1
ATOM 2189 N N . PRO A 1 299 ? 1.689 -12.170 -24.509 1.00 94.56 299 PRO A N 1
ATOM 2190 C CA . PRO A 1 299 ? 2.724 -12.001 -25.518 1.00 94.56 299 PRO A CA 1
ATOM 2191 C C . PRO A 1 299 ? 3.999 -11.391 -24.916 1.00 94.56 299 PRO A C 1
ATOM 2193 O O . PRO A 1 299 ? 4.000 -10.846 -23.817 1.00 94.56 299 PRO A O 1
ATOM 2196 N N . LEU A 1 300 ? 5.097 -11.464 -25.674 1.00 96.88 300 LEU A N 1
ATOM 2197 C CA . LEU A 1 300 ? 6.316 -10.728 -25.346 1.00 96.88 300 LEU A CA 1
ATOM 2198 C C . LEU A 1 300 ? 6.010 -9.226 -25.284 1.00 96.88 300 LEU A C 1
ATOM 2200 O O . LEU A 1 300 ? 5.641 -8.638 -26.305 1.00 96.88 300 LEU A O 1
ATOM 2204 N N . GLU A 1 301 ? 6.243 -8.623 -24.125 1.00 96.88 301 GLU A N 1
ATOM 2205 C CA . GLU A 1 301 ? 6.132 -7.186 -23.911 1.00 96.88 301 GLU A CA 1
ATOM 2206 C C . GLU A 1 301 ? 7.465 -6.504 -24.240 1.00 96.88 301 GLU A C 1
ATOM 2208 O O . GLU A 1 301 ? 8.517 -6.773 -23.651 1.00 96.88 301 GLU A O 1
ATOM 2213 N N . GLU A 1 302 ? 7.438 -5.625 -25.239 1.00 95.56 302 GLU A N 1
ATOM 2214 C CA . GLU A 1 302 ? 8.630 -4.950 -25.743 1.00 95.56 302 GLU A CA 1
ATOM 2215 C C . GLU A 1 302 ? 8.754 -3.537 -25.154 1.00 95.56 302 GLU A C 1
ATOM 2217 O O . GLU A 1 302 ? 7.925 -2.661 -25.399 1.00 95.56 302 GLU A O 1
ATOM 2222 N N . LEU A 1 303 ? 9.828 -3.288 -24.406 1.00 95.44 303 LEU A N 1
ATOM 2223 C CA . LEU A 1 303 ? 9.980 -2.085 -23.590 1.00 95.44 303 LEU A CA 1
ATOM 2224 C C . LEU A 1 303 ? 10.754 -0.989 -24.325 1.00 95.44 303 LEU A C 1
ATOM 2226 O O . LEU A 1 303 ? 11.896 -1.186 -24.740 1.00 95.44 303 LEU A O 1
ATOM 2230 N N . THR A 1 304 ? 10.162 0.200 -24.443 1.00 93.38 304 THR A N 1
ATOM 2231 C CA . THR A 1 304 ? 10.896 1.408 -24.853 1.00 93.38 304 THR A CA 1
ATOM 2232 C C . THR A 1 304 ? 11.349 2.155 -23.607 1.00 93.38 304 THR A C 1
ATOM 2234 O O . THR A 1 304 ? 10.536 2.741 -22.897 1.00 93.38 304 THR A O 1
ATOM 2237 N N . VAL A 1 305 ? 12.652 2.131 -23.343 1.00 92.44 305 VAL A N 1
ATOM 2238 C CA . VAL A 1 305 ? 13.238 2.695 -22.121 1.00 92.44 305 VAL A CA 1
ATOM 2239 C C . VAL A 1 305 ? 13.823 4.093 -22.367 1.00 92.44 305 VAL A C 1
ATOM 2241 O O . VAL A 1 305 ? 14.347 4.360 -23.454 1.00 92.44 305 VAL A O 1
ATOM 2244 N N . PRO A 1 306 ? 13.753 5.013 -21.389 1.00 86.81 306 PRO A N 1
ATOM 2245 C CA . PRO A 1 306 ? 14.413 6.308 -21.493 1.00 86.81 306 PRO A CA 1
ATOM 2246 C C . PRO A 1 306 ? 15.934 6.166 -21.335 1.00 86.81 306 PRO A C 1
ATOM 2248 O O . PRO A 1 306 ? 16.424 5.283 -20.638 1.00 86.81 306 PRO A O 1
ATOM 2251 N N . GLY A 1 307 ? 16.685 7.078 -21.951 1.00 82.00 307 GLY A N 1
ATOM 2252 C CA . GLY A 1 307 ? 18.148 7.074 -21.920 1.00 82.00 307 GLY A CA 1
ATOM 2253 C C . GLY A 1 307 ? 18.749 7.468 -23.266 1.00 82.00 307 GLY A C 1
ATOM 2254 O O . GLY A 1 307 ? 18.056 7.529 -24.282 1.00 82.00 307 GLY A O 1
ATOM 2255 N N . ARG A 1 308 ? 20.051 7.784 -23.280 1.00 67.56 308 ARG A N 1
ATOM 2256 C CA . ARG A 1 308 ? 20.770 8.142 -24.519 1.00 67.56 308 ARG A CA 1
ATOM 2257 C C . ARG A 1 308 ? 21.043 6.914 -25.396 1.00 67.56 308 ARG A C 1
ATOM 2259 O O . ARG A 1 308 ? 21.047 7.033 -26.619 1.00 67.56 308 ARG A O 1
ATOM 2266 N N . TYR A 1 309 ? 21.247 5.763 -24.766 1.00 71.62 309 TYR A N 1
ATOM 2267 C CA . TYR A 1 309 ? 21.350 4.459 -25.406 1.00 71.62 309 TYR A CA 1
ATOM 2268 C C . TYR A 1 309 ? 20.170 3.626 -24.917 1.00 71.62 309 TYR A C 1
ATOM 2270 O O . TYR A 1 309 ? 19.825 3.699 -23.738 1.00 71.62 309 TYR A O 1
ATOM 2278 N N . ALA A 1 310 ? 19.512 2.903 -25.820 1.00 82.88 310 ALA A N 1
ATOM 2279 C CA . ALA A 1 310 ? 18.453 1.996 -25.410 1.00 82.88 310 ALA A CA 1
ATOM 2280 C C . ALA A 1 310 ? 19.073 0.870 -24.588 1.00 82.88 310 ALA A C 1
ATOM 2282 O O . ALA A 1 310 ? 19.923 0.124 -25.073 1.00 82.88 310 ALA A O 1
ATOM 2283 N N . ASP A 1 311 ? 18.682 0.822 -23.325 1.00 91.38 311 ASP A N 1
ATOM 2284 C CA . ASP A 1 311 ? 19.295 -0.031 -22.330 1.00 91.38 311 ASP A CA 1
ATOM 2285 C C . ASP A 1 311 ? 18.834 -1.482 -22.482 1.00 91.38 311 ASP A C 1
ATOM 2287 O O . ASP A 1 311 ? 17.727 -1.855 -22.094 1.00 91.38 311 ASP A O 1
ATOM 2291 N N . GLN A 1 312 ? 19.684 -2.304 -23.088 1.00 92.00 312 GLN A N 1
ATOM 2292 C CA . GLN A 1 312 ? 19.346 -3.681 -23.434 1.00 92.00 312 GLN A CA 1
ATOM 2293 C C . GLN A 1 312 ? 19.221 -4.625 -22.229 1.00 92.00 312 GLN A C 1
ATOM 2295 O O . GLN A 1 312 ? 18.734 -5.742 -22.389 1.00 92.00 312 GLN A O 1
ATOM 2300 N N . TRP A 1 313 ? 19.665 -4.211 -21.041 1.00 93.31 313 TRP A N 1
ATOM 2301 C CA . TRP A 1 313 ? 19.761 -5.085 -19.875 1.00 93.31 313 TRP A CA 1
ATOM 2302 C C . TRP A 1 313 ? 18.460 -5.083 -19.071 1.00 93.31 313 TRP A C 1
ATOM 2304 O O . TRP A 1 313 ? 18.410 -4.591 -17.948 1.00 93.31 313 TRP A O 1
ATOM 2314 N N . THR A 1 314 ? 17.389 -5.618 -19.671 1.00 94.75 314 THR A N 1
ATOM 2315 C CA . THR A 1 314 ? 16.035 -5.617 -19.085 1.00 94.75 314 THR A CA 1
ATOM 2316 C C . THR A 1 314 ? 15.977 -6.130 -17.651 1.00 94.75 314 THR A C 1
ATOM 2318 O O . THR A 1 314 ? 15.234 -5.584 -16.844 1.00 94.75 314 THR A O 1
ATOM 2321 N N . GLN A 1 315 ? 16.793 -7.133 -17.341 1.00 94.44 315 GLN A N 1
ATOM 2322 C CA . GLN A 1 315 ? 16.855 -7.764 -16.029 1.00 94.44 315 GLN A CA 1
ATOM 2323 C C . GLN A 1 315 ? 17.472 -6.868 -14.940 1.00 94.44 315 GLN A C 1
ATOM 2325 O O . GLN A 1 315 ? 17.176 -7.051 -13.768 1.00 94.44 315 GLN A O 1
ATOM 2330 N N . ASP A 1 316 ? 18.318 -5.901 -15.297 1.00 93.88 316 ASP A N 1
ATOM 2331 C CA . ASP A 1 316 ? 19.094 -5.159 -14.297 1.00 93.88 316 ASP A CA 1
ATOM 2332 C C . ASP A 1 316 ? 18.313 -3.997 -13.684 1.00 93.88 316 ASP A C 1
ATOM 2334 O O . ASP A 1 316 ? 18.614 -3.554 -12.579 1.00 93.88 316 ASP A O 1
ATOM 2338 N N . TYR A 1 317 ? 17.370 -3.415 -14.431 1.00 94.88 317 TYR A N 1
ATOM 2339 C CA . TYR A 1 317 ? 16.793 -2.125 -14.056 1.00 94.88 317 TYR A CA 1
ATOM 2340 C C . TYR A 1 317 ? 15.426 -2.224 -13.360 1.00 94.88 317 TYR A C 1
ATOM 2342 O O . TYR A 1 317 ? 14.943 -1.203 -12.855 1.00 94.88 317 TYR A O 1
ATOM 2350 N N . PHE A 1 318 ? 14.827 -3.418 -13.272 1.00 96.62 318 PHE A N 1
ATOM 2351 C CA . PHE A 1 318 ? 13.705 -3.695 -12.373 1.00 96.62 318 PHE A CA 1
ATOM 2352 C C . PHE A 1 318 ? 13.606 -5.172 -11.972 1.00 96.62 318 PHE A C 1
ATOM 2354 O O . PHE A 1 318 ? 14.095 -6.041 -12.682 1.00 96.62 318 PHE A O 1
ATOM 2361 N N . GLU A 1 319 ? 12.896 -5.436 -10.878 1.00 97.06 319 GLU A N 1
ATOM 2362 C CA . GLU A 1 319 ? 12.507 -6.771 -10.418 1.00 97.06 319 GLU A CA 1
ATOM 2363 C C . GLU A 1 319 ? 11.005 -6.788 -10.100 1.00 97.06 319 GLU A C 1
ATOM 2365 O O . GLU A 1 319 ? 10.442 -5.766 -9.696 1.00 97.06 319 GLU A O 1
ATOM 2370 N N . THR A 1 320 ? 10.340 -7.930 -10.284 1.00 96.62 320 THR A N 1
ATOM 2371 C CA . THR A 1 320 ? 8.894 -8.059 -10.026 1.00 96.62 320 THR A CA 1
ATOM 2372 C C . THR A 1 320 ? 8.610 -8.834 -8.745 1.00 96.62 320 THR A C 1
ATOM 2374 O O . THR A 1 320 ? 9.229 -9.856 -8.453 1.00 96.62 320 THR A O 1
ATOM 2377 N N . GLY A 1 321 ? 7.609 -8.380 -8.005 1.00 97.25 321 GLY A N 1
ATOM 2378 C CA . GLY A 1 321 ? 7.058 -9.048 -6.840 1.00 97.25 321 GLY A CA 1
ATOM 2379 C C . GLY A 1 321 ? 5.569 -8.771 -6.703 1.00 97.25 321 GLY A C 1
ATOM 2380 O O . GLY A 1 321 ? 4.924 -8.274 -7.627 1.00 97.25 321 GLY A O 1
ATOM 2381 N N . TYR A 1 322 ? 5.017 -9.109 -5.548 1.00 98.00 322 TYR A N 1
ATOM 2382 C CA . TYR A 1 322 ? 3.622 -8.858 -5.212 1.00 98.00 322 TYR A CA 1
ATOM 2383 C C . TYR A 1 322 ? 3.444 -8.751 -3.700 1.00 98.00 322 TYR A C 1
ATOM 2385 O O . TYR A 1 322 ? 4.237 -9.294 -2.929 1.00 98.00 322 TYR A O 1
ATOM 2393 N N . MET A 1 323 ? 2.386 -8.068 -3.293 1.00 98.62 323 MET A N 1
ATOM 2394 C CA . MET A 1 323 ? 1.808 -8.131 -1.956 1.00 98.62 323 MET A CA 1
ATOM 2395 C C . MET A 1 323 ? 0.384 -8.664 -2.070 1.00 98.62 323 MET A C 1
ATOM 2397 O O . MET A 1 323 ? -0.248 -8.513 -3.115 1.00 98.62 323 MET A O 1
ATOM 2401 N N . ALA A 1 324 ? -0.094 -9.333 -1.027 1.00 98.19 324 ALA A N 1
ATOM 2402 C CA . ALA A 1 324 ? -1.401 -9.965 -1.049 1.00 98.19 324 ALA A CA 1
ATOM 2403 C C . ALA A 1 324 ? -2.066 -9.900 0.323 1.00 98.19 324 ALA A C 1
ATOM 2405 O O . ALA A 1 324 ? -1.417 -10.114 1.349 1.00 98.19 324 ALA A O 1
ATOM 2406 N N . MET A 1 325 ? -3.372 -9.661 0.326 1.00 98.00 325 MET A N 1
ATOM 2407 C CA . MET A 1 325 ? -4.213 -9.800 1.509 1.00 98.00 325 MET A CA 1
ATOM 2408 C C . MET A 1 325 ? -5.394 -10.726 1.206 1.00 98.00 325 MET A C 1
ATOM 2410 O O . MET A 1 325 ? -5.745 -10.899 0.035 1.00 98.00 325 MET A O 1
ATOM 2414 N N . PRO A 1 326 ? -5.987 -11.373 2.219 1.00 97.62 326 PRO A N 1
ATOM 2415 C CA . PRO A 1 326 ? -7.211 -12.141 2.024 1.00 97.62 326 PRO A CA 1
ATOM 2416 C C . PRO A 1 326 ? -8.336 -11.262 1.469 1.00 97.62 326 PRO A C 1
ATOM 2418 O O . PRO A 1 326 ? -8.427 -10.077 1.778 1.00 97.62 326 PRO A O 1
ATOM 2421 N N . ALA A 1 327 ? -9.176 -11.848 0.623 1.00 96.00 327 ALA A N 1
ATOM 2422 C CA . ALA A 1 327 ? -10.343 -11.193 0.048 1.00 96.00 327 ALA A CA 1
ATOM 2423 C C . ALA A 1 327 ? -11.426 -12.237 -0.259 1.00 96.00 327 ALA A C 1
ATOM 2425 O O . ALA A 1 327 ? -11.112 -13.427 -0.379 1.00 96.00 327 ALA A O 1
ATOM 2426 N N . PRO A 1 328 ? -12.700 -11.840 -0.434 1.00 93.06 328 PRO A N 1
ATOM 2427 C CA . PRO A 1 328 ? -13.773 -12.798 -0.664 1.00 93.06 328 PRO A CA 1
ATOM 2428 C C . PRO A 1 328 ? -13.474 -13.717 -1.859 1.00 93.06 328 PRO A C 1
ATOM 2430 O O . PRO A 1 328 ? -13.394 -13.280 -3.007 1.00 93.06 328 PRO A O 1
ATOM 2433 N N . GLY A 1 329 ? -13.320 -15.016 -1.591 1.00 91.88 329 GLY A N 1
ATOM 2434 C CA . GLY A 1 329 ? -13.049 -16.026 -2.618 1.00 91.88 329 GLY A CA 1
ATOM 2435 C C . GLY A 1 329 ? -11.586 -16.155 -3.065 1.00 91.88 329 GLY A C 1
ATOM 2436 O O . GLY A 1 329 ? -11.329 -16.894 -4.019 1.00 91.88 329 GLY A O 1
ATOM 2437 N N . GLY A 1 330 ? -10.629 -15.498 -2.401 1.00 95.38 330 GLY A N 1
ATOM 2438 C CA . GLY A 1 330 ? -9.210 -15.630 -2.726 1.00 95.38 330 GLY A CA 1
ATOM 2439 C C . GLY A 1 330 ? -8.311 -14.608 -2.034 1.00 95.38 330 GLY A C 1
ATOM 2440 O O . GLY A 1 330 ? -8.448 -14.322 -0.852 1.00 95.38 330 GLY A O 1
ATOM 2441 N N . GLN A 1 331 ? -7.338 -14.099 -2.782 1.00 96.75 331 GLN A N 1
ATOM 2442 C CA . GLN A 1 331 ? -6.451 -13.030 -2.336 1.00 96.75 331 GLN A CA 1
ATOM 2443 C C . GLN A 1 331 ? -6.667 -11.813 -3.227 1.00 96.75 331 GLN A C 1
ATOM 2445 O O . GLN A 1 331 ? -6.766 -11.966 -4.447 1.00 96.75 331 GLN A O 1
ATOM 2450 N N . HIS A 1 332 ? -6.694 -10.630 -2.623 1.00 98.00 332 HIS A N 1
ATOM 2451 C CA . HIS A 1 332 ? -6.480 -9.382 -3.343 1.00 98.00 332 HIS A CA 1
ATOM 2452 C C . HIS A 1 332 ? -4.977 -9.142 -3.471 1.00 98.00 332 HIS A C 1
ATOM 2454 O O . HIS A 1 332 ? -4.236 -9.357 -2.506 1.00 98.00 332 HIS A O 1
ATOM 2460 N N . VAL A 1 333 ? -4.509 -8.787 -4.667 1.00 98.31 333 VAL A N 1
ATOM 2461 C CA . VAL A 1 333 ? -3.081 -8.782 -5.011 1.00 98.31 333 VAL A CA 1
ATOM 2462 C C . VAL A 1 333 ? -2.715 -7.495 -5.727 1.00 98.31 333 VAL A C 1
ATOM 2464 O O . VAL A 1 333 ? -3.158 -7.276 -6.849 1.00 98.31 333 VAL A O 1
ATOM 2467 N N . ILE A 1 334 ? -1.773 -6.751 -5.151 1.00 98.69 334 ILE A N 1
ATOM 2468 C CA . ILE A 1 334 ? -1.080 -5.665 -5.844 1.00 98.69 334 ILE A CA 1
ATOM 2469 C C . ILE A 1 334 ? 0.295 -6.185 -6.268 1.00 98.69 334 ILE A C 1
ATOM 2471 O O . ILE A 1 334 ? 1.117 -6.611 -5.445 1.00 98.69 334 ILE A O 1
ATOM 2475 N N . ARG A 1 335 ? 0.584 -6.157 -7.570 1.00 98.44 335 ARG A N 1
ATOM 2476 C CA . ARG A 1 335 ? 1.929 -6.450 -8.086 1.00 98.44 335 ARG A CA 1
ATOM 2477 C C . ARG A 1 335 ? 2.858 -5.302 -7.745 1.00 98.44 335 ARG A C 1
ATOM 2479 O O . ARG A 1 335 ? 2.461 -4.150 -7.743 1.00 98.44 335 ARG A O 1
ATOM 2486 N N . VAL A 1 336 ? 4.124 -5.595 -7.501 1.00 98.62 336 VAL A N 1
ATOM 2487 C CA . VAL A 1 336 ? 5.114 -4.586 -7.127 1.00 98.62 336 VAL A CA 1
ATOM 2488 C C . VAL A 1 336 ? 6.288 -4.670 -8.082 1.00 98.62 336 VAL A C 1
ATOM 2490 O O . VAL A 1 336 ? 6.898 -5.725 -8.237 1.00 98.62 336 VAL A O 1
ATOM 2493 N N . VAL A 1 337 ? 6.637 -3.552 -8.709 1.00 98.44 337 VAL A N 1
ATOM 2494 C CA . VAL A 1 337 ? 7.850 -3.439 -9.518 1.00 98.44 337 VAL A CA 1
ATOM 2495 C C . VAL A 1 337 ? 8.902 -2.660 -8.741 1.00 98.44 337 VAL A C 1
ATOM 2497 O O . VAL A 1 337 ? 8.795 -1.447 -8.546 1.00 98.44 337 VAL A O 1
ATOM 2500 N N . TYR A 1 338 ? 9.948 -3.360 -8.311 1.00 97.81 338 TYR A N 1
ATOM 2501 C CA . TYR A 1 338 ? 11.139 -2.746 -7.746 1.00 97.81 338 TYR A CA 1
ATOM 2502 C C . TYR A 1 338 ? 11.954 -2.129 -8.865 1.00 97.81 338 TYR A C 1
ATOM 2504 O O . TYR A 1 338 ? 12.521 -2.839 -9.687 1.00 97.81 338 TYR A O 1
ATOM 2512 N N . ARG A 1 339 ? 12.072 -0.807 -8.885 1.00 97.38 339 ARG A N 1
ATOM 2513 C CA . ARG A 1 339 ? 13.116 -0.156 -9.668 1.00 97.38 339 ARG A CA 1
ATOM 2514 C C . ARG A 1 339 ? 14.461 -0.410 -8.998 1.00 97.38 339 ARG A C 1
ATOM 2516 O O . ARG A 1 339 ? 14.623 -0.139 -7.808 1.00 97.38 339 ARG A O 1
ATOM 2523 N N . SER A 1 340 ? 15.433 -0.845 -9.791 1.00 94.94 340 SER A N 1
ATOM 2524 C CA . SER A 1 340 ? 16.796 -1.055 -9.311 1.00 94.94 340 SER A CA 1
ATOM 2525 C C . SER A 1 340 ? 17.440 0.233 -8.785 1.00 94.94 340 SER A C 1
ATOM 2527 O O . SER A 1 340 ? 17.231 1.329 -9.318 1.00 94.94 340 SER A O 1
ATOM 2529 N N . ALA A 1 341 ? 18.274 0.075 -7.759 1.00 93.56 341 ALA A N 1
ATOM 2530 C CA . ALA A 1 341 ? 19.054 1.137 -7.140 1.00 93.56 341 ALA A CA 1
ATOM 2531 C C . ALA A 1 341 ? 20.357 1.471 -7.897 1.00 93.56 341 ALA A C 1
ATOM 2533 O O . ALA A 1 341 ? 21.167 2.234 -7.374 1.00 93.56 341 ALA A O 1
ATOM 2534 N N . ASN A 1 342 ? 20.583 0.924 -9.104 1.00 90.88 342 ASN A N 1
ATOM 2535 C CA . ASN A 1 342 ? 21.798 1.211 -9.876 1.00 90.88 342 ASN A CA 1
ATOM 2536 C C . ASN A 1 342 ? 21.969 2.724 -10.094 1.00 90.88 342 ASN A C 1
ATOM 2538 O O . ASN A 1 342 ? 21.115 3.380 -10.702 1.00 90.88 342 ASN A O 1
ATOM 2542 N N . LEU A 1 343 ? 23.094 3.265 -9.626 1.00 90.56 343 LEU A N 1
ATOM 2543 C CA . LEU A 1 343 ? 23.469 4.664 -9.801 1.00 90.56 343 LEU A CA 1
ATOM 2544 C C . LEU A 1 343 ? 24.085 4.886 -11.192 1.00 90.56 343 LEU A C 1
ATOM 2546 O O . LEU A 1 343 ? 24.919 4.107 -11.638 1.00 90.56 343 LEU A O 1
ATOM 2550 N N . ASP A 1 344 ? 23.680 5.967 -11.859 1.00 88.69 344 ASP A N 1
ATOM 2551 C CA . ASP A 1 344 ? 24.209 6.407 -13.166 1.00 88.69 344 ASP A CA 1
ATOM 2552 C C . ASP A 1 344 ? 24.845 7.804 -13.066 1.00 88.69 344 ASP A C 1
ATOM 2554 O O . ASP A 1 344 ? 25.932 8.042 -13.588 1.00 88.69 344 ASP A O 1
ATOM 2558 N N . ASP A 1 345 ? 24.220 8.718 -12.313 1.00 90.25 345 ASP A N 1
ATOM 2559 C CA . ASP A 1 345 ? 24.762 10.049 -12.006 1.00 90.25 345 ASP A CA 1
ATOM 2560 C C . ASP A 1 345 ? 24.693 10.329 -10.493 1.00 90.25 345 ASP A C 1
ATOM 2562 O O . ASP A 1 345 ? 23.863 11.119 -10.036 1.00 90.25 345 ASP A O 1
ATOM 2566 N N . PRO A 1 346 ? 25.559 9.713 -9.669 1.00 88.56 346 PRO A N 1
ATOM 2567 C CA . PRO A 1 346 ? 25.526 9.873 -8.210 1.00 88.56 346 PRO A CA 1
ATOM 2568 C C . PRO A 1 346 ? 25.682 11.332 -7.740 1.00 88.56 346 PRO A C 1
ATOM 2570 O O . PRO A 1 346 ? 25.282 11.671 -6.625 1.00 88.56 346 PRO A O 1
ATOM 2573 N N . GLY A 1 347 ? 26.222 12.222 -8.586 1.00 90.62 347 GLY A N 1
ATOM 2574 C CA . GLY A 1 347 ? 26.313 13.658 -8.310 1.00 90.62 347 GLY A CA 1
ATOM 2575 C C . GLY A 1 347 ? 24.979 14.403 -8.446 1.00 90.62 347 GLY A C 1
ATOM 2576 O O . GLY A 1 347 ? 24.830 15.512 -7.922 1.00 90.62 347 GLY A O 1
ATOM 2577 N N . SER A 1 348 ? 23.993 13.812 -9.119 1.00 93.38 348 SER A N 1
ATOM 2578 C CA . SER A 1 348 ? 22.671 14.395 -9.309 1.00 93.38 348 SER A CA 1
ATOM 2579 C C . SER A 1 348 ? 21.818 14.282 -8.050 1.00 93.38 348 SER A C 1
ATOM 2581 O O . SER A 1 348 ? 21.463 13.205 -7.576 1.00 93.38 348 SER A O 1
ATOM 2583 N N . SER A 1 349 ? 21.378 15.426 -7.527 1.00 93.62 349 SER A N 1
ATOM 2584 C CA . SER A 1 349 ? 20.463 15.460 -6.381 1.00 93.62 349 SER A CA 1
ATOM 2585 C C . SER A 1 349 ? 19.026 15.050 -6.721 1.00 93.62 349 SER A C 1
ATOM 2587 O O . SER A 1 349 ? 18.224 14.861 -5.810 1.00 93.62 349 SER A O 1
ATOM 2589 N N . THR A 1 350 ? 18.690 14.932 -8.009 1.00 95.50 350 THR A N 1
ATOM 2590 C CA . THR A 1 350 ? 17.315 14.695 -8.476 1.00 95.50 350 THR A CA 1
ATOM 2591 C C . THR A 1 350 ? 17.173 13.459 -9.351 1.00 95.50 350 THR A C 1
ATOM 2593 O O . THR A 1 350 ? 16.114 12.837 -9.320 1.00 95.50 350 THR A O 1
ATOM 2596 N N . ASN A 1 351 ? 18.204 13.098 -10.117 1.00 95.44 351 ASN A N 1
ATOM 2597 C CA . ASN A 1 351 ? 18.195 11.946 -11.015 1.00 95.44 351 ASN A CA 1
ATOM 2598 C C . ASN A 1 351 ? 19.487 11.119 -10.900 1.00 95.44 351 ASN A C 1
ATOM 2600 O O . ASN A 1 351 ? 20.271 11.130 -11.847 1.00 95.44 351 ASN A O 1
ATOM 2604 N N . PRO A 1 352 ? 19.771 10.494 -9.744 1.00 94.25 352 PRO A N 1
ATOM 2605 C CA . PRO A 1 352 ? 20.996 9.728 -9.579 1.00 94.25 352 PRO A CA 1
ATOM 2606 C C . PRO A 1 352 ? 20.946 8.314 -10.160 1.00 94.25 352 PRO A C 1
ATOM 2608 O O . PRO A 1 352 ? 21.998 7.702 -10.326 1.00 94.25 352 PRO A O 1
ATOM 2611 N N . LEU A 1 353 ? 19.759 7.779 -10.450 1.00 93.94 353 LEU A N 1
ATOM 2612 C CA . LEU A 1 353 ? 19.572 6.380 -10.818 1.00 93.94 353 LEU A CA 1
ATOM 2613 C C . LEU A 1 353 ? 19.594 6.174 -12.334 1.00 93.94 353 LEU A C 1
ATOM 2615 O O . LEU A 1 353 ? 19.206 7.049 -13.113 1.00 93.94 353 LEU A O 1
ATOM 2619 N N . ARG A 1 354 ? 19.934 4.948 -12.737 1.00 93.12 354 ARG A N 1
ATOM 2620 C CA . ARG A 1 354 ? 19.855 4.443 -14.111 1.00 93.12 354 ARG A CA 1
ATOM 2621 C C . ARG A 1 354 ? 18.509 4.820 -14.752 1.00 93.12 354 ARG A C 1
ATOM 2623 O O . ARG A 1 354 ? 17.452 4.435 -14.226 1.00 93.12 354 ARG A O 1
ATOM 2630 N N . PRO A 1 355 ? 18.501 5.571 -15.875 1.00 95.19 355 PRO A N 1
ATOM 2631 C CA . PRO A 1 355 ? 17.263 6.075 -16.468 1.00 95.19 355 PRO A CA 1
ATOM 2632 C C . PRO A 1 355 ? 16.277 4.977 -16.866 1.00 95.19 355 PRO A C 1
ATOM 2634 O O . PRO A 1 355 ? 15.080 5.142 -16.638 1.00 95.19 355 PRO A O 1
ATOM 2637 N N . ALA A 1 356 ? 16.761 3.847 -17.392 1.00 95.50 356 ALA A N 1
ATOM 2638 C CA . ALA A 1 356 ? 15.915 2.744 -17.847 1.00 95.50 356 ALA A CA 1
ATOM 2639 C C . ALA A 1 356 ? 14.971 2.218 -16.752 1.00 95.50 356 ALA A C 1
ATOM 2641 O O . ALA A 1 356 ? 13.817 1.912 -17.037 1.00 95.50 356 ALA A O 1
ATOM 2642 N N . GLY A 1 357 ? 15.400 2.240 -15.485 1.00 96.25 357 GLY A N 1
ATOM 2643 C CA . GLY A 1 357 ? 14.584 1.810 -14.347 1.00 96.25 357 GLY A CA 1
ATOM 2644 C C . GLY A 1 357 ? 13.342 2.673 -14.092 1.00 96.25 357 GLY A C 1
ATOM 2645 O O . GLY A 1 357 ? 12.430 2.242 -13.390 1.00 96.25 357 GLY A O 1
ATOM 2646 N N . LYS A 1 358 ? 13.236 3.870 -14.693 1.00 97.00 358 LYS A N 1
ATOM 2647 C CA . LYS A 1 358 ? 12.021 4.698 -14.591 1.00 97.00 358 LYS A CA 1
ATOM 2648 C C . LYS A 1 358 ? 10.777 3.986 -15.136 1.00 97.00 358 LYS A C 1
ATOM 2650 O O . LYS A 1 358 ? 9.675 4.368 -14.745 1.00 97.00 358 LYS A O 1
ATOM 2655 N N . ILE A 1 359 ? 10.925 2.950 -15.973 1.00 97.12 359 ILE A N 1
ATOM 2656 C CA . ILE A 1 359 ? 9.773 2.203 -16.490 1.00 97.12 359 ILE A CA 1
ATOM 2657 C C . ILE A 1 359 ? 8.925 1.542 -15.401 1.00 97.12 359 ILE A C 1
ATOM 2659 O O . ILE A 1 359 ? 7.730 1.374 -15.627 1.00 97.12 359 ILE A O 1
ATOM 2663 N N . ALA A 1 360 ? 9.485 1.251 -14.218 1.00 97.94 360 ALA A N 1
ATOM 2664 C CA . ALA A 1 360 ? 8.699 0.815 -13.063 1.00 97.94 360 ALA A CA 1
ATOM 2665 C C . ALA A 1 360 ? 7.524 1.777 -12.817 1.00 97.94 360 ALA A C 1
ATOM 2667 O O . ALA A 1 360 ? 6.379 1.366 -12.702 1.00 97.94 360 ALA A O 1
ATOM 2668 N N . PHE A 1 361 ? 7.783 3.083 -12.877 1.00 98.25 361 PHE A N 1
ATOM 2669 C CA . PHE A 1 361 ? 6.784 4.118 -12.624 1.00 98.25 361 PHE A CA 1
ATOM 2670 C C . PHE A 1 361 ? 6.047 4.600 -13.877 1.00 98.25 361 PHE A C 1
ATOM 2672 O O . PHE A 1 361 ? 4.904 5.050 -13.784 1.00 98.25 361 PHE A O 1
ATOM 2679 N N . THR A 1 362 ? 6.711 4.597 -15.038 1.00 97.00 362 THR A N 1
ATOM 2680 C CA . THR A 1 362 ? 6.163 5.202 -16.263 1.00 97.00 362 THR A CA 1
ATOM 2681 C C . THR A 1 362 ? 5.451 4.217 -17.177 1.00 97.00 362 THR A C 1
ATOM 2683 O O . THR A 1 362 ? 4.668 4.651 -18.015 1.00 97.00 362 THR A O 1
ATOM 2686 N N . PHE A 1 363 ? 5.754 2.925 -17.059 1.00 96.75 363 PHE A N 1
ATOM 2687 C CA . PHE A 1 363 ? 5.147 1.865 -17.861 1.00 96.75 363 PHE A CA 1
ATOM 2688 C C . PHE A 1 363 ? 4.321 0.918 -16.991 1.00 96.75 363 PHE A C 1
ATOM 2690 O O . PHE A 1 363 ? 3.168 0.679 -17.319 1.00 96.75 363 PHE A O 1
ATOM 2697 N N . PHE A 1 364 ? 4.897 0.414 -15.894 1.00 97.62 364 PHE A N 1
ATOM 2698 C CA . PHE A 1 364 ? 4.257 -0.626 -15.086 1.00 97.62 364 PHE A CA 1
ATOM 2699 C C . PHE A 1 364 ? 3.232 -0.100 -14.093 1.00 97.62 364 PHE A C 1
ATOM 2701 O O . PHE A 1 364 ? 2.132 -0.637 -14.061 1.00 97.62 364 PHE A O 1
ATOM 2708 N N . ARG A 1 365 ? 3.583 0.924 -13.297 1.00 98.38 365 ARG A N 1
ATOM 2709 C CA . ARG A 1 365 ? 2.682 1.448 -12.265 1.00 98.38 365 ARG A CA 1
ATOM 2710 C C . ARG A 1 365 ? 1.315 1.765 -12.864 1.00 98.38 365 ARG A C 1
ATOM 2712 O O . ARG A 1 365 ? 1.258 2.409 -13.913 1.00 98.38 365 ARG A O 1
ATOM 2719 N N . GLY A 1 366 ? 0.252 1.386 -12.184 1.00 98.12 366 GLY A N 1
ATOM 2720 C CA . GLY A 1 366 ? -1.140 1.575 -12.578 1.00 98.12 366 GLY A CA 1
ATOM 2721 C C . GLY A 1 366 ? -2.023 0.757 -11.646 1.00 98.12 366 GLY A C 1
ATOM 2722 O O . GLY A 1 366 ? -1.522 0.271 -10.641 1.00 98.12 366 GLY A O 1
ATOM 2723 N N . LYS A 1 367 ? -3.283 0.553 -12.021 1.00 97.94 367 LYS A N 1
ATOM 2724 C CA . LYS A 1 367 ? -4.196 -0.340 -11.305 1.00 97.94 367 LYS A CA 1
ATOM 2725 C C . LYS A 1 367 ? -3.577 -1.705 -10.995 1.00 97.94 367 LYS A C 1
ATOM 2727 O O . LYS A 1 367 ? -3.056 -2.349 -11.915 1.00 97.94 367 LYS A O 1
ATOM 2732 N N . ASP A 1 368 ? -3.659 -2.126 -9.734 1.00 98.19 368 ASP A N 1
ATOM 2733 C CA . ASP A 1 368 ? -3.135 -3.384 -9.189 1.00 98.19 368 ASP A CA 1
ATOM 2734 C C . ASP A 1 368 ? -1.614 -3.573 -9.414 1.00 98.19 368 ASP A C 1
ATOM 2736 O O . ASP A 1 368 ? -1.079 -4.690 -9.349 1.00 98.19 368 ASP A O 1
ATOM 2740 N N . VAL A 1 369 ? -0.877 -2.497 -9.728 1.00 98.56 369 VAL A N 1
ATOM 2741 C CA . VAL A 1 369 ? 0.571 -2.521 -9.974 1.00 98.56 369 VAL A CA 1
ATOM 2742 C C . VAL A 1 369 ? 1.244 -1.308 -9.334 1.00 98.56 369 VAL A C 1
ATOM 2744 O O . VAL A 1 369 ? 1.290 -0.207 -9.883 1.00 98.56 369 VAL A O 1
ATOM 2747 N N . ALA A 1 370 ? 1.891 -1.536 -8.202 1.00 98.56 370 ALA A N 1
ATOM 2748 C CA . ALA A 1 370 ? 2.745 -0.579 -7.531 1.00 98.56 370 ALA A CA 1
ATOM 2749 C C . ALA A 1 370 ? 4.153 -0.528 -8.135 1.00 98.56 370 ALA A C 1
ATOM 2751 O O . ALA A 1 370 ? 4.670 -1.485 -8.720 1.00 98.56 370 ALA A O 1
ATOM 2752 N N . ALA A 1 371 ? 4.830 0.595 -7.911 1.00 98.31 371 ALA A N 1
ATOM 2753 C CA . ALA A 1 371 ? 6.249 0.740 -8.200 1.00 98.31 371 ALA A CA 1
ATOM 2754 C C . ALA A 1 371 ? 6.976 1.348 -7.008 1.00 98.31 371 ALA A C 1
ATOM 2756 O O . ALA A 1 371 ? 6.528 2.327 -6.416 1.00 98.31 371 ALA A O 1
ATOM 2757 N N . VAL A 1 372 ? 8.137 0.791 -6.681 1.00 97.75 372 VAL A N 1
ATOM 2758 C CA . VAL A 1 372 ? 8.929 1.210 -5.523 1.00 97.75 372 VAL A CA 1
ATOM 2759 C C . VAL A 1 372 ? 10.395 1.352 -5.897 1.00 97.75 372 VAL A C 1
ATOM 2761 O O . VAL A 1 372 ? 10.902 0.691 -6.799 1.00 97.75 372 VAL A O 1
ATOM 2764 N N . GLN A 1 373 ? 11.093 2.237 -5.195 1.00 96.12 373 GLN A N 1
ATOM 2765 C CA . GLN A 1 373 ? 12.546 2.372 -5.271 1.00 96.12 373 GLN A CA 1
ATOM 2766 C C . GLN A 1 373 ? 13.092 2.747 -3.897 1.00 96.12 373 GLN A C 1
ATOM 2768 O O . GLN A 1 373 ? 12.421 3.465 -3.159 1.00 96.12 373 GLN A O 1
ATOM 2773 N N . GLU A 1 374 ? 14.298 2.298 -3.584 1.00 93.88 374 GLU A N 1
ATOM 2774 C CA . GLU A 1 374 ? 15.073 2.680 -2.402 1.00 93.88 374 GLU A CA 1
ATOM 2775 C C . GLU A 1 374 ? 16.544 2.707 -2.823 1.00 93.88 374 GLU A C 1
ATOM 2777 O O . GLU A 1 374 ? 16.961 1.857 -3.608 1.00 93.88 374 GLU A O 1
ATOM 2782 N N . PHE A 1 375 ? 17.321 3.698 -2.383 1.00 92.88 375 PHE A N 1
ATOM 2783 C CA . PHE A 1 375 ? 18.715 3.829 -2.812 1.00 92.88 375 PHE A CA 1
ATOM 2784 C C . PHE A 1 375 ? 19.536 4.677 -1.839 1.00 92.88 375 PHE A C 1
ATOM 2786 O O . PHE A 1 375 ? 19.058 5.677 -1.305 1.00 92.88 375 PHE A O 1
ATOM 2793 N N . ASP A 1 376 ? 20.817 4.338 -1.695 1.00 90.00 376 ASP A N 1
ATOM 2794 C CA . ASP A 1 376 ? 21.809 5.188 -1.036 1.00 90.00 376 ASP A CA 1
ATOM 2795 C C . ASP A 1 376 ? 22.727 5.809 -2.092 1.00 90.00 376 ASP A C 1
ATOM 2797 O O . ASP A 1 376 ? 23.431 5.105 -2.812 1.00 90.00 376 ASP A O 1
ATOM 2801 N N . ARG A 1 377 ? 22.759 7.143 -2.177 1.00 86.56 377 ARG A N 1
ATOM 2802 C CA . ARG A 1 377 ? 23.652 7.868 -3.104 1.00 86.56 377 ARG A CA 1
ATOM 2803 C C . ARG A 1 377 ? 25.132 7.725 -2.761 1.00 86.56 377 ARG A C 1
ATOM 2805 O O . ARG A 1 377 ? 25.969 8.072 -3.586 1.00 86.56 377 ARG A O 1
ATOM 2812 N N . ASN A 1 378 ? 25.438 7.285 -1.545 1.00 85.44 378 ASN A N 1
ATOM 2813 C CA . ASN A 1 378 ? 26.796 7.018 -1.091 1.00 85.44 378 ASN A CA 1
ATOM 2814 C C . ASN A 1 378 ? 27.158 5.535 -1.199 1.00 85.44 378 ASN A C 1
ATOM 2816 O O . ASN A 1 378 ? 28.236 5.158 -0.739 1.00 85.44 378 ASN A O 1
ATOM 2820 N N . SER A 1 379 ? 26.269 4.701 -1.756 1.00 79.81 379 SER A N 1
ATOM 2821 C CA . SER A 1 379 ? 26.623 3.321 -2.072 1.00 79.81 379 SER A CA 1
ATOM 2822 C C . SER A 1 379 ? 27.818 3.298 -3.023 1.00 79.81 379 SER A C 1
ATOM 2824 O O . SER A 1 379 ? 28.003 4.201 -3.846 1.00 79.81 379 SER A O 1
ATOM 2826 N N . ASP A 1 380 ? 28.669 2.292 -2.843 1.00 71.88 380 ASP A N 1
ATOM 2827 C CA . ASP A 1 380 ? 29.825 2.104 -3.705 1.00 71.88 380 ASP A CA 1
ATOM 2828 C C . ASP A 1 380 ? 29.344 1.849 -5.143 1.00 71.88 380 ASP A C 1
ATOM 2830 O O . ASP A 1 380 ? 28.416 1.074 -5.378 1.00 71.88 380 ASP A O 1
ATOM 2834 N N . LEU A 1 381 ? 29.944 2.542 -6.109 1.00 69.25 381 LEU A N 1
ATOM 2835 C CA . LEU A 1 381 ? 29.601 2.375 -7.522 1.00 69.25 381 LEU A CA 1
ATOM 2836 C C . LEU A 1 381 ? 30.139 1.048 -8.073 1.00 69.25 381 LEU A C 1
ATOM 2838 O O . LEU A 1 381 ? 29.656 0.589 -9.104 1.00 69.25 381 LEU A O 1
ATOM 2842 N N . ASP A 1 382 ? 31.093 0.428 -7.371 1.00 66.81 382 ASP A N 1
ATOM 2843 C CA . ASP A 1 382 ? 31.706 -0.853 -7.725 1.00 66.81 382 ASP A CA 1
ATOM 2844 C C . ASP A 1 382 ? 31.004 -2.060 -7.056 1.00 66.81 382 ASP A C 1
ATOM 2846 O O . ASP A 1 382 ? 31.555 -3.162 -7.036 1.00 66.81 382 ASP A O 1
ATOM 2850 N N . MET A 1 383 ? 29.777 -1.897 -6.532 1.00 56.47 383 MET A N 1
ATOM 2851 C CA . MET A 1 383 ? 28.982 -2.978 -5.900 1.00 56.47 383 MET A CA 1
ATOM 2852 C C . MET A 1 383 ? 28.651 -4.162 -6.833 1.00 56.47 383 MET A C 1
ATOM 2854 O O . MET A 1 383 ? 28.150 -5.180 -6.359 1.00 56.47 383 MET A O 1
ATOM 2858 N N . ASP A 1 384 ? 28.964 -4.045 -8.126 1.00 48.41 384 ASP A N 1
ATOM 2859 C CA . ASP A 1 384 ? 28.856 -5.107 -9.133 1.00 48.41 384 ASP A CA 1
ATOM 2860 C C . ASP A 1 384 ? 30.188 -5.873 -9.371 1.00 48.41 384 ASP A C 1
ATOM 2862 O O . ASP A 1 384 ? 30.285 -6.625 -10.346 1.00 48.41 384 ASP A O 1
ATOM 2866 N N . THR A 1 385 ? 31.226 -5.690 -8.532 1.00 37.22 385 THR A N 1
ATOM 2867 C CA . THR A 1 385 ? 32.532 -6.394 -8.654 1.00 37.22 385 THR A CA 1
ATOM 2868 C C . THR A 1 385 ? 32.765 -7.545 -7.684 1.00 37.22 385 THR A C 1
ATOM 2870 O O . THR A 1 385 ? 32.420 -7.433 -6.486 1.00 37.22 385 THR A O 1
#

pLDDT: mean 83.62, std 23.65, range [28.45, 98.88]

Foldseek 3Di:
DDDDDDDDDDDDDDDDDDDDDDDDDDDDDDDDDDDDDDDDDDDDDDDDDDDDDDDDDPDPPDPPPPDPDDDFDKFFVFQQQADTDPPDVLRVPPQQDDDPGTAFEAEAQFFAAPVPQALDLPAFPVCLSCDGCLNDWDQDDPLSVSRWTKMKGDADLPQDAPKKKAKDKDPPCVVFKWKWWQDPVRDIGTDPRVPDIQGSVCNNVMTIMIMHTNDACPDVVRPVQKMKIKMKMWADDPVRDGTDIDMDIGIYGYFHWFADDPVPQAQEAEWEDFPPDVVSVVVLVVVQVVCVVVPRNDGYHYDHFDDPGGDGCVPQQKGKTWGWGRHNPGIQIQIEIEGHQQADQLVDPTHGHDSRNCCLRNPFGYRSYHYDYDYDSPPDNVPVD

Secondary structure (DSSP, 8-state):
---------------PPP-PPPPPPPPP---------------------------PPP---------------EEE--S-SS---TT-HHHHTTTT---SS-SEEE-B--S-TT--S---TTS-TTTGGG-SGGGSS---STTHHHHSEEEEEPP-TTPPTT-EEEEEE-TTGGGGEEEEEE-TTS-EEEE-TTT--EEHHHHHH-EEEEEEESS--S-TTT--SEEEEEEEEEEPPTTSSPPEEEEEEEEEEEPPPEEPPTTSPP---EEE--TT-HHHHHHHHHHHHHHHHTT-SSPPEEE---SSS----HHHHEEEEEEEEEETTEEEEEEEEEE---BS-TT-SS--B-GGGGHIIIII-BTTEEEE----TTS-TTTT-

Radius of gyration: 31.63 Å; chains: 1; bounding box: 67×60×131 Å

Sequence (385 aa):
MWVPLAALLAAGLLACADDEPAAPTAPDAASAADAGALSDAGAPDDAGGPDEDAGGLPDAGEPDAGLPLAIIDLRADVNRDGVVDLEDPTEDWAEETWDSTHGAVFLANIDDDLSACPKSATVSDVNLPKCHDAADSVINGEDDLLDLAPLRVKPWPQAPEGVEARLEASSPGAAYVRFFRKGPDGSWSELDAAAAVLGSTDLREGVELLLEGKDIVRDSRVWDGFVNVTLRALIPSSEGGDAEELSDTIRFRLSPVMTSHHLSPVETLYATIVPREPDSVAFRSDLRLAVAASSVPHPLEELTVPGRYADQWTQDYFETGYMAMPAPGGQHVIRVVYRSANLDDPGSSTNPLRPAGKIAFTFFRGKDVAAVQEFDRNSDLDMDT